Protein AF-A0A0V0R8P5-F1 (afdb_monomer)

Mean predicted aligned error: 17.53 Å

Radius of gyration: 31.5 Å; Cα contacts (8 Å, |Δi|>4): 1181; chains: 1; bounding box: 77×95×77 Å

InterPro domains:
  IPR000286 Histone deacetylase HDAC [PR01270] (175-198)
  IPR000286 Histone deacetylase HDAC [PR01270] (209-224)
  IPR000286 Histone deacetylase HDAC [PR01270] (303-313)
  IPR023696 Ureohydrolase domain superfamily [SSF52768] (20-416)
  IPR023801 Histone deacetylase domain [PF00850] (91-369)
  IPR037138 Histone deacetylase domain superfamily [G3DSA:3.40.800.20] (13-438)

Foldseek 3Di:
DVVVVVVVVVVVVPPDAAEEEEEEEPLLQLWADPDDALPHSLLLVLQVVLCVVVVVPDAPPVVPVVDDDDDDDDDDPVPPDDDLGQDPLFGYGYHHFFDFADPVLLVLQDPPLLLVCLVCVEDPPDPDQWDDDPSAIGGPCRSRLLRRLLRRLLVQLVCCLVVVHLEYEYAGDDFALQPQLDSQDDPNHRGRNQLSSVSCCVPVVVWQAEEEEEEAQAHSLRSCNRPLAPLRYAYHYEHEQLCQPAPPGPSLDQVSQGDDNSRLRYAHQYQNAPVVVPGAAELLLLLLCCLQPVLLVCLVRVGQAYEYADACCLDPPRPRNPHHYYLLSLLLVLLSVCVSNVSRYYYYYHHTRPSVRSSSSSVSNVQSSSPAFPVGPPRPDRDGSVRCLLLRAHDPSSVVSCVSRCVSNCVVRVSSVVVPSSVVSVVSNVVNNVVCVVDPVVVVVVVVVCVVVQFDDKDFAVVVVVVVCVVPVPDPLCVPQVVVQVVQAPDHDPDDDDPNPPPVVLVCCLPPPALWKKKWKKKAFDPPVVVQVPPPDHQPPVVVQQRMDTQWIWTHHRDDDIDTDRVVVVSVVDPPPDDPLVSVQSNQADVVVRAGNLVQLVVVLVVLVVVLVSCVVVPPDVWWGMWMWMWIARVPVRDIGIHTRITTTGDDDPCPPPPPVNIDDSSSNSVSVSVSSVVSSVVRVCVVVD

Structure (mmCIF, N/CA/C/O backbone):
data_AF-A0A0V0R8P5-F1
#
_entry.id   AF-A0A0V0R8P5-F1
#
loop_
_atom_site.group_PDB
_atom_site.id
_atom_site.type_symbol
_atom_site.label_atom_id
_atom_site.label_alt_id
_atom_site.label_comp_id
_atom_site.label_asym_id
_atom_site.label_entity_id
_atom_site.label_seq_id
_atom_site.pdbx_PDB_ins_code
_atom_site.Cartn_x
_atom_site.Cartn_y
_atom_site.Cartn_z
_atom_site.occupancy
_atom_site.B_iso_or_equiv
_atom_site.auth_seq_id
_atom_site.auth_comp_id
_atom_site.auth_asym_id
_atom_site.auth_atom_id
_atom_site.pdbx_PDB_model_num
ATOM 1 N N . MET A 1 1 ? -22.910 12.598 31.379 1.00 37.62 1 MET A N 1
ATOM 2 C CA . MET A 1 1 ? -23.530 11.632 30.445 1.00 37.62 1 MET A CA 1
ATOM 3 C C . MET A 1 1 ? -22.481 11.039 29.513 1.00 37.62 1 MET A C 1
ATOM 5 O O . MET A 1 1 ? -22.377 9.828 29.503 1.00 37.62 1 MET A O 1
ATOM 9 N N . GLU A 1 2 ? -21.617 11.834 28.872 1.00 32.06 2 GLU A N 1
ATOM 10 C CA . GLU A 1 2 ? -20.521 11.327 28.012 1.00 32.06 2 GLU A CA 1
ATOM 11 C C . GLU A 1 2 ? -19.478 10.440 28.724 1.00 32.06 2 GLU A C 1
ATOM 13 O O . GLU A 1 2 ? -19.033 9.450 28.149 1.00 32.06 2 GLU A O 1
ATOM 18 N N . SER A 1 3 ? -19.145 10.695 29.999 1.00 30.66 3 SER A N 1
ATOM 19 C CA . SER A 1 3 ? -18.222 9.814 30.748 1.00 30.66 3 SER A CA 1
ATOM 20 C C . SER A 1 3 ? -18.849 8.482 31.185 1.00 30.66 3 SER A C 1
ATOM 22 O O . SER A 1 3 ? -18.130 7.551 31.533 1.00 30.66 3 SER A O 1
ATOM 24 N N . LEU A 1 4 ? -20.184 8.388 31.181 1.00 29.78 4 LEU A N 1
ATOM 25 C CA . LEU A 1 4 ? -20.910 7.149 31.471 1.00 29.78 4 LEU A CA 1
ATOM 26 C C . LEU A 1 4 ? -21.054 6.304 30.200 1.00 29.78 4 LEU A C 1
ATOM 28 O O . LEU A 1 4 ? -20.969 5.084 30.278 1.00 29.78 4 LEU A O 1
ATOM 32 N N . THR A 1 5 ? -21.169 6.928 29.023 1.00 35.47 5 THR A N 1
ATOM 33 C CA . THR A 1 5 ? -21.199 6.214 27.737 1.00 35.47 5 THR A CA 1
ATOM 34 C C . THR A 1 5 ? -19.855 5.549 27.409 1.00 35.47 5 THR A C 1
ATOM 36 O O . THR A 1 5 ? -19.845 4.426 26.909 1.00 35.47 5 THR A O 1
ATOM 39 N N . SER A 1 6 ? -18.715 6.171 27.749 1.00 32.25 6 SER A N 1
ATOM 40 C CA . SER A 1 6 ? -17.392 5.551 27.534 1.00 32.25 6 SER A CA 1
ATOM 41 C C . SER A 1 6 ? -17.094 4.407 28.512 1.00 32.25 6 SER A C 1
ATOM 43 O O . SER A 1 6 ? -16.504 3.400 28.123 1.00 32.25 6 SER A O 1
ATOM 45 N N . GLN A 1 7 ? -17.562 4.503 29.762 1.00 29.22 7 GLN A N 1
ATOM 46 C CA . GLN A 1 7 ? -17.428 3.419 30.741 1.00 29.22 7 GLN A CA 1
ATOM 47 C C . GLN A 1 7 ? -18.338 2.225 30.422 1.00 29.22 7 GLN A C 1
ATOM 49 O O . GLN A 1 7 ? -17.918 1.086 30.603 1.00 29.22 7 GLN A O 1
ATOM 54 N N . VAL A 1 8 ? -19.541 2.456 29.886 1.00 33.38 8 VAL A N 1
ATOM 55 C CA . VAL A 1 8 ? -20.461 1.375 29.483 1.00 33.38 8 VAL A CA 1
ATOM 56 C C . VAL A 1 8 ? -19.987 0.659 28.208 1.00 33.38 8 VAL A C 1
ATOM 58 O O . VAL A 1 8 ? -20.135 -0.558 28.117 1.00 33.38 8 VAL A O 1
ATOM 61 N N . ASN A 1 9 ? -19.328 1.355 27.273 1.00 34.75 9 ASN A N 1
ATOM 62 C CA . ASN A 1 9 ? -18.715 0.710 26.103 1.00 34.75 9 ASN A CA 1
ATOM 63 C C . ASN A 1 9 ? -17.469 -0.121 26.465 1.00 34.75 9 ASN A C 1
ATOM 65 O O . ASN A 1 9 ? -17.276 -1.198 25.904 1.00 34.75 9 ASN A O 1
ATOM 69 N N . ASN A 1 10 ? -16.677 0.308 27.455 1.00 31.03 10 ASN A N 1
ATOM 70 C CA . ASN A 1 10 ? -15.526 -0.466 27.939 1.00 31.03 10 ASN A CA 1
ATOM 71 C C . ASN A 1 10 ? -15.911 -1.689 28.791 1.00 31.03 10 ASN A C 1
ATOM 73 O O . ASN A 1 10 ? -15.155 -2.657 28.842 1.00 31.03 10 ASN A O 1
ATOM 77 N N . LEU A 1 11 ? -17.084 -1.688 29.433 1.00 31.33 11 LEU A N 1
ATOM 78 C CA . LEU A 1 11 ? -17.549 -2.814 30.254 1.00 31.33 11 LEU A CA 1
ATOM 79 C C . LEU A 1 11 ? -18.148 -3.974 29.433 1.00 31.33 11 LEU A C 1
ATOM 81 O O . LEU A 1 11 ? -18.173 -5.099 29.923 1.00 31.33 11 LEU A O 1
ATOM 85 N N . ASN A 1 12 ? -18.567 -3.746 28.182 1.00 32.69 12 ASN A N 1
ATOM 86 C CA . ASN A 1 12 ? -19.147 -4.794 27.324 1.00 32.69 12 ASN A CA 1
ATOM 87 C C . ASN A 1 12 ? -18.133 -5.535 26.430 1.00 32.69 12 ASN A C 1
ATOM 89 O O . ASN A 1 12 ? -18.480 -6.566 25.854 1.00 32.69 12 ASN A O 1
ATOM 93 N N . LEU A 1 13 ? -16.885 -5.064 26.327 1.00 39.50 13 LEU A N 1
ATOM 94 C CA . LEU A 1 13 ? -15.827 -5.727 25.544 1.00 39.50 13 LEU A CA 1
ATOM 95 C C . LEU A 1 13 ? -14.977 -6.712 26.365 1.00 39.50 13 LEU A C 1
ATOM 97 O O . LEU A 1 13 ? -14.228 -7.497 25.793 1.00 39.50 13 LEU A O 1
ATOM 101 N N . GLN A 1 14 ? -15.135 -6.755 27.691 1.00 35.69 14 GLN A N 1
ATOM 102 C CA . GLN A 1 14 ? -14.354 -7.626 28.585 1.00 35.69 14 GLN A CA 1
ATOM 103 C C . GLN A 1 14 ? -14.744 -9.123 28.552 1.00 35.69 14 GLN A C 1
ATOM 105 O O . GLN A 1 14 ? -14.406 -9.865 29.470 1.00 35.69 14 GLN A O 1
ATOM 110 N N . GLY A 1 15 ? -15.429 -9.600 27.505 1.00 43.19 15 GLY A N 1
ATOM 111 C CA . GLY A 1 15 ? -15.922 -10.985 27.451 1.00 43.19 15 GLY A CA 1
ATOM 112 C C . GLY A 1 15 ? -15.840 -11.713 26.108 1.00 43.19 15 GLY A C 1
ATOM 113 O O . GLY A 1 15 ? -16.116 -12.912 26.084 1.00 43.19 15 GLY A O 1
ATOM 114 N N . LYS A 1 16 ? -15.476 -11.057 24.995 1.00 54.75 16 LYS A N 1
ATOM 115 C CA . LYS A 1 16 ? -15.325 -11.738 23.695 1.00 54.75 16 LYS A CA 1
ATOM 116 C C . LYS A 1 16 ? -13.855 -11.999 23.398 1.00 54.75 16 LYS A C 1
ATOM 118 O O . LYS A 1 16 ? -13.032 -11.091 23.411 1.00 54.75 16 LYS A O 1
ATOM 123 N N . LYS A 1 17 ? -13.538 -13.266 23.145 1.00 67.88 17 LYS A N 1
ATOM 124 C CA . LYS A 1 17 ? -12.194 -13.724 22.800 1.00 67.88 17 LYS A CA 1
ATOM 125 C C . LYS A 1 17 ? -11.816 -13.182 21.416 1.00 67.88 17 LYS A C 1
ATOM 127 O O . LYS A 1 17 ? -12.603 -13.319 20.483 1.00 67.88 17 LYS A O 1
ATOM 132 N N . GLN A 1 18 ? -10.658 -12.532 21.292 1.00 81.12 18 GLN A N 1
ATOM 133 C CA . GLN A 1 18 ? -10.182 -11.965 20.026 1.00 81.12 18 GLN A CA 1
ATOM 134 C C . GLN A 1 18 ? -9.732 -13.095 19.096 1.00 81.12 18 GLN A C 1
ATOM 136 O O . GLN A 1 18 ? -8.691 -13.699 19.350 1.00 81.12 18 GLN A O 1
ATOM 141 N N . ILE A 1 19 ? -10.510 -13.369 18.041 1.00 91.19 19 ILE A N 1
ATOM 142 C CA . ILE A 1 19 ? -10.216 -14.423 17.062 1.00 91.19 19 ILE A CA 1
ATOM 143 C C . ILE A 1 19 ? -9.700 -13.814 15.753 1.00 91.19 19 ILE A C 1
ATOM 145 O O . ILE A 1 19 ? -10.471 -13.204 15.014 1.00 91.19 19 ILE A O 1
ATOM 149 N N . THR A 1 20 ? -8.425 -14.024 15.427 1.00 94.50 20 THR A N 1
ATOM 150 C CA . THR A 1 20 ? -7.823 -13.580 14.158 1.00 94.50 20 THR A CA 1
ATOM 151 C C . THR A 1 20 ? -7.938 -14.678 13.104 1.00 94.50 20 THR A C 1
ATOM 153 O O . THR A 1 20 ? -7.377 -15.764 13.257 1.00 94.50 20 THR A O 1
ATOM 156 N N . GLY A 1 21 ? -8.640 -14.401 12.007 1.00 95.69 21 GLY A N 1
ATOM 157 C CA . GLY A 1 21 ? -8.712 -15.295 10.854 1.00 95.69 21 GLY A CA 1
ATOM 158 C C . GLY A 1 21 ? -7.408 -15.312 10.050 1.00 95.69 21 GLY A C 1
ATOM 159 O O . GLY A 1 21 ? -6.811 -14.269 9.786 1.00 95.69 21 GLY A O 1
ATOM 160 N N . LEU A 1 22 ? -6.985 -16.492 9.610 1.00 96.75 22 LEU A N 1
ATOM 161 C CA . LEU A 1 22 ? -5.951 -16.677 8.595 1.00 96.75 22 LEU A CA 1
ATOM 162 C C . LEU A 1 22 ? -6.518 -17.580 7.501 1.00 96.75 22 LEU A C 1
ATOM 164 O O . LEU A 1 22 ? -6.707 -18.777 7.722 1.00 96.75 22 LEU A O 1
ATOM 168 N N . ILE A 1 23 ? -6.816 -17.015 6.333 1.00 96.75 23 ILE A N 1
ATOM 169 C CA . ILE A 1 23 ? -7.483 -17.732 5.240 1.00 96.75 23 ILE A CA 1
ATOM 170 C C . ILE A 1 23 ? -6.556 -17.864 4.030 1.00 96.75 23 ILE A C 1
ATOM 172 O O . ILE A 1 23 ? -5.991 -16.881 3.555 1.00 96.75 23 ILE A O 1
ATOM 176 N N . PHE A 1 24 ? -6.388 -19.086 3.532 1.00 95.94 24 PHE A N 1
ATOM 177 C CA . PHE A 1 24 ? -5.613 -19.398 2.326 1.00 95.94 24 PHE A CA 1
ATOM 178 C C . PHE A 1 24 ? -6.155 -20.673 1.670 1.00 95.94 24 PHE A C 1
ATOM 180 O O . PHE A 1 24 ? -6.886 -21.424 2.307 1.00 95.94 24 PHE A O 1
ATOM 187 N N . ASP A 1 25 ? -5.811 -20.936 0.410 1.00 95.38 25 ASP A N 1
ATOM 188 C CA . ASP A 1 25 ? -6.137 -22.213 -0.233 1.00 95.38 25 ASP A CA 1
ATOM 189 C C . ASP A 1 25 ? -4.926 -22.739 -1.028 1.00 95.38 25 ASP A C 1
ATOM 191 O O . ASP A 1 25 ? -4.438 -22.048 -1.929 1.00 95.38 25 ASP A O 1
ATOM 195 N N . PRO A 1 26 ? -4.407 -23.949 -0.737 1.00 93.00 26 PRO A N 1
ATOM 196 C CA . PRO A 1 26 ? -3.278 -24.521 -1.472 1.00 93.00 26 PRO A CA 1
ATOM 197 C C . PRO A 1 26 ? -3.505 -24.651 -2.984 1.00 93.00 26 PRO A C 1
ATOM 199 O O . PRO A 1 26 ? -2.532 -24.695 -3.746 1.00 93.00 26 PRO A O 1
ATOM 202 N N . PHE A 1 27 ? -4.759 -24.692 -3.451 1.00 96.25 27 PHE A N 1
ATOM 203 C CA . PHE A 1 27 ? -5.073 -24.727 -4.879 1.00 96.25 27 PHE A CA 1
ATOM 204 C C . PHE A 1 27 ? -4.554 -23.488 -5.623 1.00 96.25 27 PHE A C 1
ATOM 206 O O . PHE A 1 27 ? -4.167 -23.588 -6.790 1.00 96.25 27 PHE A O 1
ATOM 213 N N . MET A 1 28 ? -4.399 -22.354 -4.933 1.00 95.56 28 MET A N 1
ATOM 214 C CA . MET A 1 28 ? -3.823 -21.127 -5.496 1.00 95.56 28 MET A CA 1
ATOM 215 C C . MET A 1 28 ? -2.395 -21.317 -6.023 1.00 95.56 28 MET A C 1
ATOM 217 O O . MET A 1 28 ? -1.968 -20.596 -6.923 1.00 95.56 28 MET A O 1
ATOM 221 N N . LEU A 1 29 ? -1.647 -22.317 -5.539 1.00 95.94 29 LEU A N 1
ATOM 222 C CA . LEU A 1 29 ? -0.295 -22.640 -6.019 1.00 95.94 29 LEU A CA 1
ATOM 223 C C . LEU A 1 29 ? -0.284 -23.233 -7.441 1.00 95.94 29 LEU A C 1
ATOM 225 O O . LEU A 1 29 ? 0.779 -23.359 -8.057 1.00 95.94 29 LEU A O 1
ATOM 229 N N . LYS A 1 30 ? -1.451 -23.607 -7.986 1.00 96.38 30 LYS A N 1
ATOM 230 C CA . LYS A 1 30 ? -1.581 -24.088 -9.370 1.00 96.38 30 LYS A CA 1
ATOM 231 C C . LYS A 1 30 ? -1.515 -22.955 -10.397 1.00 96.38 30 LYS A C 1
ATOM 233 O O . LYS A 1 30 ? -1.166 -23.236 -11.542 1.00 96.38 30 LYS A O 1
ATOM 238 N N . HIS A 1 31 ? -1.752 -21.698 -10.010 1.00 95.69 31 HIS A N 1
ATOM 239 C CA . HIS A 1 31 ? -1.496 -20.530 -10.856 1.00 95.69 31 HIS A CA 1
ATOM 240 C C . HIS A 1 31 ? 0.016 -20.291 -10.946 1.00 95.69 31 HIS A C 1
ATOM 242 O O . HIS A 1 31 ? 0.628 -19.764 -10.022 1.00 95.69 31 HIS A O 1
ATOM 248 N N . LYS A 1 32 ? 0.657 -20.754 -12.016 1.00 94.56 32 LYS A N 1
ATOM 249 C CA . LYS A 1 32 ? 2.115 -20.687 -12.167 1.00 94.56 32 LYS A CA 1
ATOM 250 C C . LYS A 1 32 ? 2.528 -20.538 -13.620 1.00 94.56 32 LYS A C 1
ATOM 252 O O . LYS A 1 32 ? 1.865 -21.069 -14.517 1.00 94.56 32 LYS A O 1
ATOM 257 N N . SER A 1 33 ? 3.655 -19.871 -13.820 1.00 91.81 33 SER A N 1
ATOM 258 C CA . SER A 1 33 ? 4.317 -19.692 -15.109 1.00 91.81 33 SER A CA 1
ATOM 259 C C . SER A 1 33 ? 5.426 -20.734 -15.303 1.00 91.81 33 SER A C 1
ATOM 261 O O . SER A 1 33 ? 6.113 -21.093 -14.346 1.00 91.81 33 SER A O 1
ATOM 263 N N . LYS A 1 34 ? 5.633 -21.222 -16.536 1.00 86.94 34 LYS A N 1
ATOM 264 C CA . LYS A 1 34 ? 6.856 -21.977 -16.888 1.00 86.94 34 LYS A CA 1
ATOM 265 C C . LYS A 1 34 ? 8.087 -21.081 -17.039 1.00 86.94 34 LYS A C 1
ATOM 267 O O . LYS A 1 34 ? 9.201 -21.579 -16.918 1.00 86.94 34 LYS A O 1
ATOM 272 N N . ARG A 1 35 ? 7.904 -19.792 -17.337 1.00 86.94 35 ARG A N 1
ATOM 273 C CA . ARG A 1 35 ? 8.992 -18.803 -17.356 1.00 86.94 35 ARG A CA 1
ATOM 274 C C . ARG A 1 35 ? 9.280 -18.331 -15.937 1.00 86.94 35 ARG A C 1
ATOM 276 O O . ARG A 1 35 ? 8.347 -18.228 -15.139 1.00 86.94 35 ARG A O 1
ATOM 283 N N . GLN A 1 36 ? 10.538 -17.994 -15.665 1.00 85.19 36 GLN A N 1
ATOM 284 C CA . GLN A 1 36 ? 10.901 -17.279 -14.448 1.00 85.19 36 GLN A CA 1
ATOM 285 C C . GLN A 1 36 ? 10.146 -15.947 -14.426 1.00 85.19 36 GLN A C 1
ATOM 287 O O . GLN A 1 36 ? 10.255 -15.152 -15.357 1.00 85.19 36 GLN A O 1
ATOM 292 N N . HIS A 1 37 ? 9.322 -15.763 -13.402 1.00 90.81 37 HIS A N 1
ATOM 293 C CA . HIS A 1 37 ? 8.433 -14.622 -13.250 1.00 90.81 37 HIS A CA 1
ATOM 294 C C . HIS A 1 37 ? 8.415 -14.214 -11.775 1.00 90.81 37 HIS A C 1
ATOM 296 O O . HIS A 1 37 ? 8.456 -15.082 -10.898 1.00 90.81 37 HIS A O 1
ATOM 302 N N . VAL A 1 38 ? 8.396 -12.909 -11.503 1.00 91.69 38 VAL A N 1
ATOM 303 C CA . VAL A 1 38 ? 8.458 -12.371 -10.134 1.00 91.69 38 VAL A CA 1
ATOM 304 C C . VAL A 1 38 ? 7.208 -12.739 -9.334 1.00 91.69 38 VAL A C 1
ATOM 306 O O . VAL A 1 38 ? 7.317 -13.255 -8.224 1.00 91.69 38 VAL A O 1
ATOM 309 N N . GLU A 1 39 ? 6.022 -12.616 -9.934 1.00 95.06 39 GLU A N 1
ATOM 310 C CA . GLU A 1 39 ? 4.804 -13.228 -9.401 1.00 95.06 39 GLU A CA 1
ATOM 311 C C . GLU A 1 39 ? 4.874 -14.742 -9.650 1.00 95.06 39 GLU A C 1
ATOM 313 O O . GLU A 1 39 ? 4.830 -15.199 -10.795 1.00 95.06 39 GLU A O 1
ATOM 318 N N . ASN A 1 40 ? 5.058 -15.523 -8.587 1.00 94.56 40 ASN A N 1
ATOM 319 C CA . ASN A 1 40 ? 5.118 -16.977 -8.661 1.00 94.56 40 ASN A CA 1
ATOM 320 C C . ASN A 1 40 ? 4.680 -17.624 -7.327 1.00 94.56 40 ASN A C 1
ATOM 322 O O . ASN A 1 40 ? 4.666 -16.955 -6.288 1.00 94.56 40 ASN A O 1
ATOM 326 N N . PRO A 1 41 ? 4.361 -18.936 -7.316 1.00 96.69 41 PRO A N 1
ATOM 327 C CA . PRO A 1 41 ? 3.881 -19.626 -6.116 1.00 96.69 41 PRO A CA 1
ATOM 328 C C . PRO A 1 41 ? 4.825 -19.589 -4.908 1.00 96.69 41 PRO A C 1
ATOM 330 O O . PRO A 1 41 ? 4.351 -19.751 -3.785 1.00 96.69 41 PRO A O 1
ATOM 333 N N . ALA A 1 42 ? 6.134 -19.385 -5.106 1.00 95.62 42 ALA A N 1
ATOM 334 C CA . ALA A 1 42 ? 7.093 -19.352 -4.005 1.00 95.62 42 ALA A CA 1
ATOM 335 C C . ALA A 1 42 ? 6.788 -18.220 -3.019 1.00 95.62 42 ALA A C 1
ATOM 337 O O . ALA A 1 42 ? 7.028 -18.399 -1.835 1.00 95.62 42 ALA A O 1
ATOM 338 N N . ARG A 1 43 ? 6.178 -17.113 -3.465 1.00 97.38 43 ARG A N 1
ATOM 339 C CA . ARG A 1 43 ? 5.742 -16.015 -2.586 1.00 97.38 43 ARG A CA 1
ATOM 340 C C . ARG A 1 43 ? 4.854 -16.516 -1.444 1.00 97.38 43 ARG A C 1
ATOM 342 O O . ARG A 1 43 ? 5.155 -16.305 -0.276 1.00 97.38 43 ARG A O 1
ATOM 349 N N . LEU A 1 44 ? 3.790 -17.243 -1.792 1.00 95.62 44 LEU A N 1
ATOM 350 C CA . LEU A 1 44 ? 2.853 -17.802 -0.817 1.00 95.62 44 LEU A CA 1
ATOM 351 C C . LEU A 1 44 ? 3.485 -18.953 -0.020 1.00 95.62 44 LEU A C 1
ATOM 353 O O . LEU A 1 44 ? 3.259 -19.053 1.182 1.00 95.62 44 LEU A O 1
ATOM 357 N N . ILE A 1 45 ? 4.298 -19.796 -0.666 1.00 95.88 45 ILE A N 1
ATOM 358 C CA . ILE A 1 45 ? 4.996 -20.904 0.007 1.00 95.88 45 ILE A CA 1
ATOM 359 C C . ILE A 1 45 ? 5.921 -20.374 1.107 1.00 95.88 45 ILE A C 1
ATOM 361 O O . ILE A 1 45 ? 5.836 -20.856 2.230 1.00 95.88 45 ILE A O 1
ATOM 365 N N . GLN A 1 46 ? 6.737 -19.353 0.824 1.00 95.44 46 GLN A N 1
ATOM 366 C CA . GLN A 1 46 ? 7.662 -18.778 1.804 1.00 95.44 46 GLN A CA 1
ATOM 367 C C . GLN A 1 46 ? 6.922 -18.190 3.009 1.00 95.44 46 GLN A C 1
ATOM 369 O O . GLN A 1 46 ? 7.317 -18.442 4.145 1.00 95.44 46 GLN A O 1
ATOM 374 N N . ILE A 1 47 ? 5.808 -17.477 2.791 1.00 96.56 47 ILE A N 1
ATOM 375 C CA . ILE A 1 47 ? 4.975 -16.968 3.894 1.00 96.56 47 ILE A CA 1
ATOM 376 C C . ILE A 1 47 ? 4.443 -18.127 4.747 1.00 96.56 47 ILE A C 1
ATOM 378 O O . ILE A 1 47 ? 4.583 -18.106 5.969 1.00 96.56 47 ILE A O 1
ATOM 382 N N . LEU A 1 48 ? 3.847 -19.148 4.122 1.00 94.50 48 LEU A N 1
ATOM 383 C CA . LEU A 1 48 ? 3.244 -20.275 4.841 1.00 94.50 48 LEU A CA 1
ATOM 384 C C . LEU A 1 48 ? 4.290 -21.106 5.599 1.00 94.50 48 LEU A C 1
ATOM 386 O O . LEU A 1 48 ? 4.070 -21.450 6.763 1.00 94.50 48 LEU A O 1
ATOM 390 N N . ASP A 1 49 ? 5.435 -21.396 4.982 1.00 90.75 49 ASP A N 1
ATOM 391 C CA . ASP A 1 49 ? 6.538 -22.117 5.622 1.00 90.75 49 ASP A CA 1
ATOM 392 C C . ASP A 1 49 ? 7.109 -21.316 6.798 1.00 90.75 49 ASP A C 1
ATOM 394 O O . ASP A 1 49 ? 7.330 -21.862 7.885 1.00 90.75 49 ASP A O 1
ATOM 398 N N . HIS A 1 50 ? 7.266 -20.002 6.636 1.00 92.19 50 HIS A N 1
ATOM 399 C CA . HIS A 1 50 ? 7.696 -19.122 7.719 1.00 92.19 50 HIS A CA 1
ATOM 400 C C . HIS A 1 50 ? 6.681 -19.074 8.863 1.00 92.19 50 HIS A C 1
ATOM 402 O O . HIS A 1 50 ? 7.047 -19.229 10.028 1.00 92.19 50 HIS A O 1
ATOM 408 N N . PHE A 1 51 ? 5.388 -18.955 8.557 1.00 92.69 51 PHE A N 1
ATOM 409 C CA . PHE A 1 51 ? 4.319 -18.947 9.560 1.00 92.69 51 PHE A CA 1
ATOM 410 C C . PHE A 1 51 ? 4.247 -20.275 10.321 1.00 92.69 51 PHE A C 1
ATOM 412 O O . PHE A 1 51 ? 4.021 -20.293 11.537 1.00 92.69 51 PHE A O 1
ATOM 419 N N . LYS A 1 52 ? 4.503 -21.396 9.639 1.00 87.12 52 LYS A N 1
ATOM 420 C CA . LYS A 1 52 ? 4.658 -22.707 10.275 1.00 87.12 52 LYS A CA 1
ATOM 421 C C . LYS A 1 52 ? 5.834 -22.715 11.252 1.00 87.12 52 LYS A C 1
ATOM 423 O O . LYS A 1 52 ? 5.660 -23.144 12.392 1.00 87.12 52 LYS A O 1
ATOM 428 N N . ASN A 1 53 ? 6.991 -22.188 10.851 1.00 85.94 53 ASN A N 1
ATOM 429 C CA . ASN A 1 53 ? 8.184 -22.103 11.701 1.00 85.94 53 ASN A CA 1
ATOM 430 C C . ASN A 1 53 ? 7.977 -21.187 12.921 1.00 85.94 53 ASN A C 1
ATOM 432 O O . ASN A 1 53 ? 8.456 -21.489 14.014 1.00 85.94 53 ASN A O 1
ATOM 436 N N . GLN A 1 54 ? 7.196 -20.113 12.771 1.00 85.25 54 GLN A N 1
ATOM 437 C CA . GLN A 1 54 ? 6.799 -19.227 13.872 1.00 85.25 54 GLN A CA 1
ATOM 438 C C . GLN A 1 54 ? 5.683 -19.803 14.762 1.00 85.25 54 GLN A C 1
ATOM 440 O O . GLN A 1 54 ? 5.300 -19.172 15.751 1.00 85.25 54 GLN A O 1
ATOM 445 N N . ASN A 1 55 ? 5.202 -21.021 14.479 1.00 84.25 55 ASN A N 1
ATOM 446 C CA . ASN A 1 55 ? 4.098 -21.679 15.183 1.00 84.25 55 ASN A CA 1
ATOM 447 C C . ASN A 1 55 ? 2.770 -20.906 15.110 1.00 84.25 55 ASN A C 1
ATOM 449 O O . ASN A 1 55 ? 1.974 -20.955 16.047 1.00 84.25 55 ASN A O 1
ATOM 453 N N . PHE A 1 56 ? 2.528 -20.182 14.016 1.00 84.81 56 PHE A N 1
ATOM 454 C CA . PHE A 1 56 ? 1.209 -19.616 13.715 1.00 84.81 56 PHE A CA 1
ATOM 455 C C . PHE A 1 56 ? 0.268 -20.654 13.102 1.00 84.81 56 PHE A C 1
ATOM 457 O O . PHE A 1 56 ? -0.944 -20.522 13.221 1.00 84.81 56 PHE A O 1
ATOM 464 N N . LEU A 1 57 ? 0.836 -21.687 12.468 1.00 77.38 57 LEU A N 1
ATOM 465 C CA . LEU A 1 57 ? 0.100 -22.775 11.816 1.00 77.38 57 LEU A CA 1
ATOM 466 C C . LEU A 1 57 ? 0.117 -24.096 12.601 1.00 77.38 57 LEU A C 1
ATOM 468 O O . LEU A 1 57 ? -0.278 -25.116 12.046 1.00 77.38 57 LEU A O 1
ATOM 472 N N . SER A 1 58 ? 0.653 -24.130 13.828 1.00 62.34 58 SER A N 1
ATOM 473 C CA . SER A 1 58 ? 0.781 -25.388 14.569 1.00 62.34 58 SER A CA 1
ATOM 474 C C . SER A 1 58 ? -0.461 -25.731 15.383 1.00 62.34 58 SER A C 1
ATOM 476 O O . SER A 1 58 ? -1.009 -24.916 16.122 1.00 62.34 58 SER A O 1
ATOM 478 N N . ASP A 1 59 ? -0.849 -26.996 15.264 1.00 52.00 59 ASP A N 1
ATOM 479 C CA . ASP A 1 59 ? -1.948 -27.602 15.990 1.00 52.00 59 ASP A CA 1
ATOM 480 C C . ASP A 1 59 ? -1.627 -27.697 17.489 1.00 52.00 59 ASP A C 1
ATOM 482 O O . ASP A 1 59 ? -0.614 -28.273 17.898 1.00 52.00 59 ASP A O 1
ATOM 486 N N . ASN A 1 60 ? -2.521 -27.190 18.338 1.00 46.44 60 ASN A N 1
ATOM 487 C CA . ASN A 1 60 ? -2.473 -27.353 19.797 1.00 46.44 60 ASN A CA 1
ATOM 488 C C . ASN A 1 60 ? -2.728 -28.799 20.285 1.00 46.44 60 ASN A C 1
ATOM 490 O O . ASN A 1 60 ? -3.176 -29.005 21.409 1.00 46.44 60 ASN A O 1
ATOM 494 N N . GLU A 1 61 ? -2.401 -29.829 19.504 1.00 40.84 61 GLU A N 1
ATOM 495 C CA . GLU A 1 61 ? -2.456 -31.219 19.981 1.00 40.84 61 GLU A CA 1
ATOM 496 C C . GLU A 1 61 ? -1.283 -31.582 20.913 1.00 40.84 61 GLU A C 1
ATOM 498 O O . GLU A 1 61 ? -1.363 -32.541 21.679 1.00 40.84 61 GLU A O 1
ATOM 503 N N . LYS A 1 62 ? -0.179 -30.819 20.912 1.00 35.09 62 LYS A N 1
ATOM 504 C CA . LYS A 1 62 ? 1.040 -31.194 21.661 1.00 35.09 62 LYS A CA 1
ATOM 505 C C . LYS A 1 62 ? 1.055 -30.855 23.159 1.00 35.09 62 LYS A C 1
ATOM 507 O O . LYS A 1 62 ? 2.022 -31.210 23.826 1.00 35.09 62 LYS A O 1
ATOM 512 N N . LEU A 1 63 ? 0.009 -30.238 23.716 1.00 34.97 63 LEU A N 1
ATOM 513 C CA . LEU A 1 63 ? -0.109 -29.992 25.168 1.00 34.97 63 LEU A CA 1
ATOM 514 C C . LEU A 1 63 ? -1.055 -30.967 25.892 1.00 34.97 63 LEU A C 1
ATOM 516 O O . LEU A 1 63 ? -1.072 -30.994 27.119 1.00 34.97 63 LEU A O 1
ATOM 520 N N . SER A 1 64 ? -1.772 -31.826 25.163 1.00 33.53 64 SER A N 1
ATOM 521 C CA . SER A 1 64 ? -2.682 -32.838 25.726 1.00 33.53 64 SER A CA 1
ATOM 522 C C . SER A 1 64 ? -2.124 -34.273 25.704 1.00 33.53 64 SER A C 1
ATOM 524 O O . SER A 1 64 ? -2.657 -35.144 26.384 1.00 33.53 64 SER A O 1
ATOM 526 N N . GLN A 1 65 ? -0.993 -34.536 25.034 1.00 34.34 65 GLN A N 1
ATOM 527 C CA . GLN A 1 65 ? -0.390 -35.882 24.929 1.00 34.34 65 GLN A CA 1
ATOM 528 C C . GLN A 1 65 ? 0.421 -36.359 26.158 1.00 34.34 65 GLN A C 1
ATOM 530 O O . GLN A 1 65 ? 1.129 -37.361 26.074 1.00 34.34 65 GLN A O 1
ATOM 535 N N . GLN A 1 66 ? 0.310 -35.704 27.321 1.00 34.12 66 GLN A N 1
ATOM 536 C CA . GLN A 1 66 ? 0.770 -36.281 28.600 1.00 34.12 66 GLN A CA 1
ATOM 537 C C . GLN A 1 66 ? -0.338 -36.968 29.405 1.00 34.12 66 GLN A C 1
ATOM 539 O O . GLN A 1 66 ? -0.070 -37.481 30.491 1.00 34.12 66 GLN A O 1
ATOM 544 N N . GLN A 1 67 ? -1.561 -37.064 28.879 1.00 38.38 67 GLN A N 1
ATOM 545 C CA . GLN A 1 67 ? -2.593 -37.899 29.482 1.00 38.38 67 GLN A CA 1
ATOM 546 C C . GLN A 1 67 ? -3.284 -38.764 28.421 1.00 38.38 67 GLN A C 1
ATOM 548 O O . GLN A 1 67 ? -4.111 -38.295 27.654 1.00 38.38 67 GLN A O 1
ATOM 553 N N . GLN A 1 68 ? -2.955 -40.059 28.499 1.00 32.34 68 GLN A N 1
ATOM 554 C CA . GLN A 1 68 ? -3.698 -41.228 28.012 1.00 32.34 68 GLN A CA 1
ATOM 555 C C . GLN A 1 68 ? -3.390 -41.744 26.591 1.00 32.34 68 GLN A C 1
ATOM 557 O O . GLN A 1 68 ? -3.753 -41.183 25.567 1.00 32.34 68 GLN A O 1
ATOM 562 N N . ASN A 1 69 ? -2.759 -42.918 26.593 1.00 32.09 69 ASN A N 1
ATOM 563 C CA . ASN A 1 69 ? -2.784 -43.970 25.574 1.00 32.09 69 ASN A CA 1
ATOM 564 C C . ASN A 1 69 ? -3.641 -45.123 26.170 1.00 32.09 69 ASN A C 1
ATOM 566 O O . ASN A 1 69 ? -3.777 -45.138 27.401 1.00 32.09 69 ASN A O 1
ATOM 570 N N . PRO A 1 70 ? -4.053 -46.184 25.442 1.00 48.03 70 PRO A N 1
ATOM 571 C CA . PRO A 1 70 ? -4.116 -46.408 23.988 1.00 48.03 70 PRO A CA 1
ATOM 572 C C . PRO A 1 70 ? -5.385 -47.225 23.565 1.00 48.03 70 PRO A C 1
ATOM 574 O O . PRO A 1 70 ? -6.268 -47.482 24.372 1.00 48.03 70 PRO A O 1
ATOM 577 N N . GLU A 1 71 ? -5.416 -47.702 22.311 1.00 35.44 71 GLU A N 1
ATOM 578 C CA . GLU A 1 71 ? -6.203 -48.859 21.807 1.00 35.44 71 GLU A CA 1
ATOM 579 C C . GLU A 1 71 ? -7.633 -48.617 21.287 1.00 35.44 71 GLU A C 1
ATOM 581 O O . GLU A 1 71 ? -8.624 -48.837 21.977 1.00 35.44 71 GLU A O 1
ATOM 586 N N . ASN A 1 72 ? -7.719 -48.256 19.997 1.00 36.56 72 ASN A N 1
ATOM 587 C CA . ASN A 1 72 ? -8.543 -48.897 18.949 1.00 36.56 72 ASN A CA 1
ATOM 588 C C . ASN A 1 72 ? -8.937 -47.873 17.882 1.00 36.56 72 ASN A C 1
ATOM 590 O O . ASN A 1 72 ? -9.938 -47.190 18.044 1.00 36.56 72 ASN A O 1
ATOM 594 N N . ASN A 1 73 ? -8.212 -47.802 16.763 1.00 33.66 73 ASN A N 1
ATOM 595 C CA . ASN A 1 73 ? -8.718 -47.127 15.566 1.00 33.66 73 ASN A CA 1
ATOM 596 C C . ASN A 1 73 ? -8.266 -47.867 14.298 1.00 33.66 73 ASN A C 1
ATOM 598 O O . ASN A 1 73 ? -7.076 -48.034 14.047 1.00 33.66 73 ASN A O 1
ATOM 602 N N . THR A 1 74 ? -9.242 -48.305 13.500 1.00 42.91 74 THR A N 1
ATOM 603 C CA . THR A 1 74 ? -9.105 -48.851 12.137 1.00 42.91 74 THR A CA 1
ATOM 604 C C . THR A 1 74 ? -10.228 -48.253 11.255 1.00 42.91 74 THR A C 1
ATOM 606 O O . THR A 1 74 ? -11.000 -47.411 11.716 1.00 42.91 74 THR A O 1
ATOM 609 N N . PRO A 1 75 ? -10.345 -48.605 9.965 1.00 38.47 75 PRO A N 1
ATOM 610 C CA . PRO A 1 75 ? -9.742 -47.933 8.807 1.00 38.47 75 PRO A CA 1
ATOM 611 C C . PRO A 1 75 ? -10.614 -46.816 8.193 1.00 38.47 75 PRO A C 1
ATOM 613 O O . PRO A 1 75 ? -10.422 -46.434 7.047 1.00 38.47 75 PRO A O 1
ATOM 616 N N . ASN A 1 76 ? -11.576 -46.294 8.947 1.00 35.09 76 ASN A N 1
ATOM 617 C CA . ASN A 1 76 ? -12.492 -45.221 8.557 1.00 35.09 76 ASN A CA 1
ATOM 618 C C . ASN A 1 76 ? -12.648 -44.318 9.796 1.00 35.09 76 ASN A C 1
ATOM 620 O O . ASN A 1 76 ? -13.690 -44.323 10.437 1.00 35.09 76 ASN A O 1
ATOM 624 N N . GLN A 1 77 ? -11.634 -43.609 10.306 1.00 45.28 77 GLN A N 1
ATOM 625 C CA . GLN A 1 77 ? -11.252 -42.239 9.890 1.00 45.28 77 GLN A CA 1
ATOM 626 C C . GLN A 1 77 ? -12.395 -41.342 9.332 1.00 45.28 77 GLN A C 1
ATOM 628 O O . GLN A 1 77 ? -12.150 -40.301 8.734 1.00 45.28 77 GLN A O 1
ATOM 633 N N . GLN A 1 78 ? -13.661 -41.690 9.590 1.00 38.50 78 GLN A N 1
ATOM 634 C CA . GLN A 1 78 ? -14.896 -40.955 9.287 1.00 38.50 78 GLN A CA 1
ATOM 635 C C . GLN A 1 78 ? -15.137 -39.765 10.226 1.00 38.50 78 GLN A C 1
ATOM 637 O O . GLN A 1 78 ? -16.224 -39.199 10.276 1.00 38.50 78 GLN A O 1
ATOM 642 N N . GLN A 1 79 ? -14.110 -39.324 10.937 1.00 35.47 79 GLN A N 1
ATOM 643 C CA . GLN A 1 79 ? -14.111 -38.049 11.629 1.00 35.47 79 GLN A CA 1
ATOM 644 C C . GLN A 1 79 ? -12.882 -37.255 11.199 1.00 35.47 79 GLN A C 1
ATOM 646 O O . GLN A 1 79 ? -12.079 -36.826 12.014 1.00 35.47 79 GLN A O 1
ATOM 651 N N . LEU A 1 80 ? -12.832 -36.923 9.907 1.00 33.03 80 LEU A N 1
ATOM 652 C CA . LEU A 1 80 ? -12.354 -35.619 9.417 1.00 33.03 80 LEU A CA 1
ATOM 653 C C . LEU A 1 80 ? -13.233 -34.470 9.988 1.00 33.03 80 LEU A C 1
ATOM 655 O O . LEU A 1 80 ? -13.640 -33.542 9.291 1.00 33.03 80 LEU A O 1
ATOM 659 N N . GLN A 1 81 ? -13.604 -34.576 11.267 1.00 33.56 81 GLN A N 1
ATOM 660 C CA . GLN A 1 81 ? -14.297 -33.577 12.049 1.00 33.56 81 GLN A CA 1
ATOM 661 C C . GLN A 1 81 ? -13.264 -32.534 12.444 1.00 33.56 81 GLN A C 1
ATOM 663 O O . GLN A 1 81 ? -12.376 -32.801 13.243 1.00 33.56 81 GLN A O 1
ATOM 668 N N . LYS A 1 82 ? -13.457 -31.341 11.879 1.00 41.28 82 LYS A N 1
ATOM 669 C CA . LYS A 1 82 ? -13.286 -30.050 12.550 1.00 41.28 82 LYS A CA 1
ATOM 670 C C . LYS A 1 82 ? -12.072 -29.974 13.473 1.00 41.28 82 LYS A C 1
ATOM 672 O O . LYS A 1 82 ? -12.193 -30.194 14.674 1.00 41.28 82 LYS A O 1
ATOM 677 N N . GLN A 1 83 ? -10.953 -29.520 12.936 1.00 36.84 83 GLN A N 1
ATOM 678 C CA . GLN A 1 83 ? -9.885 -28.999 13.773 1.00 36.84 83 GLN A CA 1
ATOM 679 C C . GLN A 1 83 ? -9.782 -27.491 13.556 1.00 36.84 83 GLN A C 1
ATOM 681 O O . GLN A 1 83 ? -9.094 -26.996 12.673 1.00 36.84 83 GLN A O 1
ATOM 686 N N . TYR A 1 84 ? -10.562 -26.771 14.363 1.00 41.91 84 TYR A N 1
ATOM 687 C CA . TYR A 1 84 ? -10.229 -25.418 14.789 1.00 41.91 84 TYR A CA 1
ATOM 688 C C . TYR A 1 84 ? -9.327 -25.563 16.007 1.00 41.91 84 TYR A C 1
ATOM 690 O O . TYR A 1 84 ? -9.715 -26.220 16.975 1.00 41.91 84 TYR A O 1
ATOM 698 N N . LEU A 1 85 ? -8.134 -24.978 15.962 1.00 39.09 85 LEU A N 1
ATOM 699 C CA . LEU A 1 85 ? -7.176 -25.045 17.058 1.00 39.09 85 LEU A CA 1
ATOM 700 C C . LEU A 1 85 ? -6.847 -23.631 17.502 1.00 39.09 85 LEU A C 1
ATOM 702 O O . LEU A 1 85 ? -6.265 -22.838 16.775 1.00 39.09 85 LEU A O 1
ATOM 706 N N . ILE A 1 86 ? -7.305 -23.333 18.710 1.00 39.47 86 ILE A N 1
ATOM 707 C CA . ILE A 1 86 ? -7.265 -22.020 19.328 1.00 39.47 86 ILE A CA 1
ATOM 708 C C . ILE A 1 86 ? -6.062 -21.959 20.274 1.00 39.47 86 ILE A C 1
ATOM 710 O O . ILE A 1 86 ? -5.929 -22.832 21.133 1.00 39.47 86 ILE A O 1
ATOM 714 N N . ARG A 1 87 ? -5.206 -20.936 20.148 1.00 40.56 87 ARG A N 1
ATOM 715 C CA . ARG A 1 87 ? -4.073 -20.676 21.054 1.00 40.56 87 ARG A CA 1
ATOM 716 C C . ARG A 1 87 ? -4.467 -19.727 22.181 1.00 40.56 87 ARG A C 1
ATOM 718 O O . ARG A 1 87 ? -4.933 -18.630 21.928 1.00 40.56 87 ARG A O 1
ATOM 725 N N . GLU A 1 88 ? -4.168 -20.102 23.424 1.00 39.84 88 GLU A N 1
ATOM 726 C CA . GLU A 1 88 ? -4.513 -19.327 24.630 1.00 39.84 88 GLU A CA 1
ATOM 727 C C . GLU A 1 88 ? -3.760 -18.001 24.826 1.00 39.84 88 GLU A C 1
ATOM 729 O O . GLU A 1 88 ? -3.951 -17.366 25.851 1.00 39.84 88 GLU A O 1
ATOM 734 N N . ASN A 1 89 ? -2.980 -17.522 23.851 1.00 43.66 89 ASN A N 1
ATOM 735 C CA . ASN A 1 89 ? -2.431 -16.159 23.895 1.00 43.66 89 ASN A CA 1
ATOM 736 C C . ASN A 1 89 ? -2.697 -15.316 22.624 1.00 43.66 89 ASN A C 1
ATOM 738 O O . ASN A 1 89 ? -2.223 -14.189 22.561 1.00 43.66 89 ASN A O 1
ATOM 742 N N . ALA A 1 90 ? -3.465 -15.838 21.653 1.00 55.31 90 ALA A N 1
ATOM 743 C CA . ALA A 1 90 ? -4.180 -15.122 20.581 1.00 55.31 90 ALA A CA 1
ATOM 744 C C . ALA A 1 90 ? -4.966 -16.179 19.779 1.00 55.31 90 ALA A C 1
ATOM 746 O O . ALA A 1 90 ? -4.357 -17.109 19.239 1.00 55.31 90 ALA A O 1
ATOM 747 N N . ASP A 1 91 ? -6.296 -16.095 19.712 1.00 77.56 91 ASP A N 1
ATOM 748 C CA . ASP A 1 91 ? -7.109 -17.134 19.072 1.00 77.56 91 ASP A CA 1
ATOM 749 C C . ASP A 1 91 ? -7.009 -17.051 17.543 1.00 77.56 91 ASP A C 1
ATOM 751 O O . ASP A 1 91 ? -7.842 -16.453 16.873 1.00 77.56 91 ASP A O 1
ATOM 755 N N . ILE A 1 92 ? -5.983 -17.655 16.952 1.00 88.12 92 ILE A N 1
ATOM 756 C CA . ILE A 1 92 ? -5.875 -17.754 15.494 1.00 88.12 92 ILE A CA 1
ATOM 757 C C . ILE A 1 92 ? -6.843 -18.831 14.989 1.00 88.12 92 ILE A C 1
ATOM 759 O O . ILE A 1 92 ? -6.857 -19.951 15.495 1.00 88.12 92 ILE A O 1
ATOM 763 N N . HIS A 1 93 ? -7.627 -18.515 13.963 1.00 90.88 93 HIS A N 1
ATOM 764 C CA . HIS A 1 93 ? -8.479 -19.467 13.258 1.00 90.88 93 HIS A CA 1
ATOM 765 C C . HIS A 1 93 ? -7.993 -19.612 11.817 1.00 90.88 93 HIS A C 1
ATOM 767 O O . HIS A 1 93 ? -8.099 -18.684 11.018 1.00 90.88 93 HIS A O 1
ATOM 773 N N . ILE A 1 94 ? -7.515 -20.804 11.460 1.00 91.25 94 ILE A N 1
ATOM 774 C CA . ILE A 1 94 ? -6.989 -21.097 10.123 1.00 91.25 94 ILE A CA 1
ATOM 775 C C . ILE A 1 94 ? -8.094 -21.683 9.235 1.00 91.25 94 ILE A C 1
ATOM 777 O O . ILE A 1 94 ? -8.697 -22.698 9.577 1.00 91.25 94 ILE A O 1
ATOM 781 N N . GLN A 1 95 ? -8.331 -21.076 8.073 1.00 91.38 95 GLN A N 1
ATOM 782 C CA . GLN A 1 95 ? -9.271 -21.550 7.056 1.00 91.38 95 GLN A CA 1
ATOM 783 C C . GLN A 1 95 ? -8.501 -21.891 5.772 1.00 91.38 95 GLN A C 1
ATOM 785 O O . GLN A 1 95 ? -8.132 -21.003 5.013 1.00 91.38 95 GLN A O 1
ATOM 790 N N . GLN A 1 96 ? -8.267 -23.185 5.527 1.00 86.50 96 GLN A N 1
ATOM 791 C CA . GLN A 1 96 ? -7.447 -23.674 4.399 1.00 86.50 96 GLN A CA 1
ATOM 792 C C . GLN A 1 96 ? -8.246 -24.043 3.136 1.00 86.50 96 GLN A C 1
ATOM 794 O O . GLN A 1 96 ? -7.679 -24.514 2.154 1.00 86.50 96 GLN A O 1
ATOM 799 N N . SER A 1 97 ? -9.572 -23.901 3.186 1.00 88.88 97 SER A N 1
ATOM 800 C CA . SER A 1 97 ? -10.468 -24.217 2.074 1.00 88.88 97 SER A CA 1
ATOM 801 C C . SER A 1 97 ? -11.397 -23.042 1.835 1.00 88.88 97 SER A C 1
ATOM 803 O O . SER A 1 97 ? -12.259 -22.737 2.666 1.00 88.88 97 SER A O 1
ATOM 805 N N . MET A 1 98 ? -11.200 -22.357 0.716 1.00 94.44 98 MET A N 1
ATOM 806 C CA . MET A 1 98 ? -12.062 -21.249 0.328 1.00 94.44 98 MET A CA 1
ATOM 807 C C . MET A 1 98 ? -13.261 -21.756 -0.481 1.00 94.44 98 MET A C 1
ATOM 809 O O . MET A 1 98 ? -13.251 -22.835 -1.069 1.00 94.44 98 MET A O 1
ATOM 813 N N . LYS A 1 99 ? -14.329 -20.964 -0.507 1.00 95.50 99 LYS A N 1
ATOM 814 C CA . LYS A 1 99 ? -15.479 -21.169 -1.379 1.00 95.50 99 LYS A CA 1
ATOM 815 C C . LYS A 1 99 ? -15.264 -20.344 -2.634 1.00 95.50 99 LYS A C 1
ATOM 817 O O . LYS A 1 99 ? -14.734 -19.243 -2.555 1.00 95.50 99 LYS A O 1
ATOM 822 N N . TYR A 1 100 ? -15.723 -20.855 -3.767 1.00 97.88 100 TYR A N 1
ATOM 823 C CA . TYR A 1 100 ? -15.799 -20.072 -4.994 1.00 97.88 100 TYR A CA 1
ATOM 824 C C . TYR A 1 100 ? -16.804 -18.931 -4.825 1.00 97.88 100 TYR A C 1
ATOM 826 O O . TYR A 1 100 ? -17.906 -19.146 -4.310 1.00 97.88 100 TYR A O 1
ATOM 834 N N . ALA A 1 101 ? -16.439 -17.732 -5.277 1.00 98.19 101 ALA A N 1
ATOM 835 C CA . ALA A 1 101 ? -17.404 -16.658 -5.459 1.00 98.19 101 ALA A CA 1
ATOM 836 C C . ALA A 1 101 ? -18.427 -17.046 -6.526 1.00 98.19 101 ALA A C 1
ATOM 838 O O . ALA A 1 101 ? -18.133 -17.798 -7.462 1.00 98.19 101 ALA A O 1
ATOM 839 N N . LYS A 1 102 ? -19.638 -16.507 -6.411 1.00 98.31 102 LYS A N 1
ATOM 840 C CA . LYS A 1 102 ? -20.587 -16.598 -7.511 1.00 98.31 102 LYS A CA 1
ATOM 841 C C . LYS A 1 102 ? -20.261 -15.522 -8.539 1.00 98.31 102 LYS A C 1
ATOM 843 O O . LYS A 1 102 ? -19.815 -14.432 -8.191 1.00 98.31 102 LYS A O 1
ATOM 848 N N . ARG A 1 103 ? -20.583 -15.794 -9.805 1.00 98.12 103 ARG A N 1
ATOM 849 C CA . ARG A 1 103 ? -20.446 -14.812 -10.892 1.00 98.12 103 ARG A CA 1
ATOM 850 C C . ARG A 1 103 ? -21.183 -13.500 -10.582 1.00 98.12 103 ARG A C 1
ATOM 852 O O . ARG A 1 103 ? -20.654 -12.431 -10.849 1.00 98.12 103 ARG A O 1
ATOM 859 N N . GLU A 1 104 ? -22.364 -13.583 -9.958 1.00 98.38 104 GLU A N 1
ATOM 860 C CA . GLU A 1 104 ? -23.153 -12.411 -9.539 1.00 98.38 104 GLU A CA 1
ATOM 861 C C . GLU A 1 104 ? -22.423 -11.496 -8.545 1.00 98.38 104 GLU A C 1
ATOM 863 O O . GLU A 1 104 ? -22.655 -10.292 -8.560 1.00 98.38 104 GLU A O 1
ATOM 868 N N . ASP A 1 105 ? -21.527 -12.044 -7.720 1.00 98.50 105 ASP A N 1
ATOM 869 C CA . ASP A 1 105 ? -20.760 -11.262 -6.750 1.00 98.50 105 ASP A CA 1
ATOM 870 C C . ASP A 1 105 ? -19.596 -10.532 -7.436 1.00 98.50 105 ASP A C 1
ATOM 872 O O . ASP A 1 105 ? -19.289 -9.392 -7.105 1.00 98.50 105 ASP A O 1
ATOM 876 N N . ILE A 1 106 ? -18.978 -11.151 -8.447 1.00 98.62 106 ILE A N 1
ATOM 877 C CA . ILE A 1 106 ? -17.889 -10.544 -9.232 1.00 98.62 106 ILE A CA 1
ATOM 878 C C . ILE A 1 106 ? -18.410 -9.359 -10.062 1.00 98.62 106 ILE A C 1
ATOM 880 O O . ILE A 1 106 ? -17.742 -8.325 -10.160 1.00 98.62 106 ILE A O 1
ATOM 884 N N . LEU A 1 107 ? -19.630 -9.483 -10.596 1.00 98.50 107 LEU A N 1
ATOM 885 C CA . LEU A 1 107 ? -20.322 -8.434 -11.356 1.00 98.50 107 LEU A CA 1
ATOM 886 C C . LEU A 1 107 ? -20.679 -7.189 -10.529 1.00 98.50 107 LEU A C 1
ATOM 888 O O . LEU A 1 107 ? -21.084 -6.179 -11.097 1.00 98.50 107 LEU A O 1
ATOM 892 N N . LEU A 1 108 ? -20.533 -7.228 -9.199 1.00 98.31 108 LEU A N 1
ATOM 893 C CA . LEU A 1 108 ? -20.725 -6.040 -8.359 1.00 98.31 108 LEU A CA 1
ATOM 894 C C . LEU A 1 108 ? -19.637 -4.980 -8.591 1.00 98.31 108 LEU A C 1
ATOM 896 O O . LEU A 1 108 ? -19.855 -3.811 -8.267 1.00 98.31 108 LEU A O 1
ATOM 900 N N . ALA A 1 109 ? -18.479 -5.385 -9.122 1.00 97.75 109 ALA A N 1
ATOM 901 C CA . ALA A 1 109 ? -17.384 -4.489 -9.476 1.00 97.75 109 ALA A CA 1
ATOM 902 C C . ALA A 1 109 ? -17.047 -4.565 -10.972 1.00 97.75 109 ALA A C 1
ATOM 904 O O . ALA A 1 109 ? -17.006 -3.537 -11.641 1.00 97.75 109 ALA A O 1
ATOM 905 N N . HIS A 1 110 ? -16.833 -5.766 -11.519 1.00 98.19 110 HIS A N 1
ATOM 906 C CA . HIS A 1 110 ? -16.404 -5.926 -12.912 1.00 98.19 110 HIS A CA 1
ATOM 907 C C . HIS A 1 110 ? -17.570 -5.891 -13.895 1.00 98.19 110 HIS A C 1
ATOM 909 O O . HIS A 1 110 ? -18.672 -6.347 -13.599 1.00 98.19 110 HIS A O 1
ATOM 915 N N . THR A 1 111 ? -17.307 -5.396 -15.104 1.00 97.19 111 THR A N 1
ATOM 916 C CA . THR A 1 111 ? -18.301 -5.405 -16.183 1.00 97.19 111 THR A CA 1
ATOM 917 C C . THR A 1 111 ? -18.561 -6.826 -16.676 1.00 97.19 111 THR A C 1
ATOM 919 O O . THR A 1 111 ? -17.686 -7.690 -16.624 1.00 97.19 111 THR A O 1
ATOM 922 N N . GLU A 1 112 ? -19.750 -7.066 -17.231 1.00 97.12 112 GLU A N 1
ATOM 923 C CA . GLU A 1 112 ? -20.093 -8.365 -17.819 1.00 97.12 112 GLU A CA 1
ATOM 924 C C . GLU A 1 112 ? -19.101 -8.796 -18.906 1.00 97.12 112 GLU A C 1
ATOM 926 O O . GLU A 1 112 ? -18.632 -9.929 -18.890 1.00 97.12 112 GLU A O 1
ATOM 931 N N . LYS A 1 113 ? -18.678 -7.855 -19.761 1.00 96.62 113 LYS A N 1
ATOM 932 C CA . LYS A 1 113 ? -17.657 -8.086 -20.792 1.00 96.62 113 LYS A CA 1
ATOM 933 C C . LYS A 1 113 ? -16.340 -8.605 -20.201 1.00 96.62 113 LYS A C 1
ATOM 935 O O . LYS A 1 113 ? -15.744 -9.522 -20.762 1.00 96.62 113 LYS A O 1
ATOM 940 N N . TYR A 1 114 ? -15.881 -8.027 -19.089 1.00 97.31 114 TYR A N 1
ATOM 941 C CA . TYR A 1 114 ? -14.650 -8.463 -18.431 1.00 97.31 114 TYR A CA 1
ATOM 942 C C . TYR A 1 114 ? -14.809 -9.851 -17.807 1.00 97.31 114 TYR A C 1
ATOM 944 O O . TYR A 1 114 ? -13.956 -10.716 -17.984 1.00 97.31 114 TYR A O 1
ATOM 952 N N . VAL A 1 115 ? -15.923 -10.102 -17.117 1.00 97.75 115 VAL A N 1
ATOM 953 C CA . VAL A 1 115 ? -16.181 -11.412 -16.503 1.00 97.75 115 VAL A CA 1
ATOM 954 C C . VAL A 1 115 ? -16.309 -12.506 -17.566 1.00 97.75 115 VAL A C 1
ATOM 956 O O . VAL A 1 115 ? -15.745 -13.583 -17.390 1.00 97.75 115 VAL A O 1
ATOM 959 N N . ASP A 1 116 ? -16.950 -12.217 -18.699 1.00 96.69 116 ASP A N 1
ATOM 960 C CA . ASP A 1 116 ? -17.005 -13.128 -19.846 1.00 96.69 116 ASP A CA 1
ATOM 961 C C . ASP A 1 116 ? -15.618 -13.413 -20.418 1.00 96.69 116 ASP A C 1
ATOM 963 O O . ASP A 1 116 ? -15.317 -14.559 -20.760 1.00 96.69 116 ASP A O 1
ATOM 967 N N . PHE A 1 117 ? -14.752 -12.399 -20.499 1.00 95.38 117 PHE A N 1
ATOM 968 C CA . PHE A 1 117 ? -13.360 -12.606 -20.881 1.00 95.38 117 PHE A CA 1
ATOM 969 C C . PHE A 1 117 ? -12.668 -13.567 -19.906 1.00 95.38 117 PHE A C 1
ATOM 971 O O . PHE A 1 117 ? -12.065 -14.538 -20.352 1.00 95.38 117 PHE A O 1
ATOM 978 N N . ILE A 1 118 ? -12.795 -13.356 -18.592 1.00 96.44 118 ILE A N 1
ATOM 979 C CA . ILE A 1 118 ? -12.177 -14.216 -17.569 1.00 96.44 118 ILE A CA 1
ATOM 980 C C . ILE A 1 118 ? -12.722 -15.648 -17.620 1.00 96.44 118 ILE A C 1
ATOM 982 O O . ILE A 1 118 ? -11.944 -16.598 -17.528 1.00 96.44 118 ILE A O 1
ATOM 986 N N . ASP A 1 119 ? -14.029 -15.831 -17.804 1.00 96.19 119 ASP A N 1
ATOM 987 C CA . ASP A 1 119 ? -14.644 -17.158 -17.911 1.00 96.19 119 ASP A CA 1
ATOM 988 C C . ASP A 1 119 ? -14.178 -17.923 -19.161 1.00 96.19 119 ASP A C 1
ATOM 990 O O . ASP A 1 119 ? -14.136 -19.154 -19.145 1.00 96.19 119 ASP A O 1
ATOM 994 N N . ASN A 1 120 ? -13.768 -17.212 -20.216 1.00 93.56 120 ASN A N 1
ATOM 995 C CA . ASN A 1 120 ? -13.345 -17.795 -21.491 1.00 93.56 120 ASN A CA 1
ATOM 996 C C . ASN A 1 120 ? -11.845 -17.614 -21.800 1.00 93.56 120 ASN A C 1
ATOM 998 O O . ASN A 1 120 ? -11.408 -17.952 -22.901 1.00 93.56 120 ASN A O 1
ATOM 1002 N N . MET A 1 121 ? -11.035 -17.104 -20.862 1.00 91.50 121 MET A N 1
ATOM 1003 C CA . MET A 1 121 ? -9.636 -16.737 -21.141 1.00 91.50 121 MET A CA 1
ATOM 1004 C C . MET A 1 121 ? -8.731 -17.939 -21.438 1.00 91.50 121 MET A C 1
ATOM 1006 O O . MET A 1 121 ? -7.650 -17.767 -22.001 1.00 91.50 121 MET A O 1
ATOM 1010 N N . TRP A 1 122 ? -9.141 -19.155 -21.057 1.00 93.50 122 TRP A N 1
ATOM 1011 C CA . TRP A 1 122 ? -8.390 -20.374 -21.343 1.00 93.50 122 TRP A CA 1
ATOM 1012 C C . TRP A 1 122 ? -9.026 -21.176 -22.491 1.00 93.50 122 TRP A C 1
ATOM 1014 O O . TRP A 1 122 ? -10.115 -21.730 -22.321 1.00 93.50 122 TRP A O 1
ATOM 1024 N N . PRO A 1 123 ? -8.362 -21.288 -23.657 1.00 89.31 123 PRO A N 1
ATOM 1025 C CA . PRO A 1 123 ? -8.903 -22.018 -24.790 1.00 89.31 123 PRO A CA 1
ATOM 1026 C C . PRO A 1 123 ? -8.857 -23.534 -24.571 1.00 89.31 123 PRO A C 1
ATOM 1028 O O . PRO A 1 123 ? -7.883 -24.088 -24.055 1.00 89.31 123 PRO A O 1
ATOM 1031 N N . GLN A 1 124 ? -9.891 -24.230 -25.051 1.00 83.56 124 GLN A N 1
ATOM 1032 C CA . GLN A 1 124 ? -9.882 -25.692 -25.119 1.00 83.56 124 GLN A CA 1
ATOM 1033 C C . GLN A 1 124 ? -8.746 -26.181 -26.033 1.00 83.56 124 GLN A C 1
ATOM 1035 O O . GLN A 1 124 ? -8.503 -25.608 -27.095 1.00 83.56 124 GLN A O 1
ATOM 1040 N N . ASN A 1 125 ? -8.075 -27.269 -25.643 1.00 80.50 125 ASN A N 1
ATOM 1041 C CA . ASN A 1 125 ? -6.969 -27.890 -26.391 1.00 80.50 125 ASN A CA 1
ATOM 1042 C C . ASN A 1 125 ? -5.756 -26.969 -26.639 1.00 80.50 125 ASN A C 1
ATOM 1044 O O . ASN A 1 125 ? -5.048 -27.112 -27.639 1.00 80.50 125 ASN A O 1
ATOM 1048 N N . TYR A 1 126 ? -5.495 -26.020 -25.738 1.00 86.19 126 TYR A N 1
ATOM 1049 C CA . TYR A 1 126 ? -4.303 -25.181 -25.809 1.00 86.19 126 TYR A CA 1
ATOM 1050 C C . TYR A 1 126 ? -3.060 -25.944 -25.324 1.00 86.19 126 TYR A C 1
ATOM 1052 O O . TYR A 1 126 ? -2.972 -26.357 -24.172 1.00 86.19 126 TYR A O 1
ATOM 1060 N N . ASN A 1 127 ? -2.080 -26.131 -26.213 1.00 84.44 127 ASN A N 1
ATOM 1061 C CA . ASN A 1 127 ? -0.893 -26.957 -25.941 1.00 84.44 127 ASN A CA 1
ATOM 1062 C C . ASN A 1 127 ? 0.214 -26.226 -25.160 1.00 84.44 127 ASN A C 1
ATOM 1064 O O . ASN A 1 127 ? 1.154 -26.856 -24.670 1.00 84.44 127 ASN A O 1
ATOM 1068 N N . ASN A 1 128 ? 0.137 -24.897 -25.059 1.00 86.88 128 ASN A N 1
ATOM 1069 C CA . ASN A 1 128 ? 1.097 -24.109 -24.294 1.00 86.88 128 ASN A CA 1
ATOM 1070 C C . ASN A 1 128 ? 0.661 -24.004 -22.825 1.00 86.88 128 ASN A C 1
ATOM 1072 O O . ASN A 1 128 ? -0.524 -23.918 -22.524 1.00 86.88 128 ASN A O 1
ATOM 1076 N N . PRO A 1 129 ? 1.614 -23.957 -21.883 1.00 84.06 129 PRO A N 1
ATOM 1077 C CA . PRO A 1 129 ? 1.309 -23.987 -20.453 1.00 84.06 129 PRO A CA 1
ATOM 1078 C C . PRO A 1 129 ? 0.786 -22.661 -19.896 1.00 84.06 129 PRO A C 1
ATOM 1080 O O . PRO A 1 129 ? 0.243 -22.642 -18.795 1.00 84.06 129 PRO A O 1
ATOM 1083 N N . ASN A 1 130 ? 1.001 -21.559 -20.618 1.00 93.12 130 ASN A N 1
ATOM 1084 C CA . ASN A 1 130 ? 0.636 -20.215 -20.202 1.00 93.12 130 ASN A CA 1
ATOM 1085 C C . ASN A 1 130 ? 0.217 -19.362 -21.409 1.00 93.12 130 ASN A C 1
ATOM 1087 O O . ASN A 1 130 ? 0.738 -19.550 -22.514 1.00 93.12 130 ASN A O 1
ATOM 1091 N N . ILE A 1 131 ? -0.675 -18.402 -21.170 1.00 89.81 131 ILE A N 1
ATOM 1092 C CA . ILE A 1 131 ? -0.973 -17.256 -22.048 1.00 89.81 131 ILE A CA 1
ATOM 1093 C C . ILE A 1 131 ? -0.517 -15.999 -21.304 1.00 89.81 131 ILE A C 1
ATOM 1095 O O . ILE A 1 131 ? -0.603 -15.970 -20.081 1.00 89.81 131 ILE A O 1
ATOM 1099 N N . TYR A 1 132 ? -0.004 -14.995 -22.014 1.00 88.12 132 TYR A N 1
ATOM 1100 C CA . TYR A 1 132 ? 0.440 -13.734 -21.415 1.00 88.12 132 TYR A CA 1
ATOM 1101 C C . TYR A 1 132 ? -0.382 -12.583 -21.994 1.00 88.12 132 TYR A C 1
ATOM 1103 O O . TYR A 1 132 ? -0.430 -12.418 -23.214 1.00 88.12 132 TYR A O 1
ATOM 1111 N N . TYR A 1 133 ? -1.017 -11.813 -21.118 1.00 84.94 133 TYR A N 1
ATOM 1112 C CA . TYR A 1 133 ? -1.714 -10.568 -21.421 1.00 84.94 133 TYR A CA 1
ATOM 1113 C C . TYR A 1 133 ? -0.900 -9.433 -20.814 1.00 84.94 133 TYR A C 1
ATOM 1115 O O . TYR A 1 133 ? -0.805 -9.338 -19.596 1.00 84.94 133 TYR A O 1
ATOM 1123 N N . LEU A 1 134 ? -0.264 -8.621 -21.664 1.00 84.81 134 LEU A N 1
ATOM 1124 C CA . LEU A 1 134 ? 0.751 -7.654 -21.237 1.00 84.81 134 LEU A CA 1
ATOM 1125 C C . LEU A 1 134 ? 1.839 -8.319 -20.366 1.00 84.81 134 LEU A C 1
ATOM 1127 O O . LEU A 1 134 ? 2.598 -9.162 -20.846 1.00 84.81 134 LEU A O 1
ATOM 1131 N N . ASP A 1 135 ? 1.888 -7.944 -19.095 1.00 87.75 135 ASP A N 1
ATOM 1132 C CA . ASP A 1 135 ? 2.785 -8.406 -18.041 1.00 87.75 135 ASP A CA 1
ATOM 1133 C C . ASP A 1 135 ? 2.211 -9.579 -17.225 1.00 87.75 135 ASP A C 1
ATOM 1135 O O . ASP A 1 135 ? 2.900 -10.156 -16.389 1.00 87.75 135 ASP A O 1
ATOM 1139 N N . THR A 1 136 ? 0.962 -9.974 -17.472 1.00 92.69 136 THR A N 1
ATOM 1140 C CA . THR A 1 136 ? 0.217 -10.930 -16.651 1.00 92.69 136 THR A CA 1
ATOM 1141 C C . THR A 1 136 ? 0.120 -12.284 -17.334 1.00 92.69 136 THR A C 1
ATOM 1143 O O . THR A 1 136 ? -0.418 -12.413 -18.434 1.00 92.69 136 THR A O 1
ATOM 1146 N N . TYR A 1 137 ? 0.611 -13.336 -16.679 1.00 94.62 137 TYR A N 1
ATOM 1147 C CA . TYR A 1 137 ? 0.453 -14.699 -17.178 1.00 94.62 137 TYR A CA 1
ATOM 1148 C C . TYR A 1 137 ? -0.836 -15.335 -16.657 1.00 94.62 137 TYR A C 1
ATOM 1150 O O . TYR A 1 137 ? -1.256 -15.098 -15.531 1.00 94.62 137 TYR A O 1
ATOM 1158 N N . VAL A 1 138 ? -1.433 -16.223 -17.444 1.00 95.06 138 VAL A N 1
ATOM 1159 C CA . VAL A 1 138 ? -2.550 -17.076 -17.029 1.00 95.06 138 VAL A CA 1
ATOM 1160 C C . VAL A 1 138 ? -2.293 -18.527 -17.440 1.00 95.06 138 VAL A C 1
ATOM 1162 O O . VAL A 1 138 ? -1.479 -18.798 -18.325 1.00 95.06 138 VAL A O 1
ATOM 1165 N N . ASN A 1 139 ? -2.943 -19.475 -16.771 1.00 95.25 139 ASN A N 1
ATOM 1166 C CA . ASN A 1 139 ? -2.958 -20.895 -17.108 1.00 95.25 139 ASN A CA 1
ATOM 1167 C C . ASN A 1 139 ? -4.375 -21.473 -16.939 1.00 95.25 139 ASN A C 1
ATOM 1169 O O . ASN A 1 139 ? -5.287 -20.758 -16.524 1.00 95.25 139 ASN A O 1
ATOM 1173 N N . GLU A 1 140 ? -4.542 -22.768 -17.214 1.00 95.69 140 GLU A N 1
ATOM 1174 C CA . GLU A 1 140 ? -5.839 -23.463 -17.144 1.00 95.69 140 GLU A CA 1
ATOM 1175 C C . GLU A 1 140 ? -6.568 -23.334 -15.796 1.00 95.69 140 GLU A C 1
ATOM 1177 O O . GLU A 1 140 ? -7.789 -23.414 -15.755 1.00 95.69 140 GLU A O 1
ATOM 1182 N N . ASN A 1 141 ? -5.838 -23.098 -14.700 1.00 96.62 141 ASN A N 1
ATOM 1183 C CA . ASN A 1 141 ? -6.398 -23.000 -13.352 1.00 96.62 141 ASN A CA 1
ATOM 1184 C C . ASN A 1 141 ? -6.644 -21.547 -12.915 1.00 96.62 141 ASN A C 1
ATOM 1186 O O . ASN A 1 141 ? -7.259 -21.327 -11.873 1.00 96.62 141 ASN A O 1
ATOM 1190 N N . THR A 1 142 ? -6.151 -20.543 -13.655 1.00 97.50 142 THR A N 1
ATOM 1191 C CA . THR A 1 142 ? -6.186 -19.141 -13.204 1.00 97.50 142 THR A CA 1
ATOM 1192 C C . THR A 1 142 ? -7.607 -18.657 -12.941 1.00 97.50 142 THR A C 1
ATOM 1194 O O . THR A 1 142 ? -7.831 -17.971 -11.949 1.00 97.50 142 THR A O 1
ATOM 1197 N N . ARG A 1 143 ? -8.567 -19.025 -13.798 1.00 97.19 143 ARG A N 1
ATOM 1198 C CA . ARG A 1 143 ? -9.969 -18.607 -13.664 1.00 97.19 143 ARG A CA 1
ATOM 1199 C C . ARG A 1 143 ? -10.549 -19.073 -12.334 1.00 97.19 143 ARG A C 1
ATOM 1201 O O . ARG A 1 143 ? -11.066 -18.272 -11.562 1.00 97.19 143 ARG A O 1
ATOM 1208 N N . ASP A 1 144 ? -10.420 -20.364 -12.054 1.00 97.94 144 ASP A N 1
ATOM 1209 C CA . ASP A 1 144 ? -10.965 -20.975 -10.845 1.00 97.94 144 ASP A CA 1
ATOM 1210 C C . ASP A 1 144 ? -10.277 -20.435 -9.591 1.00 97.94 144 ASP A C 1
ATOM 1212 O O . ASP A 1 144 ? -10.940 -20.125 -8.605 1.00 97.94 144 ASP A O 1
ATOM 1216 N N . ILE A 1 145 ? -8.962 -20.226 -9.650 1.00 98.31 145 ILE A N 1
ATOM 1217 C CA . ILE A 1 145 ? -8.192 -19.624 -8.558 1.00 98.31 145 ILE A CA 1
ATOM 1218 C C . ILE A 1 145 ? -8.627 -18.180 -8.285 1.00 98.31 145 ILE A C 1
ATOM 1220 O O . ILE A 1 145 ? -8.768 -17.810 -7.122 1.00 98.31 145 ILE A O 1
ATOM 1224 N N . ALA A 1 146 ? -8.889 -17.378 -9.320 1.00 98.31 146 ALA A N 1
ATOM 1225 C CA . ALA A 1 146 ? -9.381 -16.014 -9.143 1.00 98.31 146 ALA A CA 1
ATOM 1226 C C . ALA A 1 146 ? -10.773 -16.012 -8.480 1.00 98.31 146 ALA A C 1
ATOM 1228 O O . ALA A 1 146 ? -10.988 -15.311 -7.494 1.00 98.31 146 ALA A O 1
ATOM 1229 N N . TYR A 1 147 ? -11.695 -16.869 -8.932 1.00 98.62 147 TYR A N 1
ATOM 1230 C CA . TYR A 1 147 ? -13.007 -17.038 -8.289 1.00 98.62 147 TYR A CA 1
ATOM 1231 C C . TYR A 1 147 ? -12.891 -17.508 -6.829 1.00 98.62 147 TYR A C 1
ATOM 1233 O O . TYR A 1 147 ? -13.671 -17.089 -5.968 1.00 98.62 147 TYR A O 1
ATOM 1241 N N . LEU A 1 148 ? -11.926 -18.382 -6.543 1.00 98.25 148 LEU A N 1
ATOM 1242 C CA . LEU A 1 148 ? -11.636 -18.883 -5.204 1.00 98.25 148 LEU A CA 1
ATOM 1243 C C . LEU A 1 148 ? -11.091 -17.775 -4.289 1.00 98.25 148 LEU A C 1
ATOM 1245 O O . LEU A 1 148 ? -11.558 -17.641 -3.160 1.00 98.25 148 LEU A O 1
ATOM 1249 N N . GLY A 1 149 ? -10.175 -16.939 -4.789 1.00 98.25 149 GLY A N 1
ATOM 1250 C CA . GLY A 1 149 ? -9.654 -15.763 -4.085 1.00 98.25 149 GLY A CA 1
ATOM 1251 C C . GLY A 1 149 ? -10.752 -14.757 -3.739 1.00 98.25 149 GLY A C 1
ATOM 1252 O O . GLY A 1 149 ? -10.879 -14.361 -2.578 1.00 98.25 149 GLY A O 1
ATOM 1253 N N . THR A 1 150 ? -11.626 -14.432 -4.701 1.00 98.75 150 THR A N 1
ATOM 1254 C CA . THR A 1 150 ? -12.796 -13.570 -4.462 1.00 98.75 150 THR A CA 1
ATOM 1255 C C . THR A 1 150 ? -13.694 -14.137 -3.362 1.00 98.75 150 THR A C 1
ATOM 1257 O O . THR A 1 150 ? -14.107 -13.415 -2.453 1.00 98.75 150 THR A O 1
ATOM 1260 N N . GLY A 1 151 ? -13.989 -15.437 -3.401 1.00 98.75 151 GLY A N 1
ATOM 1261 C CA . GLY A 1 151 ? -14.838 -16.057 -2.388 1.00 98.75 151 GLY A CA 1
ATOM 1262 C C . GLY A 1 151 ? -14.147 -16.199 -1.026 1.00 98.75 151 GLY A C 1
ATOM 1263 O O . GLY A 1 151 ? -14.815 -16.166 0.008 1.00 98.75 151 GLY A O 1
ATOM 1264 N N . GLY A 1 152 ? -12.816 -16.282 -0.983 1.00 98.62 152 GLY A N 1
ATOM 1265 C CA . GLY A 1 152 ? -12.014 -16.131 0.234 1.00 98.62 152 GLY A CA 1
ATOM 1266 C C . GLY A 1 152 ? -12.221 -14.777 0.909 1.00 98.62 152 GLY A C 1
ATOM 1267 O O . GLY A 1 152 ? -12.567 -14.729 2.090 1.00 98.62 152 GLY A O 1
ATOM 1268 N N . VAL A 1 153 ? -12.098 -13.688 0.145 1.00 98.81 153 VAL A N 1
ATOM 1269 C CA . VAL A 1 153 ? -12.342 -12.320 0.634 1.00 98.81 153 VAL A CA 1
ATOM 1270 C C . VAL A 1 153 ? -13.778 -12.158 1.134 1.00 98.81 153 VAL A C 1
ATOM 1272 O O . VAL A 1 153 ? -13.982 -11.706 2.259 1.00 98.81 153 VAL A O 1
ATOM 1275 N N . ILE A 1 154 ? -14.779 -12.611 0.372 1.00 98.75 154 ILE A N 1
ATOM 1276 C CA . ILE A 1 154 ? -16.192 -12.553 0.792 1.00 98.75 154 ILE A CA 1
ATOM 1277 C C . ILE A 1 154 ? -16.426 -13.314 2.106 1.00 98.75 154 ILE A C 1
ATOM 1279 O O . ILE A 1 154 ? -17.131 -12.822 2.992 1.00 98.75 154 ILE A O 1
ATOM 1283 N N . GLN A 1 155 ? -15.834 -14.502 2.264 1.00 98.50 155 GLN A N 1
ATOM 1284 C CA . GLN A 1 155 ? -15.937 -15.268 3.508 1.00 98.50 155 GLN A CA 1
ATOM 1285 C C . GLN A 1 155 ? -15.285 -14.543 4.684 1.00 98.50 155 GLN A C 1
ATOM 1287 O O . GLN A 1 155 ? -15.878 -14.500 5.759 1.00 98.50 155 GLN A O 1
ATOM 1292 N N . ALA A 1 156 ? -14.105 -13.950 4.488 1.00 98.62 156 ALA A N 1
ATOM 1293 C CA . ALA A 1 156 ? -13.417 -13.206 5.535 1.00 98.62 156 ALA A CA 1
ATOM 1294 C C . ALA A 1 156 ? -14.228 -11.989 5.998 1.00 98.62 156 ALA A C 1
ATOM 1296 O O . ALA A 1 156 ? -14.456 -11.828 7.195 1.00 98.62 156 ALA A O 1
ATOM 1297 N N . ILE A 1 157 ? -14.750 -11.200 5.055 1.00 98.75 157 ILE A N 1
ATOM 1298 C CA . ILE A 1 157 ? -15.648 -10.070 5.335 1.00 98.75 157 ILE A CA 1
ATOM 1299 C C . ILE A 1 157 ? -16.878 -10.540 6.114 1.00 98.75 157 ILE A C 1
ATOM 1301 O O . ILE A 1 157 ? -17.221 -9.968 7.146 1.00 98.75 157 ILE A O 1
ATOM 1305 N N . THR A 1 158 ? -17.525 -11.610 5.647 1.00 98.25 158 THR A N 1
ATOM 1306 C CA . THR A 1 158 ? -18.715 -12.171 6.299 1.00 98.25 158 THR A CA 1
ATOM 1307 C C . THR A 1 158 ? -18.407 -12.610 7.732 1.00 98.25 158 THR A C 1
ATOM 1309 O O . THR A 1 158 ? -19.194 -12.350 8.638 1.00 98.25 158 THR A O 1
ATOM 1312 N N . ASN A 1 159 ? -17.257 -13.244 7.961 1.00 97.50 159 ASN A N 1
ATOM 1313 C CA . ASN A 1 159 ? -16.852 -13.705 9.285 1.00 97.50 159 ASN A CA 1
ATOM 1314 C C . ASN A 1 159 ? -16.519 -12.551 10.242 1.00 97.50 159 ASN A C 1
ATOM 1316 O O . ASN A 1 159 ? -16.881 -12.642 11.418 1.00 97.50 159 ASN A O 1
ATOM 1320 N N . ILE A 1 160 ? -15.882 -11.483 9.748 1.00 97.81 160 ILE A N 1
ATOM 1321 C CA . ILE A 1 160 ? -15.596 -10.266 10.524 1.00 97.81 160 ILE A CA 1
ATOM 1322 C C . ILE A 1 160 ? -16.899 -9.560 10.912 1.00 97.81 160 ILE A C 1
ATOM 1324 O O . ILE A 1 160 ? -17.128 -9.264 12.082 1.00 97.81 160 ILE A O 1
ATOM 1328 N N . LEU A 1 161 ? -17.794 -9.337 9.947 1.00 96.81 161 LEU A N 1
ATOM 1329 C CA . LEU A 1 161 ? -19.052 -8.621 10.182 1.00 96.81 161 LEU A CA 1
ATOM 1330 C C . LEU A 1 161 ? -20.045 -9.415 11.043 1.00 96.81 161 LEU A C 1
ATOM 1332 O O . LEU A 1 161 ? -20.837 -8.816 11.765 1.00 96.81 161 LEU A O 1
ATOM 1336 N N . ASN A 1 162 ? -19.972 -10.749 11.020 1.00 95.38 162 ASN A N 1
ATOM 1337 C CA . ASN A 1 162 ? -20.718 -11.620 11.934 1.00 95.38 162 ASN A CA 1
ATOM 1338 C C . ASN A 1 162 ? -20.035 -11.795 13.304 1.00 95.38 162 ASN A C 1
ATOM 1340 O O . ASN A 1 162 ? -20.511 -12.590 14.115 1.00 95.38 162 ASN A O 1
ATOM 1344 N N . GLU A 1 163 ? -18.916 -11.108 13.557 1.00 93.50 163 GLU A N 1
ATOM 1345 C CA . GLU A 1 163 ? -18.140 -11.170 14.805 1.00 93.50 163 GLU A CA 1
ATOM 1346 C C . GLU A 1 163 ? -17.636 -12.585 15.158 1.00 93.50 163 GLU A C 1
ATOM 1348 O O . GLU A 1 163 ? -17.369 -12.897 16.319 1.00 93.50 163 GLU A O 1
ATOM 1353 N N . THR A 1 164 ? -17.507 -13.460 14.154 1.00 93.38 164 THR A N 1
ATOM 1354 C CA . THR A 1 164 ? -16.873 -14.783 14.314 1.00 93.38 164 THR A CA 1
ATOM 1355 C C . THR A 1 164 ? -15.352 -14.682 14.298 1.00 93.38 164 THR A C 1
ATOM 1357 O O . THR A 1 164 ? -14.681 -15.454 14.979 1.00 93.38 164 THR A O 1
ATOM 1360 N N . TRP A 1 165 ? -14.829 -13.706 13.554 1.00 94.81 165 TRP A N 1
ATOM 1361 C CA . TRP A 1 165 ? -13.451 -13.232 13.605 1.00 94.81 165 TRP A CA 1
ATOM 1362 C C . TRP A 1 165 ? -13.475 -11.748 13.971 1.00 94.81 165 TRP A C 1
ATOM 1364 O O . TRP A 1 165 ? -14.414 -11.041 13.613 1.00 94.81 165 TRP A O 1
ATOM 1374 N N . THR A 1 166 ? -12.460 -11.263 14.679 1.00 94.69 166 THR A N 1
ATOM 1375 C CA . THR A 1 166 ? -12.291 -9.825 14.931 1.00 94.69 166 THR A CA 1
ATOM 1376 C C . THR A 1 166 ? -11.651 -9.145 13.728 1.00 94.69 166 THR A C 1
ATOM 1378 O O . THR A 1 166 ? -12.108 -8.094 13.300 1.00 94.69 166 THR A O 1
ATOM 1381 N N . ASN A 1 167 ? -10.646 -9.797 13.144 1.00 97.69 167 ASN A N 1
ATOM 1382 C CA . ASN A 1 167 ? -9.910 -9.385 11.953 1.00 97.69 167 ASN A CA 1
ATOM 1383 C C . ASN A 1 167 ? -9.468 -10.614 11.146 1.00 97.69 167 ASN A C 1
ATOM 1385 O O . ASN A 1 167 ? -9.619 -11.751 11.603 1.00 97.69 167 ASN A O 1
ATOM 1389 N N . CYS A 1 168 ? -8.920 -10.409 9.947 1.00 98.31 168 CYS A N 1
ATOM 1390 C CA . CYS A 1 168 ? -8.426 -11.509 9.120 1.00 98.31 168 CYS A CA 1
ATOM 1391 C C . CYS A 1 168 ? -7.228 -11.113 8.246 1.00 98.31 168 CYS A C 1
ATOM 1393 O O . CYS A 1 168 ? -7.169 -9.991 7.746 1.00 98.31 168 CYS A O 1
ATOM 1395 N N . PHE A 1 169 ? -6.329 -12.068 7.990 1.00 98.56 169 PHE A N 1
ATOM 1396 C CA . PHE A 1 169 ? -5.353 -12.017 6.900 1.00 98.56 169 PHE A CA 1
ATOM 1397 C C . PHE A 1 169 ? -5.700 -13.073 5.839 1.00 98.56 169 PHE A C 1
ATOM 1399 O O . PHE A 1 169 ? -5.690 -14.275 6.109 1.00 98.56 169 PHE A O 1
ATOM 1406 N N . ALA A 1 170 ? -6.038 -12.625 4.633 1.00 98.69 170 ALA A N 1
ATOM 1407 C CA . ALA A 1 170 ? -6.247 -13.448 3.454 1.00 98.69 170 ALA A CA 1
ATOM 1408 C C . ALA A 1 170 ? -4.960 -13.536 2.617 1.00 98.69 170 ALA A C 1
ATOM 1410 O O . ALA A 1 170 ? -4.561 -12.580 1.951 1.00 98.69 170 ALA A O 1
ATOM 1411 N N . LEU A 1 171 ? -4.318 -14.706 2.639 1.00 98.38 171 LEU A N 1
ATOM 1412 C CA . LEU A 1 171 ? -3.140 -15.003 1.826 1.00 98.38 171 LEU A CA 1
ATOM 1413 C C . LEU A 1 171 ? -3.598 -15.540 0.465 1.00 98.38 171 LEU A C 1
ATOM 1415 O O . LEU A 1 171 ? -3.747 -16.749 0.271 1.00 98.38 171 LEU A O 1
ATOM 1419 N N . ILE A 1 172 ? -3.874 -14.615 -0.454 1.00 97.69 172 ILE A N 1
ATOM 1420 C CA . ILE A 1 172 ? -4.458 -14.888 -1.771 1.00 97.69 172 ILE A CA 1
ATOM 1421 C C . ILE A 1 172 ? -3.475 -14.598 -2.906 1.00 97.69 172 ILE A C 1
ATOM 1423 O O . ILE A 1 172 ? -2.583 -13.765 -2.773 1.00 97.69 172 ILE A O 1
ATOM 1427 N N . ARG A 1 173 ? -3.616 -15.326 -4.021 1.00 96.31 173 ARG A N 1
ATOM 1428 C CA . ARG A 1 173 ? -2.914 -15.058 -5.287 1.00 96.31 173 ARG A CA 1
ATOM 1429 C C . ARG A 1 173 ? -3.654 -15.677 -6.489 1.00 96.31 173 ARG A C 1
ATOM 1431 O O . ARG A 1 173 ? -4.315 -16.698 -6.278 1.00 96.31 173 ARG A O 1
ATOM 1438 N N . PRO A 1 174 ? -3.501 -15.174 -7.736 1.00 97.56 174 PRO A N 1
ATOM 1439 C CA . PRO A 1 174 ? -2.746 -13.969 -8.146 1.00 97.56 174 PRO A CA 1
ATOM 1440 C C . PRO A 1 174 ? -3.268 -12.699 -7.463 1.00 97.56 174 PRO A C 1
ATOM 1442 O O . PRO A 1 174 ? -4.368 -12.790 -6.928 1.00 97.56 174 PRO A O 1
ATOM 1445 N N . PRO A 1 175 ? -2.527 -11.573 -7.444 1.00 98.31 175 PRO A N 1
ATOM 1446 C CA . PRO A 1 175 ? -3.005 -10.304 -6.877 1.00 98.31 175 PRO A CA 1
ATOM 1447 C C . PRO A 1 175 ? -4.247 -9.762 -7.616 1.00 98.31 175 PRO A C 1
ATOM 1449 O O . PRO A 1 175 ? -4.715 -10.355 -8.598 1.00 98.31 175 PRO A O 1
ATOM 1452 N N . GLY A 1 176 ? -4.828 -8.669 -7.120 1.00 98.38 176 GLY A N 1
ATOM 1453 C CA . GLY A 1 176 ? -6.094 -8.124 -7.605 1.00 98.38 176 GLY A CA 1
ATOM 1454 C C . GLY A 1 176 ? -6.136 -6.620 -7.883 1.00 98.38 176 GLY A C 1
ATOM 1455 O O . GLY A 1 176 ? -6.920 -6.220 -8.746 1.00 98.38 176 GLY A O 1
ATOM 1456 N N . HIS A 1 177 ? -5.344 -5.783 -7.211 1.00 98.62 177 HIS A N 1
ATOM 1457 C CA . HIS A 1 177 ? -5.590 -4.328 -7.187 1.00 98.62 177 HIS A CA 1
ATOM 1458 C C . HIS A 1 177 ? -5.460 -3.582 -8.541 1.00 98.62 177 HIS A C 1
ATOM 1460 O O . HIS A 1 177 ? -6.099 -2.543 -8.712 1.00 98.62 177 HIS A O 1
ATOM 1466 N N . HIS A 1 178 ? -4.753 -4.135 -9.537 1.00 98.31 178 HIS A N 1
ATOM 1467 C CA . HIS A 1 178 ? -4.681 -3.591 -10.909 1.00 98.31 178 HIS A CA 1
ATOM 1468 C C . HIS A 1 178 ? -5.838 -4.037 -11.823 1.00 98.31 178 HIS A C 1
ATOM 1470 O O . HIS A 1 178 ? -6.107 -3.445 -12.873 1.00 98.31 178 HIS A O 1
ATOM 1476 N N . SER A 1 179 ? -6.562 -5.096 -11.448 1.00 97.69 179 SER A N 1
ATOM 1477 C CA . SER A 1 179 ? -7.669 -5.612 -12.258 1.00 97.69 179 SER A CA 1
ATOM 1478 C C . SER A 1 179 ? -8.820 -4.600 -12.280 1.00 97.69 179 SER A C 1
ATOM 1480 O O . SER A 1 179 ? -9.236 -4.090 -11.239 1.00 97.69 179 SER A O 1
ATOM 1482 N N . GLY A 1 180 ? -9.351 -4.324 -13.472 1.00 93.50 180 GLY A N 1
ATOM 1483 C CA . GLY A 1 180 ? -10.433 -3.359 -13.689 1.00 93.50 180 GLY A CA 1
ATOM 1484 C C . GLY A 1 180 ? -9.996 -2.012 -14.266 1.00 93.50 180 GLY A C 1
ATOM 1485 O O . GLY A 1 180 ? -10.865 -1.203 -14.585 1.00 93.50 180 GLY A O 1
ATOM 1486 N N . HIS A 1 181 ? -8.693 -1.762 -14.452 1.00 88.94 181 HIS A N 1
ATOM 1487 C CA . HIS A 1 181 ? -8.220 -0.592 -15.207 1.00 88.94 181 HIS A CA 1
ATOM 1488 C C . HIS A 1 181 ? -8.376 -0.766 -16.732 1.00 88.94 181 HIS A C 1
ATOM 1490 O O . HIS A 1 181 ? -8.563 0.207 -17.460 1.00 88.94 181 HIS A O 1
ATOM 1496 N N . SER A 1 182 ? -8.348 -2.010 -17.222 1.00 88.00 182 SER A N 1
ATOM 1497 C CA . SER A 1 182 ? -8.515 -2.353 -18.639 1.00 88.00 182 SER A CA 1
ATOM 1498 C C . SER A 1 182 ? -9.495 -3.517 -18.837 1.00 88.00 182 SER A C 1
ATOM 1500 O O . SER A 1 182 ? -9.932 -4.148 -17.875 1.00 88.00 182 SER A O 1
ATOM 1502 N N . ASP A 1 183 ? -9.817 -3.826 -20.096 1.00 87.50 183 ASP A N 1
ATOM 1503 C CA . ASP A 1 183 ? -10.703 -4.937 -20.477 1.00 87.50 183 ASP A CA 1
ATOM 1504 C C . ASP A 1 183 ? -10.044 -6.335 -20.365 1.00 87.50 183 ASP A C 1
ATOM 1506 O O . ASP A 1 183 ? -10.673 -7.336 -20.708 1.00 87.50 183 ASP A O 1
ATOM 1510 N N . PHE A 1 184 ? -8.791 -6.432 -19.907 1.00 89.31 184 PHE A N 1
ATOM 1511 C CA . PHE A 1 184 ? -8.053 -7.691 -19.740 1.00 89.31 184 PHE A CA 1
ATOM 1512 C C . PHE A 1 184 ? -7.144 -7.667 -18.485 1.00 89.31 184 PHE A C 1
ATOM 1514 O O . PHE A 1 184 ? -6.955 -6.611 -17.878 1.00 89.31 184 PHE A O 1
ATOM 1521 N N . PRO A 1 185 ? -6.624 -8.824 -18.024 1.00 93.69 185 PRO A N 1
ATOM 1522 C CA . PRO A 1 185 ? -5.662 -8.903 -16.921 1.00 93.69 185 PRO A CA 1
ATOM 1523 C C . PRO A 1 185 ? -4.401 -8.062 -17.170 1.00 93.69 185 PRO A C 1
ATOM 1525 O O . PRO A 1 185 ? -3.865 -8.076 -18.279 1.00 93.69 185 PRO A O 1
ATOM 1528 N N . ALA A 1 186 ? -3.935 -7.362 -16.137 1.00 91.69 186 ALA A N 1
ATOM 1529 C CA . ALA A 1 186 ? -2.751 -6.498 -16.148 1.00 91.69 186 ALA A CA 1
ATOM 1530 C C . ALA A 1 186 ? -2.185 -6.366 -14.721 1.00 91.69 186 ALA A C 1
ATOM 1532 O O . ALA A 1 186 ? -2.918 -6.591 -13.753 1.00 91.69 186 ALA A O 1
ATOM 1533 N N . GLY A 1 187 ? -0.903 -6.019 -14.568 1.00 93.38 187 GLY A N 1
ATOM 1534 C CA . GLY A 1 187 ? -0.267 -5.842 -13.256 1.00 93.38 187 GLY A CA 1
ATOM 1535 C C . GLY A 1 187 ? -0.244 -7.126 -12.428 1.00 93.38 187 GLY A C 1
ATOM 1536 O O . GLY A 1 187 ? -0.464 -7.108 -11.223 1.00 93.38 187 GLY A O 1
ATOM 1537 N N . PHE A 1 188 ? -0.112 -8.272 -13.095 1.00 96.69 188 PHE A N 1
ATOM 1538 C CA . PHE A 1 188 ? -0.264 -9.625 -12.543 1.00 96.69 188 PHE A CA 1
ATOM 1539 C C . PHE A 1 188 ? -1.668 -9.956 -12.006 1.00 96.69 188 PHE A C 1
ATOM 1541 O O . PHE A 1 188 ? -1.887 -11.064 -11.508 1.00 96.69 188 PHE A O 1
ATOM 1548 N N . CYS A 1 189 ? -2.622 -9.032 -12.119 1.00 98.12 189 CYS A N 1
ATOM 1549 C CA . CYS A 1 189 ? -3.933 -9.122 -11.495 1.00 98.12 189 CYS A CA 1
ATOM 1550 C C . CYS A 1 189 ? -4.998 -9.662 -12.449 1.00 98.12 189 CYS A C 1
ATOM 1552 O O . CYS A 1 189 ? -5.035 -9.318 -13.631 1.00 98.12 189 CYS A O 1
ATOM 1554 N N . VAL A 1 190 ? -5.916 -10.475 -11.914 1.00 97.88 190 VAL A N 1
ATOM 1555 C CA . VAL A 1 190 ? -6.968 -11.145 -12.707 1.00 97.88 190 VAL A CA 1
ATOM 1556 C C . VAL A 1 190 ? -8.371 -10.703 -12.305 1.00 97.88 190 VAL A C 1
ATOM 1558 O O . VAL A 1 190 ? -9.155 -10.328 -13.165 1.00 97.88 190 VAL A O 1
ATOM 1561 N N . LEU A 1 191 ? -8.700 -10.724 -11.013 1.00 98.56 191 LEU A N 1
ATOM 1562 C CA . LEU A 1 191 ? -9.937 -10.156 -10.474 1.00 98.56 191 LEU A CA 1
ATOM 1563 C C . LEU A 1 191 ? -9.588 -9.252 -9.298 1.00 98.56 191 LEU A C 1
ATOM 1565 O O . LEU A 1 191 ? -8.757 -9.598 -8.465 1.00 98.56 191 LEU A O 1
ATOM 1569 N N . ASN A 1 192 ? -10.263 -8.113 -9.205 1.00 98.75 192 ASN A N 1
ATOM 1570 C CA . ASN A 1 192 ? -10.064 -7.167 -8.109 1.00 98.75 192 ASN A CA 1
ATOM 1571 C C . ASN A 1 192 ? -10.805 -7.601 -6.835 1.00 98.75 192 ASN A C 1
ATOM 1573 O O . ASN A 1 192 ? -11.968 -7.243 -6.628 1.00 98.75 192 ASN A O 1
ATOM 1577 N N . TYR A 1 193 ? -10.155 -8.408 -5.994 1.00 98.81 193 TYR A N 1
ATOM 1578 C CA . TYR A 1 193 ? -10.807 -9.014 -4.829 1.00 98.81 193 TYR A CA 1
ATOM 1579 C C . TYR A 1 193 ? -11.294 -7.987 -3.811 1.00 98.81 193 TYR A C 1
ATOM 1581 O O . TYR A 1 193 ? -12.408 -8.123 -3.306 1.00 98.81 193 TYR A O 1
ATOM 1589 N N . VAL A 1 194 ? -10.488 -6.961 -3.524 1.00 98.81 194 VAL A N 1
ATOM 1590 C CA . VAL A 1 194 ? -10.815 -5.940 -2.519 1.00 98.81 194 VAL A CA 1
ATOM 1591 C C . VAL A 1 194 ? -11.987 -5.066 -2.963 1.00 98.81 194 VAL A C 1
ATOM 1593 O O . VAL A 1 194 ? -12.881 -4.803 -2.159 1.00 98.81 194 VAL A O 1
ATOM 1596 N N . SER A 1 195 ? -12.064 -4.705 -4.250 1.00 98.81 195 SER A N 1
ATOM 1597 C CA . SER A 1 195 ? -13.177 -3.912 -4.789 1.00 98.81 195 SER A CA 1
ATOM 1598 C C . SER A 1 195 ? -14.470 -4.719 -4.834 1.00 98.81 195 SER A C 1
ATOM 1600 O O . SER A 1 195 ? -15.523 -4.217 -4.438 1.00 98.81 195 SER A O 1
ATOM 1602 N N . ILE A 1 196 ? -14.395 -5.993 -5.245 1.00 98.88 196 ILE A N 1
ATOM 1603 C CA . ILE A 1 196 ? -15.539 -6.912 -5.174 1.00 98.88 196 ILE A CA 1
ATOM 1604 C C . ILE A 1 196 ? -15.999 -7.061 -3.717 1.00 98.88 196 ILE A C 1
ATOM 1606 O O . ILE A 1 196 ? -17.190 -6.945 -3.436 1.00 98.88 196 ILE A O 1
ATOM 1610 N N . GLY A 1 197 ? -15.068 -7.267 -2.782 1.00 98.81 197 GLY A N 1
ATOM 1611 C CA . GLY A 1 197 ? -15.356 -7.394 -1.354 1.00 98.81 197 GLY A CA 1
ATOM 1612 C C . GLY A 1 197 ? -16.035 -6.154 -0.766 1.00 98.81 197 GLY A C 1
ATOM 1613 O O . GLY A 1 197 ? -17.048 -6.282 -0.078 1.00 98.81 197 GLY A O 1
ATOM 1614 N N . ALA A 1 198 ? -15.536 -4.958 -1.086 1.00 98.88 198 ALA A N 1
ATOM 1615 C CA . ALA A 1 198 ? -16.121 -3.694 -0.642 1.00 98.88 198 ALA A CA 1
ATOM 1616 C C . ALA A 1 198 ? -17.550 -3.508 -1.180 1.00 98.88 198 ALA A C 1
ATOM 1618 O O . ALA A 1 198 ? -18.479 -3.244 -0.411 1.00 98.88 198 ALA A O 1
ATOM 1619 N N . LYS A 1 199 ? -17.761 -3.732 -2.485 1.00 98.81 199 LYS A N 1
ATOM 1620 C CA . LYS A 1 199 ? -19.091 -3.665 -3.115 1.00 98.81 199 LYS A CA 1
ATOM 1621 C C . LYS A 1 199 ? -20.046 -4.714 -2.544 1.00 98.81 199 LYS A C 1
ATOM 1623 O O . LYS A 1 199 ? -21.212 -4.406 -2.299 1.00 98.81 199 LYS A O 1
ATOM 1628 N N . TYR A 1 200 ? -19.561 -5.925 -2.275 1.00 98.81 200 TYR A N 1
ATOM 1629 C CA . TYR A 1 200 ? -20.336 -6.984 -1.630 1.00 98.81 200 TYR A CA 1
ATOM 1630 C C . TYR A 1 200 ? -20.762 -6.589 -0.208 1.00 98.81 200 TYR A C 1
ATOM 1632 O O . TYR A 1 200 ? -21.929 -6.758 0.151 1.00 98.81 200 TYR A O 1
ATOM 1640 N N . ALA A 1 201 ? -19.862 -6.009 0.591 1.00 98.75 201 ALA A N 1
ATOM 1641 C CA . ALA A 1 201 ? -20.178 -5.549 1.942 1.00 98.75 201 ALA A CA 1
ATOM 1642 C C . ALA A 1 201 ? -21.297 -4.492 1.943 1.00 98.75 201 ALA A C 1
ATOM 1644 O O . ALA A 1 201 ? -22.258 -4.617 2.706 1.00 98.75 201 ALA A O 1
ATOM 1645 N N . ILE A 1 202 ? -21.219 -3.505 1.044 1.00 98.50 202 ILE A N 1
ATOM 1646 C CA . ILE A 1 202 ? -22.256 -2.475 0.886 1.00 98.50 202 ILE A CA 1
ATOM 1647 C C . ILE A 1 202 ? -23.580 -3.093 0.408 1.00 98.50 202 ILE A C 1
ATOM 1649 O O . ILE A 1 202 ? -24.618 -2.943 1.050 1.00 98.50 202 ILE A O 1
ATOM 1653 N N . GLN A 1 203 ? -23.558 -3.818 -0.714 1.00 98.19 203 GLN A N 1
ATOM 1654 C CA . GLN A 1 203 ? -24.781 -4.182 -1.442 1.00 98.19 203 GLN A CA 1
ATOM 1655 C C . GLN A 1 203 ? -25.460 -5.460 -0.937 1.00 98.19 203 GLN A C 1
ATOM 1657 O O . GLN A 1 203 ? -26.664 -5.630 -1.127 1.00 98.19 203 GLN A O 1
ATOM 1662 N N . LYS A 1 204 ? -24.706 -6.389 -0.338 1.00 98.25 204 LYS A N 1
ATOM 1663 C CA . LYS A 1 204 ? -25.214 -7.702 0.101 1.00 98.25 204 LYS A CA 1
ATOM 1664 C C . LYS A 1 204 ? -25.215 -7.863 1.618 1.00 98.25 204 LYS A C 1
ATOM 1666 O O . LYS A 1 204 ? -26.042 -8.613 2.131 1.00 98.25 204 LYS A O 1
ATOM 1671 N N . LEU A 1 205 ? -24.328 -7.165 2.333 1.00 97.81 205 LEU A N 1
ATOM 1672 C CA . LEU A 1 205 ? -24.234 -7.211 3.800 1.00 97.81 205 LEU A CA 1
ATOM 1673 C C . LEU A 1 205 ? -24.704 -5.918 4.487 1.00 97.81 205 LEU A C 1
ATOM 1675 O O . LEU A 1 205 ? -24.561 -5.792 5.703 1.00 97.81 205 LEU A O 1
ATOM 1679 N N . ASN A 1 206 ? -25.297 -4.987 3.730 1.00 96.00 206 ASN A N 1
ATOM 1680 C CA . ASN A 1 206 ? -25.896 -3.739 4.215 1.00 96.00 206 ASN A CA 1
ATOM 1681 C C . ASN A 1 206 ? -24.949 -2.859 5.050 1.00 96.00 206 ASN A C 1
ATOM 1683 O O . ASN A 1 206 ? -25.406 -2.139 5.943 1.00 96.00 206 ASN A O 1
ATOM 1687 N N . GLN A 1 207 ? -23.642 -2.922 4.788 1.00 98.12 207 GLN A N 1
ATOM 1688 C CA . GLN A 1 207 ? -22.704 -1.951 5.350 1.00 98.12 207 GLN A CA 1
ATOM 1689 C C . GLN A 1 207 ? -22.892 -0.601 4.657 1.00 98.12 207 GLN A C 1
ATOM 1691 O O . GLN A 1 207 ? -23.360 -0.533 3.519 1.00 98.12 207 GLN A O 1
ATOM 1696 N N . LYS A 1 208 ? -22.568 0.485 5.351 1.00 98.06 208 LYS A N 1
ATOM 1697 C CA . LYS A 1 208 ? -22.790 1.849 4.862 1.00 98.06 208 LYS A CA 1
ATOM 1698 C C . LYS A 1 208 ? -21.509 2.521 4.426 1.00 98.06 208 LYS A C 1
ATOM 1700 O O . LYS A 1 208 ? -21.570 3.383 3.562 1.00 98.06 208 LYS A O 1
ATOM 1705 N N . LYS A 1 209 ? -20.387 2.194 5.060 1.00 98.62 209 LYS A N 1
ATOM 1706 C CA . LYS A 1 209 ? -19.120 2.882 4.829 1.00 98.62 209 LYS A CA 1
ATOM 1707 C C . LYS A 1 209 ? -17.966 1.900 4.862 1.00 98.62 209 LYS A C 1
ATOM 1709 O O . LYS A 1 209 ? -17.767 1.223 5.866 1.00 98.62 209 LYS A O 1
ATOM 1714 N N . ILE A 1 210 ? -17.193 1.842 3.786 1.00 98.88 210 ILE A N 1
ATOM 1715 C CA . ILE A 1 210 ? -16.023 0.965 3.671 1.00 98.88 210 ILE A CA 1
ATOM 1716 C C . ILE A 1 210 ? -14.797 1.808 3.335 1.00 98.88 210 ILE A C 1
ATOM 1718 O O . ILE A 1 210 ? -14.878 2.738 2.538 1.00 98.88 210 ILE A O 1
ATOM 1722 N N . VAL A 1 211 ? -13.652 1.477 3.921 1.00 98.94 211 VAL A N 1
ATOM 1723 C CA . VAL A 1 211 ? -12.355 1.983 3.452 1.00 98.94 211 VAL A CA 1
ATOM 1724 C C . VAL A 1 211 ? -11.618 0.844 2.767 1.00 98.94 211 VAL A C 1
ATOM 1726 O O . VAL A 1 211 ? -11.504 -0.244 3.328 1.00 98.94 211 VAL A O 1
ATOM 1729 N N . VAL A 1 212 ? -11.106 1.101 1.569 1.00 98.94 212 VAL A N 1
ATOM 1730 C CA . VAL A 1 212 ? -10.097 0.270 0.915 1.00 98.94 212 VAL A CA 1
ATOM 1731 C C . VAL A 1 212 ? -8.784 1.045 0.963 1.00 98.94 212 VAL A C 1
ATOM 1733 O O . VAL A 1 212 ? -8.681 2.108 0.358 1.00 98.94 212 VAL A O 1
ATOM 1736 N N . LEU A 1 213 ? -7.807 0.548 1.718 1.00 98.94 213 LEU A N 1
ATOM 1737 C CA . LEU A 1 213 ? -6.481 1.151 1.845 1.00 98.94 213 LEU A CA 1
ATOM 1738 C C . LEU A 1 213 ? -5.452 0.285 1.129 1.00 98.94 213 LEU A C 1
ATOM 1740 O O . LEU A 1 213 ? -5.400 -0.919 1.338 1.00 98.94 213 LEU A O 1
ATOM 1744 N N . ASP A 1 214 ? -4.616 0.897 0.314 1.00 98.94 214 ASP A N 1
ATOM 1745 C CA . ASP A 1 214 ? -3.620 0.232 -0.506 1.00 98.94 214 ASP A CA 1
ATOM 1746 C C . ASP A 1 214 ? -2.231 0.750 -0.148 1.00 98.94 214 ASP A C 1
ATOM 1748 O O . ASP A 1 214 ? -1.948 1.942 -0.288 1.00 98.94 214 ASP A O 1
ATOM 1752 N N . TRP A 1 215 ? -1.393 -0.139 0.383 1.00 98.75 215 TRP A N 1
ATOM 1753 C CA . TRP A 1 215 ? 0.012 0.158 0.672 1.00 98.75 215 TRP A CA 1
ATOM 1754 C C . TRP A 1 215 ? 0.971 -0.648 -0.207 1.00 98.75 215 TRP A C 1
ATOM 1756 O O . TRP A 1 215 ? 2.171 -0.674 0.074 1.00 98.75 215 TRP A O 1
ATOM 1766 N N . ASP A 1 216 ? 0.451 -1.369 -1.208 1.00 98.81 216 ASP A N 1
ATOM 1767 C CA . ASP A 1 216 ? 1.296 -1.887 -2.282 1.00 98.81 216 ASP A CA 1
ATOM 1768 C C . ASP A 1 216 ? 2.026 -0.712 -2.939 1.00 98.81 216 ASP A C 1
ATOM 1770 O O . ASP A 1 216 ? 1.478 0.390 -3.053 1.00 98.81 216 ASP A O 1
ATOM 1774 N N . ILE A 1 217 ? 3.290 -0.909 -3.320 1.00 98.19 217 ILE A N 1
ATOM 1775 C CA . ILE A 1 217 ? 4.080 0.214 -3.826 1.00 98.19 217 ILE A CA 1
ATOM 1776 C C . ILE A 1 217 ? 3.604 0.688 -5.198 1.00 98.19 217 ILE A C 1
ATOM 1778 O O . ILE A 1 217 ? 3.932 1.808 -5.597 1.00 98.19 217 ILE A O 1
ATOM 1782 N N . HIS A 1 218 ? 2.839 -0.133 -5.915 1.00 98.62 218 HIS A N 1
ATOM 1783 C CA . HIS A 1 218 ? 2.182 0.250 -7.152 1.00 98.62 218 HIS A CA 1
ATOM 1784 C C . HIS A 1 218 ? 0.789 0.801 -6.856 1.00 98.62 218 HIS A C 1
ATOM 1786 O O . HIS A 1 218 ? 0.039 0.287 -6.030 1.00 98.62 218 HIS A O 1
ATOM 1792 N N . HIS A 1 219 ? 0.408 1.848 -7.582 1.00 98.75 219 HIS A N 1
ATOM 1793 C CA . HIS A 1 219 ? -0.951 2.364 -7.493 1.00 98.75 219 HIS A CA 1
ATOM 1794 C C . HIS A 1 219 ? -1.955 1.310 -7.986 1.00 98.75 219 HIS A C 1
ATOM 1796 O O . HIS A 1 219 ? -1.890 0.905 -9.149 1.00 98.75 219 HIS A O 1
ATOM 1802 N N . GLY A 1 220 ? -2.918 0.926 -7.143 1.00 98.62 220 GLY A N 1
ATOM 1803 C CA . GLY A 1 220 ? -4.043 0.057 -7.505 1.00 98.62 220 GLY A CA 1
ATOM 1804 C C . GLY A 1 220 ? -5.065 0.768 -8.397 1.00 98.62 220 GLY A C 1
ATOM 1805 O O . GLY A 1 220 ? -6.211 1.006 -8.013 1.00 98.62 220 GLY A O 1
ATOM 1806 N N . ASP A 1 221 ? -4.651 1.096 -9.617 1.00 98.44 221 ASP A N 1
ATOM 1807 C CA . ASP A 1 221 ? -5.429 1.782 -10.651 1.00 98.44 221 ASP A CA 1
ATOM 1808 C C . ASP A 1 221 ? -6.748 1.084 -11.007 1.00 98.44 221 ASP A C 1
ATOM 1810 O O . ASP A 1 221 ? -7.745 1.753 -11.300 1.00 98.44 221 ASP A O 1
ATOM 1814 N N . GLY A 1 222 ? -6.785 -0.246 -10.926 1.00 98.50 222 GLY A N 1
ATOM 1815 C CA . GLY A 1 222 ? -8.007 -1.035 -11.023 1.00 98.50 222 GLY A CA 1
ATOM 1816 C C . GLY A 1 222 ? -8.966 -0.756 -9.868 1.00 98.50 222 GLY A C 1
ATOM 1817 O O . GLY A 1 222 ? -10.135 -0.452 -10.102 1.00 98.50 222 GLY A O 1
ATOM 1818 N N . SER A 1 223 ? -8.475 -0.791 -8.628 1.00 98.81 223 SER A N 1
ATOM 1819 C CA . SER A 1 223 ? -9.277 -0.495 -7.433 1.00 98.81 223 SER A CA 1
ATOM 1820 C C . SER A 1 223 ? -9.826 0.929 -7.467 1.00 98.81 223 SER A C 1
ATOM 1822 O O . SER A 1 223 ? -11.032 1.118 -7.301 1.00 98.81 223 SER A O 1
ATOM 1824 N N . GLN A 1 224 ? -8.988 1.917 -7.794 1.00 98.62 224 GLN A N 1
ATOM 1825 C CA . GLN A 1 224 ? -9.432 3.292 -8.030 1.00 98.62 224 GLN A CA 1
ATOM 1826 C C . GLN A 1 224 ? -10.546 3.335 -9.085 1.00 98.62 224 GLN A C 1
ATOM 1828 O O . GLN A 1 224 ? -11.613 3.893 -8.837 1.00 98.62 224 GLN A O 1
ATOM 1833 N N . ASN A 1 225 ? -10.346 2.721 -10.257 1.00 98.31 225 ASN A N 1
ATOM 1834 C CA . ASN A 1 225 ? -11.321 2.795 -11.348 1.00 98.31 225 ASN A CA 1
ATOM 1835 C C . ASN A 1 225 ? -12.677 2.152 -11.006 1.00 98.31 225 ASN A C 1
ATOM 1837 O O . ASN A 1 225 ? -13.720 2.640 -11.441 1.00 98.31 225 ASN A O 1
ATOM 1841 N N . LEU A 1 226 ? -12.675 1.075 -10.222 1.00 98.56 226 LEU A N 1
ATOM 1842 C CA . LEU A 1 226 ? -13.889 0.354 -9.832 1.00 98.56 226 LEU A CA 1
ATOM 1843 C C . LEU A 1 226 ? -14.646 1.029 -8.674 1.00 98.56 226 LEU A C 1
ATOM 1845 O O . LEU A 1 226 ? -15.848 0.796 -8.499 1.00 98.56 226 LEU A O 1
ATOM 1849 N N . LEU A 1 227 ? -13.963 1.860 -7.880 1.00 98.56 227 LEU A N 1
ATOM 1850 C CA . LEU A 1 227 ? -14.510 2.466 -6.661 1.00 98.56 227 LEU A CA 1
ATOM 1851 C C . LEU A 1 227 ? -14.764 3.977 -6.771 1.00 98.56 227 LEU A C 1
ATOM 1853 O O . LEU A 1 227 ? -15.606 4.484 -6.034 1.00 98.56 227 LEU A O 1
ATOM 1857 N N . LYS A 1 228 ? -14.131 4.680 -7.722 1.00 97.38 228 LYS A N 1
ATOM 1858 C CA . LYS A 1 228 ? -14.116 6.156 -7.862 1.00 97.38 228 LYS A CA 1
ATOM 1859 C C . LYS A 1 228 ? -15.468 6.879 -7.881 1.00 97.38 228 LYS A C 1
ATOM 1861 O O . LYS A 1 228 ? -15.484 8.092 -7.699 1.00 97.38 228 LYS A O 1
ATOM 1866 N N . ASN A 1 229 ? -16.573 6.168 -8.109 1.00 97.25 229 ASN A N 1
ATOM 1867 C CA . ASN A 1 229 ? -17.920 6.742 -8.228 1.00 97.25 229 ASN A CA 1
ATOM 1868 C C . ASN A 1 229 ? -18.833 6.391 -7.040 1.00 97.25 229 ASN A C 1
ATOM 1870 O O . ASN A 1 229 ? -20.018 6.718 -7.077 1.00 97.25 229 ASN A O 1
ATOM 1874 N N . ASP A 1 230 ? -18.333 5.691 -6.015 1.00 97.88 230 ASP A N 1
ATOM 1875 C CA . ASP A 1 230 ? -19.134 5.257 -4.865 1.00 97.88 230 ASP A CA 1
ATOM 1876 C C . ASP A 1 230 ? -18.874 6.125 -3.623 1.00 97.88 230 ASP A C 1
ATOM 1878 O O . ASP A 1 230 ? -17.826 5.987 -2.997 1.00 97.88 230 ASP A O 1
ATOM 1882 N N . PRO A 1 231 ? -19.822 6.982 -3.204 1.00 97.38 231 PRO A N 1
ATOM 1883 C CA . PRO A 1 231 ? -19.634 7.859 -2.046 1.00 97.38 231 PRO A CA 1
ATOM 1884 C C . PRO A 1 231 ? -19.679 7.109 -0.704 1.00 97.38 231 PRO A C 1
ATOM 1886 O O . PRO A 1 231 ? -19.531 7.713 0.355 1.00 97.38 231 PRO A O 1
ATOM 1889 N N . ASN A 1 232 ? -19.915 5.795 -0.714 1.00 98.62 232 ASN A N 1
ATOM 1890 C CA . ASN A 1 232 ? -19.881 4.954 0.482 1.00 98.62 232 ASN A CA 1
ATOM 1891 C C . ASN A 1 232 ? -18.524 4.267 0.674 1.00 98.62 232 ASN A C 1
ATOM 1893 O O . ASN A 1 232 ? -18.343 3.528 1.646 1.00 98.62 232 ASN A O 1
ATOM 1897 N N . ILE A 1 233 ? -17.579 4.468 -0.249 1.00 98.81 233 ILE A N 1
ATOM 1898 C CA . ILE A 1 233 ? -16.277 3.808 -0.230 1.00 98.81 233 ILE A CA 1
ATOM 1899 C C . ILE A 1 233 ? -15.181 4.859 -0.377 1.00 98.81 233 ILE A C 1
ATOM 1901 O O . ILE A 1 233 ? -15.165 5.597 -1.354 1.00 98.81 233 ILE A O 1
ATOM 1905 N N . ILE A 1 234 ? -14.244 4.899 0.571 1.00 98.88 234 ILE A N 1
ATOM 1906 C CA . ILE A 1 234 ? -12.989 5.636 0.384 1.00 98.88 234 ILE A CA 1
ATOM 1907 C C . ILE A 1 234 ? -11.939 4.667 -0.155 1.00 98.88 234 ILE A C 1
ATOM 1909 O O . ILE A 1 234 ? -11.709 3.621 0.455 1.00 98.88 234 ILE A O 1
ATOM 1913 N N . TYR A 1 235 ? -11.282 5.031 -1.255 1.00 98.94 235 TYR A N 1
ATOM 1914 C CA . TYR A 1 235 ? -10.049 4.392 -1.709 1.00 98.94 235 TYR A CA 1
ATOM 1915 C C . TYR A 1 235 ? -8.848 5.258 -1.321 1.00 98.94 235 TYR A C 1
ATOM 1917 O O . TYR A 1 235 ? -8.806 6.450 -1.622 1.00 98.94 235 TYR A O 1
ATOM 1925 N N . ILE A 1 236 ? -7.883 4.660 -0.630 1.00 98.94 236 ILE A N 1
ATOM 1926 C CA . ILE A 1 236 ? -6.629 5.285 -0.207 1.00 98.94 236 ILE A CA 1
ATOM 1927 C C . ILE A 1 236 ? -5.492 4.493 -0.832 1.00 98.94 236 ILE A C 1
ATOM 1929 O O . ILE A 1 236 ? -5.478 3.279 -0.680 1.00 98.94 236 ILE A O 1
ATOM 1933 N N . SER A 1 237 ? -4.520 5.149 -1.461 1.00 98.94 237 SER A N 1
ATOM 1934 C CA . SER A 1 237 ? -3.327 4.467 -1.970 1.00 98.94 237 SER A CA 1
ATOM 1935 C C . SER A 1 237 ? -2.057 5.257 -1.677 1.00 98.94 237 SER A C 1
ATOM 1937 O O . SER A 1 237 ? -1.983 6.439 -2.011 1.00 98.94 237 SER A O 1
ATOM 1939 N N . LEU A 1 238 ? -1.061 4.612 -1.063 1.00 98.81 238 LEU A N 1
ATOM 1940 C CA . LEU A 1 238 ? 0.294 5.142 -0.900 1.00 98.81 238 LEU A CA 1
ATOM 1941 C C . LEU A 1 238 ? 1.228 4.351 -1.807 1.00 98.81 238 LEU A C 1
ATOM 1943 O O . LEU A 1 238 ? 1.463 3.176 -1.561 1.00 98.81 238 LEU A O 1
ATOM 1947 N N . HIS A 1 239 ? 1.762 4.992 -2.837 1.00 98.75 239 HIS A N 1
ATOM 1948 C CA . HIS A 1 239 ? 2.454 4.293 -3.917 1.00 98.75 239 HIS A CA 1
ATOM 1949 C C . HIS A 1 239 ? 3.584 5.140 -4.474 1.00 98.75 239 HIS A C 1
ATOM 1951 O O . HIS A 1 239 ? 3.554 6.369 -4.422 1.00 98.75 239 HIS A O 1
ATOM 1957 N N . ARG A 1 240 ? 4.585 4.489 -5.056 1.00 97.94 240 ARG A N 1
ATOM 1958 C CA . ARG A 1 240 ? 5.578 5.178 -5.866 1.00 97.94 240 ARG A CA 1
ATOM 1959 C C . ARG A 1 240 ? 4.929 5.672 -7.153 1.00 97.94 240 ARG A C 1
ATOM 1961 O O . ARG A 1 240 ? 4.156 4.966 -7.790 1.00 97.94 240 ARG A O 1
ATOM 1968 N N . HIS A 1 241 ? 5.250 6.901 -7.526 1.00 96.69 241 HIS A N 1
ATOM 1969 C CA . HIS A 1 241 ? 4.664 7.563 -8.684 1.00 96.69 241 HIS A CA 1
ATOM 1970 C C . HIS A 1 241 ? 5.734 8.166 -9.595 1.00 96.69 241 HIS A C 1
ATOM 1972 O O . HIS A 1 241 ? 5.619 8.058 -10.814 1.00 96.69 241 HIS A O 1
ATOM 1978 N N . ASP A 1 242 ? 6.780 8.775 -9.024 1.00 89.44 242 ASP A N 1
ATOM 1979 C CA . ASP A 1 242 ? 7.864 9.450 -9.755 1.00 89.44 242 ASP A CA 1
ATOM 1980 C C . ASP A 1 242 ? 7.342 10.347 -10.887 1.00 89.44 242 ASP A C 1
ATOM 1982 O O . ASP A 1 242 ? 7.736 10.240 -12.046 1.00 89.44 242 ASP A O 1
ATOM 1986 N N . ASN A 1 243 ? 6.385 11.209 -10.544 1.00 85.06 243 ASN A N 1
ATOM 1987 C CA . ASN A 1 243 ? 5.687 12.108 -11.465 1.00 85.06 243 ASN A CA 1
ATOM 1988 C C . ASN A 1 243 ? 5.035 11.386 -12.662 1.00 85.06 243 ASN A C 1
ATOM 1990 O O . ASN A 1 243 ? 4.950 11.935 -13.758 1.00 85.06 243 ASN A O 1
ATOM 1994 N N . GLY A 1 244 ? 4.558 10.159 -12.446 1.00 85.88 244 GLY A N 1
ATOM 1995 C CA . GLY A 1 244 ? 3.887 9.331 -13.446 1.00 85.88 244 GLY A CA 1
ATOM 1996 C C . GLY A 1 244 ? 4.841 8.490 -14.293 1.00 85.88 244 GLY A C 1
ATOM 1997 O O . GLY A 1 244 ? 4.398 7.885 -15.267 1.00 85.88 244 GLY A O 1
ATOM 1998 N N . MET A 1 245 ? 6.134 8.446 -13.953 1.00 87.75 245 MET A N 1
ATOM 1999 C CA . MET A 1 245 ? 7.116 7.589 -14.626 1.00 87.75 245 MET A CA 1
ATOM 2000 C C . MET A 1 245 ? 7.138 6.158 -14.078 1.00 87.75 24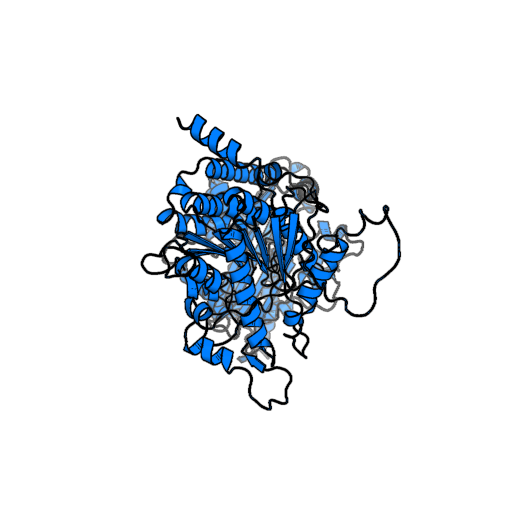5 MET A C 1
ATOM 2002 O O . MET A 1 245 ? 7.576 5.248 -14.782 1.00 87.75 245 MET A O 1
ATOM 2006 N N . PHE A 1 246 ? 6.694 5.946 -12.837 1.00 91.69 246 PHE A N 1
ATOM 2007 C CA . PHE A 1 246 ? 6.614 4.612 -12.246 1.00 91.69 246 PHE A CA 1
ATOM 2008 C C . PHE A 1 246 ? 5.304 3.916 -12.631 1.00 91.69 246 PHE A C 1
ATOM 2010 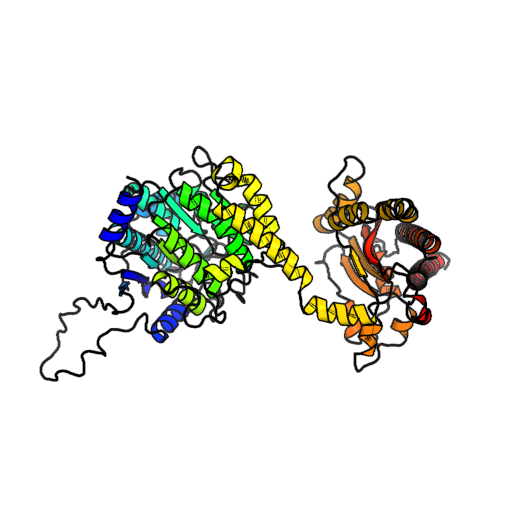O O . PHE A 1 246 ? 4.284 4.575 -12.819 1.00 91.69 246 PHE A O 1
ATOM 2017 N N . TYR A 1 247 ? 5.318 2.587 -12.764 1.00 86.88 247 TYR A N 1
ATOM 2018 C CA . TYR A 1 247 ? 4.124 1.812 -13.117 1.00 86.88 247 TYR A CA 1
ATOM 2019 C C . TYR A 1 247 ? 3.014 1.998 -12.061 1.00 86.88 247 TYR A C 1
ATOM 2021 O O . TYR A 1 247 ? 3.320 1.953 -10.868 1.00 86.88 247 TYR A O 1
ATOM 2029 N N . PRO A 1 248 ? 1.734 2.180 -12.449 1.00 94.38 248 PRO A N 1
ATOM 2030 C CA . PRO A 1 248 ? 1.152 2.115 -13.800 1.00 94.38 248 PRO A CA 1
ATOM 2031 C C . PRO A 1 248 ? 1.067 3.471 -14.534 1.00 94.38 248 PRO A C 1
ATOM 2033 O O . PRO A 1 248 ? 0.303 3.632 -15.485 1.00 94.38 248 PRO A O 1
ATOM 2036 N N . GLY A 1 249 ? 1.845 4.464 -14.113 1.00 91.06 249 GLY A N 1
ATOM 2037 C CA . GLY A 1 249 ? 1.926 5.782 -14.729 1.00 91.06 249 GLY A CA 1
ATOM 2038 C C . GLY A 1 249 ? 1.079 6.831 -14.008 1.00 91.06 249 GLY A C 1
ATOM 2039 O O . GLY A 1 249 ? 0.952 6.831 -12.786 1.00 91.06 249 GLY A O 1
ATOM 2040 N N . ILE A 1 250 ? 0.475 7.744 -14.770 1.00 91.75 250 ILE A N 1
ATOM 2041 C CA . ILE A 1 250 ? -0.185 8.957 -14.245 1.00 91.75 250 ILE A CA 1
ATOM 2042 C C . ILE A 1 250 ? -1.462 8.712 -13.419 1.00 91.75 250 ILE A C 1
ATOM 2044 O O . ILE A 1 250 ? -1.997 9.645 -12.814 1.00 91.75 250 ILE A O 1
ATOM 2048 N N . SER A 1 251 ? -2.003 7.489 -13.412 1.00 94.12 251 SER A N 1
ATOM 2049 C CA . SER A 1 251 ? -3.284 7.184 -12.755 1.00 94.12 251 SER A CA 1
ATOM 2050 C C . SER A 1 251 ? -3.233 7.385 -11.237 1.00 94.12 251 SER A C 1
ATOM 2052 O O . SER A 1 251 ? -4.266 7.686 -10.638 1.00 94.12 251 SER A O 1
ATOM 2054 N N . GLY A 1 252 ? -2.040 7.288 -10.641 1.00 96.50 252 GLY A N 1
ATOM 2055 C CA . GLY A 1 252 ? -1.775 7.533 -9.220 1.00 96.50 252 GLY A CA 1
ATOM 2056 C C . GLY A 1 252 ? -1.631 9.010 -8.843 1.00 96.50 252 GLY A C 1
ATOM 2057 O O . GLY A 1 252 ? -1.321 9.333 -7.702 1.00 96.50 252 GLY A O 1
ATOM 2058 N N . SER A 1 253 ? -1.857 9.951 -9.768 1.00 97.62 253 SER A N 1
ATOM 2059 C CA . SER A 1 253 ? -1.774 11.375 -9.427 1.00 97.62 253 SER A CA 1
ATOM 2060 C C . SER A 1 253 ? -2.749 11.747 -8.301 1.00 97.62 253 SER A C 1
ATOM 2062 O O . SER A 1 253 ? -3.899 11.294 -8.271 1.00 97.62 253 SER A O 1
ATOM 2064 N N . VAL A 1 254 ? -2.299 12.650 -7.425 1.00 97.38 254 VAL A N 1
ATOM 2065 C CA . VAL A 1 254 ? -3.091 13.318 -6.375 1.00 97.38 254 VAL A CA 1
ATOM 2066 C C . VAL A 1 254 ? -4.333 14.034 -6.928 1.00 97.38 254 VAL A C 1
ATOM 2068 O O . VAL A 1 254 ? -5.286 14.305 -6.199 1.00 97.38 254 VAL A O 1
ATOM 2071 N N . ASP A 1 255 ? -4.344 14.352 -8.226 1.00 96.94 255 ASP A N 1
ATOM 2072 C CA . ASP A 1 255 ? -5.471 15.014 -8.881 1.00 96.94 255 ASP A CA 1
ATOM 2073 C C . ASP A 1 255 ? -6.680 14.102 -9.095 1.00 96.94 255 ASP A C 1
ATOM 2075 O O . ASP A 1 255 ? -7.801 14.600 -9.239 1.00 96.94 255 ASP A O 1
ATOM 2079 N N . ASN A 1 256 ? -6.479 12.784 -9.063 1.00 97.56 256 ASN A N 1
ATOM 2080 C CA . ASN A 1 256 ? -7.557 11.809 -9.150 1.00 97.56 256 ASN A CA 1
ATOM 2081 C C . ASN A 1 256 ? -8.266 11.705 -7.794 1.00 97.56 256 ASN A C 1
ATOM 2083 O O . ASN A 1 256 ? -7.876 10.929 -6.927 1.00 97.56 256 ASN A O 1
ATOM 2087 N N . ILE A 1 257 ? -9.319 12.505 -7.616 1.00 97.88 257 ILE A N 1
ATOM 2088 C CA . ILE A 1 257 ? -10.047 12.647 -6.342 1.00 97.88 257 ILE A CA 1
ATOM 2089 C C . ILE A 1 257 ? -11.408 11.936 -6.309 1.00 97.88 257 ILE A C 1
ATOM 2091 O O . ILE A 1 257 ? -12.171 12.125 -5.370 1.00 97.88 257 ILE A O 1
ATOM 2095 N N . GLY A 1 258 ? -11.723 11.107 -7.306 1.00 97.69 258 GLY A N 1
ATOM 2096 C CA . GLY A 1 258 ? -13.040 10.478 -7.476 1.00 97.69 258 GLY A CA 1
ATOM 2097 C C . GLY A 1 258 ? -13.959 11.292 -8.392 1.00 97.69 258 GLY A C 1
ATOM 2098 O O . GLY A 1 258 ? -13.608 12.391 -8.832 1.00 97.69 258 GLY A O 1
ATOM 2099 N N . GLU A 1 259 ? -15.137 10.759 -8.711 1.00 97.69 259 GLU A N 1
ATOM 2100 C CA . GLU A 1 259 ? -16.107 11.404 -9.606 1.00 97.69 259 GLU A CA 1
ATOM 2101 C C . GLU A 1 259 ? -17.495 11.520 -8.962 1.00 97.69 259 GLU A C 1
ATOM 2103 O O . GLU A 1 259 ? -17.833 10.835 -7.998 1.00 97.69 259 GLU A O 1
ATOM 2108 N N . GLY A 1 260 ? -18.322 12.415 -9.512 1.00 96.75 260 GLY A N 1
ATOM 2109 C CA . GLY A 1 260 ? -19.685 12.644 -9.028 1.00 96.75 260 GLY A CA 1
ATOM 2110 C C . GLY A 1 260 ? -19.733 12.995 -7.539 1.00 96.75 260 GLY A C 1
ATOM 2111 O O . GLY A 1 260 ? -18.985 13.857 -7.076 1.00 96.75 260 GLY A O 1
ATOM 2112 N N . ASP A 1 261 ? -20.604 12.305 -6.806 1.00 96.81 261 ASP A N 1
ATOM 2113 C CA . ASP A 1 261 ? -20.793 12.495 -5.363 1.00 96.81 261 ASP A CA 1
ATOM 2114 C C . ASP A 1 261 ? -19.653 11.891 -4.522 1.00 96.81 261 ASP A C 1
ATOM 2116 O O . ASP A 1 261 ? -19.566 12.158 -3.328 1.00 96.81 261 ASP A O 1
ATOM 2120 N N . ALA A 1 262 ? -18.763 11.102 -5.136 1.00 97.81 262 ALA A N 1
ATOM 2121 C CA . ALA A 1 262 ? -17.604 10.491 -4.487 1.00 97.81 262 ALA A CA 1
ATOM 2122 C C . ALA A 1 262 ? -16.323 11.341 -4.618 1.00 97.81 262 ALA A C 1
ATOM 2124 O O . ALA A 1 262 ? -15.227 10.891 -4.280 1.00 97.81 262 ALA A O 1
ATOM 2125 N N . LYS A 1 263 ? -16.418 12.586 -5.105 1.00 98.12 263 LYS A N 1
ATOM 2126 C CA . LYS A 1 263 ? -15.278 13.516 -5.095 1.00 98.12 263 LYS A CA 1
ATOM 2127 C C . LYS A 1 263 ? -14.777 13.748 -3.664 1.00 98.12 263 LYS A C 1
ATOM 2129 O O . LYS A 1 263 ? -15.551 14.093 -2.777 1.00 98.12 263 LYS A O 1
ATOM 2134 N N . GLY A 1 264 ? -13.474 13.584 -3.461 1.00 98.25 264 GLY A N 1
ATOM 2135 C CA . GLY A 1 264 ? -12.807 13.591 -2.159 1.00 98.25 264 GLY A CA 1
ATOM 2136 C C . GLY A 1 264 ? -12.635 12.206 -1.526 1.00 98.25 264 GLY A C 1
ATOM 2137 O O . GLY A 1 264 ? -11.972 12.108 -0.498 1.00 98.25 264 GLY A O 1
ATOM 2138 N N . PHE A 1 265 ? -13.190 11.142 -2.116 1.00 98.69 265 PHE A N 1
ATOM 2139 C CA . PHE A 1 265 ? -13.154 9.781 -1.557 1.00 98.69 265 PHE A CA 1
ATOM 2140 C C . PHE A 1 265 ? -12.094 8.898 -2.224 1.00 98.69 265 PHE A C 1
ATOM 2142 O O . PHE A 1 265 ? -11.873 7.771 -1.794 1.00 98.69 265 PHE A O 1
ATOM 2149 N N . ASN A 1 266 ? -11.400 9.412 -3.239 1.00 98.88 266 ASN A N 1
ATOM 2150 C CA . ASN A 1 266 ? -10.190 8.803 -3.773 1.00 98.88 266 ASN A CA 1
ATOM 2151 C C . ASN A 1 266 ? -8.971 9.617 -3.322 1.00 98.88 266 ASN A C 1
ATOM 2153 O O . ASN A 1 266 ? -8.878 10.807 -3.627 1.00 98.88 266 ASN A O 1
ATOM 2157 N N . LEU A 1 267 ? -8.065 8.995 -2.573 1.00 98.88 267 LEU A N 1
ATOM 2158 C CA . LEU A 1 267 ? -6.964 9.661 -1.882 1.00 98.88 267 LEU A CA 1
ATOM 2159 C C . LEU A 1 267 ? -5.633 9.004 -2.256 1.00 98.88 267 LEU A C 1
ATOM 2161 O O . LEU A 1 267 ? -5.214 8.016 -1.650 1.00 98.88 267 LEU A O 1
ATOM 2165 N N . ASN A 1 268 ? -4.966 9.583 -3.250 1.00 98.88 268 ASN A N 1
ATOM 2166 C CA . ASN A 1 268 ? -3.648 9.146 -3.698 1.00 98.88 268 ASN A CA 1
ATOM 2167 C C . ASN A 1 268 ? -2.529 9.908 -2.983 1.00 98.88 268 ASN A C 1
ATOM 2169 O O . ASN A 1 268 ? -2.516 11.141 -2.975 1.00 98.88 268 ASN A O 1
ATOM 2173 N N . PHE A 1 269 ? -1.564 9.166 -2.445 1.00 98.81 269 PHE A N 1
ATOM 2174 C CA . PHE A 1 269 ? -0.350 9.663 -1.802 1.00 98.81 269 PHE A CA 1
ATOM 2175 C C . PHE A 1 269 ? 0.876 9.242 -2.632 1.00 98.81 269 PHE A C 1
ATOM 2177 O O . PHE A 1 269 ? 1.510 8.230 -2.323 1.00 98.81 269 PHE A O 1
ATOM 2184 N N . PRO A 1 270 ? 1.193 9.986 -3.711 1.00 98.44 270 PRO A N 1
ATOM 2185 C CA . PRO A 1 270 ? 2.256 9.624 -4.641 1.00 98.44 270 PRO A CA 1
ATOM 2186 C C . PRO A 1 270 ? 3.642 9.943 -4.070 1.00 98.44 270 PRO A C 1
ATOM 2188 O O . PRO A 1 270 ? 4.006 11.109 -3.907 1.00 98.44 270 PRO A O 1
ATOM 2191 N N . TRP A 1 271 ? 4.454 8.916 -3.834 1.00 98.00 271 TRP A N 1
ATOM 2192 C CA . TRP A 1 271 ? 5.874 9.067 -3.540 1.00 98.00 271 TRP A CA 1
ATOM 2193 C C . TRP A 1 271 ? 6.638 9.369 -4.829 1.00 98.00 271 TRP A C 1
ATOM 2195 O O . TRP A 1 271 ? 6.753 8.521 -5.717 1.00 98.00 271 TRP A O 1
ATOM 2205 N N . ASN A 1 272 ? 7.182 10.578 -4.920 1.00 91.69 272 ASN A N 1
ATOM 2206 C CA . ASN A 1 272 ? 8.151 10.943 -5.949 1.00 91.69 272 ASN A CA 1
ATOM 2207 C C . ASN A 1 272 ? 9.545 10.828 -5.332 1.00 91.69 272 ASN A C 1
ATOM 2209 O O . ASN A 1 272 ? 9.945 11.692 -4.548 1.00 91.69 272 ASN A O 1
ATOM 2213 N N . LEU A 1 273 ? 10.241 9.727 -5.610 1.00 86.94 273 LEU A N 1
ATOM 2214 C CA . LEU A 1 273 ? 11.521 9.433 -4.971 1.00 86.94 273 LEU A CA 1
ATOM 2215 C C . LEU A 1 273 ? 12.625 10.347 -5.522 1.00 86.94 273 LEU A C 1
ATOM 2217 O O . LEU A 1 273 ? 12.651 10.677 -6.705 1.00 86.94 273 LEU A O 1
ATOM 2221 N N . ASP A 1 274 ? 13.578 10.715 -4.668 1.00 78.31 274 ASP A N 1
ATOM 2222 C CA . ASP A 1 274 ? 14.768 11.491 -5.036 1.00 78.31 274 ASP A CA 1
ATOM 2223 C C . ASP A 1 274 ? 15.999 10.603 -4.817 1.00 78.31 274 ASP A C 1
ATOM 2225 O O . ASP A 1 274 ? 16.792 10.775 -3.886 1.00 78.31 274 ASP A O 1
ATOM 2229 N N . LEU A 1 275 ? 16.094 9.572 -5.666 1.00 72.50 275 LEU A N 1
ATOM 2230 C CA . LEU A 1 275 ? 17.120 8.529 -5.584 1.00 72.50 275 LEU A CA 1
ATOM 2231 C C . LEU A 1 275 ? 18.535 9.095 -5.758 1.00 72.50 275 LEU A C 1
ATOM 2233 O O . LEU A 1 275 ? 19.467 8.603 -5.126 1.00 72.50 275 LEU A O 1
ATOM 2237 N N . ASP A 1 276 ? 18.689 10.162 -6.548 1.00 69.88 276 ASP A N 1
ATOM 2238 C CA . ASP A 1 276 ? 19.972 10.845 -6.754 1.00 69.88 276 ASP A CA 1
ATOM 2239 C C . ASP A 1 276 ? 20.517 11.465 -5.457 1.00 69.88 276 ASP A C 1
ATOM 2241 O O . ASP A 1 276 ? 21.733 11.530 -5.259 1.00 69.88 276 ASP A O 1
ATOM 2245 N N . ASN A 1 277 ? 19.628 11.883 -4.551 1.00 56.00 277 ASN A N 1
ATOM 2246 C CA . ASN A 1 277 ? 19.986 12.408 -3.233 1.00 56.00 277 ASN A CA 1
ATOM 2247 C C . ASN A 1 277 ? 19.768 11.394 -2.096 1.00 56.00 277 ASN A C 1
ATOM 2249 O O . ASN A 1 277 ? 19.930 11.742 -0.925 1.00 56.00 277 ASN A O 1
ATOM 2253 N N . GLY A 1 278 ? 19.432 10.144 -2.429 1.00 68.62 278 GLY A N 1
ATOM 2254 C CA . GLY A 1 278 ? 19.207 9.068 -1.465 1.00 68.62 278 GLY A CA 1
ATOM 2255 C C . GLY A 1 278 ? 17.935 9.224 -0.626 1.00 68.62 278 GLY A C 1
ATOM 2256 O O . GLY A 1 278 ? 17.856 8.637 0.452 1.00 68.62 278 GLY A O 1
ATOM 2257 N N . PHE A 1 279 ? 16.951 10.013 -1.073 1.00 75.94 279 PHE A N 1
ATOM 2258 C CA . PHE A 1 279 ? 15.665 10.113 -0.385 1.00 75.94 279 PHE A CA 1
ATOM 2259 C C . PHE A 1 279 ? 14.641 9.168 -1.009 1.00 75.94 279 PHE A C 1
ATOM 2261 O O . PHE A 1 279 ? 14.231 9.316 -2.160 1.00 75.94 279 PHE A O 1
ATOM 2268 N N . THR A 1 280 ? 14.194 8.216 -0.202 1.00 86.31 280 THR A N 1
ATOM 2269 C CA . THR A 1 280 ? 13.151 7.240 -0.528 1.00 86.31 280 THR A CA 1
ATOM 2270 C C . THR A 1 280 ? 11.975 7.395 0.441 1.00 86.31 280 THR A C 1
ATOM 2272 O O . THR A 1 280 ? 12.067 8.132 1.426 1.00 86.31 280 THR A O 1
ATOM 2275 N N . ALA A 1 281 ? 10.863 6.702 0.190 1.00 92.56 281 ALA A N 1
ATOM 2276 C CA . ALA A 1 281 ? 9.831 6.524 1.210 1.00 92.56 281 ALA A CA 1
ATOM 2277 C C . ALA A 1 281 ? 10.212 5.362 2.146 1.00 92.56 281 ALA A C 1
ATOM 2279 O O . ALA A 1 281 ? 10.487 4.247 1.694 1.00 92.56 281 ALA A O 1
ATOM 2280 N N . ARG A 1 282 ? 10.231 5.632 3.451 1.00 93.50 282 ARG A N 1
ATOM 2281 C CA . ARG A 1 282 ? 10.614 4.720 4.539 1.00 93.50 282 ARG A CA 1
ATOM 2282 C C . ARG A 1 282 ? 9.539 4.774 5.629 1.00 93.50 282 ARG A C 1
ATOM 2284 O O . ARG A 1 282 ? 8.495 5.399 5.450 1.00 93.50 282 ARG A O 1
ATOM 2291 N N . ASN A 1 283 ? 9.792 4.142 6.777 1.00 95.12 283 ASN A N 1
ATOM 2292 C CA . ASN A 1 283 ? 8.842 4.126 7.898 1.00 95.12 283 ASN A CA 1
ATOM 2293 C C . ASN A 1 283 ? 8.294 5.525 8.239 1.00 95.12 283 ASN A C 1
ATOM 2295 O O . ASN A 1 283 ? 7.082 5.698 8.291 1.00 95.12 283 ASN A O 1
ATOM 2299 N N . ASP A 1 284 ? 9.172 6.511 8.453 1.00 94.94 284 ASP A N 1
ATOM 2300 C CA . ASP A 1 284 ? 8.783 7.847 8.924 1.00 94.94 284 ASP A CA 1
ATOM 2301 C C . ASP A 1 284 ? 7.903 8.592 7.915 1.00 94.94 284 ASP A C 1
ATOM 2303 O O . ASP A 1 284 ? 6.988 9.312 8.306 1.00 94.94 284 ASP A O 1
ATOM 2307 N N . GLU A 1 285 ? 8.133 8.403 6.614 1.00 96.94 285 GLU A N 1
ATOM 2308 C CA . GLU A 1 285 ? 7.302 9.013 5.576 1.00 96.94 285 GLU A CA 1
ATOM 2309 C C . GLU A 1 285 ? 5.877 8.430 5.595 1.00 96.94 285 GLU A C 1
ATOM 2311 O O . GLU A 1 285 ? 4.903 9.187 5.563 1.00 96.94 285 GLU A O 1
ATOM 2316 N N . TYR A 1 286 ? 5.743 7.108 5.749 1.00 98.56 286 TYR A N 1
ATOM 2317 C CA . TYR A 1 286 ? 4.442 6.449 5.907 1.00 98.56 286 TYR A CA 1
ATOM 2318 C C . TYR A 1 286 ? 3.755 6.848 7.216 1.00 98.56 286 TYR A C 1
ATOM 2320 O O . TYR A 1 286 ? 2.588 7.230 7.191 1.00 98.56 286 TYR A O 1
ATOM 2328 N N . ILE A 1 287 ? 4.466 6.817 8.349 1.00 98.50 287 ILE A N 1
ATOM 2329 C CA . ILE A 1 287 ? 3.936 7.214 9.666 1.00 98.50 287 ILE A CA 1
ATOM 2330 C C . ILE A 1 287 ? 3.412 8.648 9.620 1.00 98.50 287 ILE A C 1
ATOM 2332 O O . ILE A 1 287 ? 2.312 8.918 10.102 1.00 98.50 287 ILE A O 1
ATOM 2336 N N . PHE A 1 288 ? 4.170 9.558 9.006 1.00 98.19 288 PHE A N 1
ATOM 2337 C CA . PHE A 1 288 ? 3.780 10.955 8.910 1.00 98.19 288 PHE A CA 1
ATOM 2338 C C . PHE A 1 288 ? 2.482 11.139 8.121 1.00 98.19 288 PHE A C 1
ATOM 2340 O O . PHE A 1 288 ? 1.563 11.794 8.612 1.00 98.19 288 PHE A O 1
ATOM 2347 N N . ILE A 1 289 ? 2.360 10.521 6.942 1.00 98.75 289 ILE A N 1
ATOM 2348 C CA . ILE A 1 289 ? 1.118 10.568 6.153 1.00 98.75 289 ILE A CA 1
ATOM 2349 C C . ILE A 1 289 ? -0.041 9.877 6.885 1.00 98.75 289 ILE A C 1
ATOM 2351 O O . ILE A 1 289 ? -1.165 10.389 6.862 1.00 98.75 289 ILE A O 1
ATOM 2355 N N . PHE A 1 290 ? 0.225 8.765 7.576 1.00 98.50 290 PHE A N 1
ATOM 2356 C CA . PHE A 1 290 ? -0.777 8.055 8.367 1.00 98.50 290 PHE A CA 1
ATOM 2357 C C . PHE A 1 290 ? -1.365 8.951 9.452 1.00 98.50 290 PHE A C 1
ATOM 2359 O O . PHE A 1 290 ? -2.553 9.268 9.408 1.00 98.50 290 PHE A O 1
ATOM 2366 N N . GLU A 1 291 ? -0.546 9.400 10.398 1.00 98.56 291 GLU A N 1
ATOM 2367 C CA . GLU A 1 291 ? -1.028 10.174 11.545 1.00 98.56 291 GLU A CA 1
ATOM 2368 C C . GLU A 1 291 ? -1.589 11.532 11.137 1.00 98.56 291 GLU A C 1
ATOM 2370 O O . GLU A 1 291 ? -2.557 12.004 11.735 1.00 98.56 291 GLU A O 1
ATOM 2375 N N . ARG A 1 292 ? -1.008 12.170 10.115 1.00 98.31 292 ARG A N 1
ATOM 2376 C CA . ARG A 1 292 ? -1.374 13.542 9.775 1.00 98.31 292 ARG A CA 1
ATOM 2377 C C . ARG A 1 292 ? -2.576 13.656 8.843 1.00 98.31 292 ARG A C 1
ATOM 2379 O O . ARG A 1 292 ? -3.305 14.649 8.937 1.00 98.31 292 ARG A O 1
ATOM 2386 N N . LEU A 1 293 ? -2.752 12.702 7.928 1.00 98.75 293 LEU A N 1
ATOM 2387 C CA . LEU A 1 293 ? -3.769 12.767 6.876 1.00 98.75 293 LEU A CA 1
ATOM 2388 C C . LEU A 1 293 ? -4.745 11.589 6.939 1.00 98.75 293 LEU A C 1
ATOM 2390 O O . LEU A 1 293 ? -5.945 11.804 7.087 1.00 98.75 293 LEU A O 1
ATOM 2394 N N . ILE A 1 294 ? -4.254 10.352 6.864 1.00 98.81 294 ILE A N 1
ATOM 2395 C CA . ILE A 1 294 ? -5.117 9.167 6.715 1.00 98.81 294 ILE A CA 1
ATOM 2396 C C . ILE A 1 294 ? -5.955 8.907 7.971 1.00 98.81 294 ILE A C 1
ATOM 2398 O O . ILE A 1 294 ? -7.164 8.705 7.873 1.00 98.81 294 ILE A O 1
ATOM 2402 N N . ILE A 1 295 ? -5.343 8.921 9.156 1.00 98.69 295 ILE A N 1
ATOM 2403 C CA . ILE A 1 295 ? -6.024 8.588 10.411 1.00 98.69 295 ILE A CA 1
ATOM 2404 C C . ILE A 1 295 ? -7.140 9.593 10.750 1.00 98.69 295 ILE A C 1
ATOM 2406 O O . ILE A 1 295 ? -8.244 9.134 11.058 1.00 98.69 295 ILE A O 1
ATOM 2410 N N . PRO A 1 296 ? -6.939 10.925 10.650 1.00 98.69 296 PRO A N 1
ATOM 2411 C CA . PRO A 1 296 ? -8.028 11.888 10.816 1.00 98.69 296 PRO A CA 1
ATOM 2412 C C . PRO A 1 296 ? -9.192 11.655 9.845 1.00 98.69 296 PRO A C 1
ATOM 2414 O O . PRO A 1 296 ? -10.348 11.669 10.268 1.00 98.69 296 PRO A O 1
ATOM 2417 N N . ILE A 1 297 ? -8.901 11.365 8.569 1.00 98.81 297 ILE A N 1
ATOM 2418 C CA . ILE A 1 297 ? -9.928 11.087 7.552 1.00 98.81 297 ILE A CA 1
ATOM 2419 C C . ILE A 1 297 ? -10.709 9.815 7.891 1.00 98.81 297 ILE A C 1
ATOM 2421 O O . ILE A 1 297 ? -11.937 9.831 7.874 1.00 98.81 297 ILE A O 1
ATOM 2425 N N . ILE A 1 298 ? -10.032 8.717 8.243 1.00 98.75 298 ILE A N 1
ATOM 2426 C CA . ILE A 1 298 ? -10.700 7.459 8.614 1.00 98.75 298 ILE A CA 1
ATOM 2427 C C . ILE A 1 298 ? -11.587 7.667 9.848 1.00 98.75 298 ILE A C 1
ATOM 2429 O O . ILE A 1 298 ? -12.721 7.185 9.870 1.00 98.75 298 ILE A O 1
ATOM 2433 N N . LYS A 1 299 ? -11.110 8.411 10.856 1.00 98.44 299 LYS A N 1
ATOM 2434 C CA . LYS A 1 299 ? -11.893 8.741 12.057 1.00 98.44 299 LYS A CA 1
ATOM 2435 C C . LYS A 1 299 ? -13.135 9.579 11.726 1.00 98.44 299 LYS A C 1
ATOM 2437 O O . LYS A 1 299 ? -14.205 9.275 12.248 1.00 98.44 299 LYS A O 1
ATOM 2442 N N . GLU A 1 300 ? -13.016 10.600 10.872 1.00 98.38 300 GLU A N 1
ATOM 2443 C CA . GLU A 1 300 ? -14.159 11.423 10.436 1.00 98.38 300 GLU A CA 1
ATOM 2444 C C . GLU A 1 300 ? -15.151 10.607 9.594 1.00 98.38 300 GLU A C 1
ATOM 2446 O O . GLU A 1 300 ? -16.368 10.700 9.782 1.00 98.38 300 GLU A O 1
ATOM 2451 N N . PHE A 1 301 ? -14.645 9.765 8.692 1.00 98.50 301 PHE A N 1
ATOM 2452 C CA . PHE A 1 301 ? -15.483 8.927 7.848 1.00 98.50 301 PHE A CA 1
ATOM 2453 C C . PHE A 1 301 ? -16.231 7.859 8.655 1.00 98.50 301 PHE A C 1
ATOM 2455 O O . PHE A 1 301 ? -17.402 7.603 8.363 1.00 98.50 301 PHE A O 1
ATOM 2462 N N . ALA A 1 302 ? -15.602 7.299 9.692 1.00 98.25 302 ALA A N 1
ATOM 2463 C CA . ALA A 1 302 ? -16.138 6.250 10.561 1.00 98.25 302 ALA A CA 1
ATOM 2464 C C . ALA A 1 302 ? -16.660 5.022 9.777 1.00 98.25 302 ALA A C 1
ATOM 2466 O O . ALA A 1 302 ? -17.867 4.761 9.769 1.00 98.25 302 ALA A O 1
ATOM 2467 N N . PRO A 1 303 ? -15.774 4.289 9.075 1.00 98.50 303 PRO A N 1
ATOM 2468 C CA . PRO A 1 303 ? -16.150 3.103 8.306 1.00 98.50 303 PRO A CA 1
ATOM 2469 C C . PRO A 1 303 ? -16.564 1.913 9.182 1.00 98.50 303 PRO A C 1
ATOM 2471 O O . PRO A 1 303 ? -16.066 1.722 10.291 1.00 98.50 303 PRO A O 1
ATOM 2474 N N . ASP A 1 304 ? -17.433 1.064 8.635 1.00 98.31 304 ASP A N 1
ATOM 2475 C CA . ASP A 1 304 ? -17.890 -0.177 9.264 1.00 98.31 304 ASP A CA 1
ATOM 2476 C C . ASP A 1 304 ? -16.844 -1.305 9.163 1.00 98.31 304 ASP A C 1
ATOM 2478 O O . ASP A 1 304 ? -16.802 -2.209 10.003 1.00 98.31 304 ASP A O 1
ATOM 2482 N N . LEU A 1 305 ? -16.012 -1.256 8.118 1.00 98.75 305 LEU A N 1
ATOM 2483 C CA . LEU A 1 305 ? -14.955 -2.216 7.808 1.00 98.75 305 LEU A CA 1
ATOM 2484 C C . LEU A 1 305 ? -13.857 -1.529 6.987 1.00 98.75 305 LEU A C 1
ATOM 2486 O O . LEU A 1 305 ? -14.146 -0.709 6.109 1.00 98.75 305 LEU A O 1
ATOM 2490 N N . LEU A 1 306 ? -12.607 -1.915 7.236 1.00 98.88 306 LEU A N 1
ATOM 2491 C CA . LEU A 1 306 ? -11.455 -1.503 6.442 1.00 98.88 306 LEU A CA 1
ATOM 2492 C C . LEU A 1 306 ? -10.796 -2.724 5.793 1.00 98.88 306 LEU A C 1
ATOM 2494 O O . LEU A 1 306 ? -10.486 -3.710 6.462 1.00 98.88 306 LEU A O 1
ATOM 2498 N N . ILE A 1 307 ? -10.589 -2.659 4.482 1.00 98.94 307 ILE A N 1
ATOM 2499 C CA . ILE A 1 307 ? -9.934 -3.695 3.682 1.00 98.94 307 ILE A CA 1
ATOM 2500 C C . ILE A 1 307 ? -8.586 -3.138 3.226 1.00 98.94 307 ILE A C 1
ATOM 2502 O O . ILE A 1 307 ? -8.538 -2.051 2.660 1.00 98.94 307 ILE A O 1
ATOM 2506 N N . VAL A 1 308 ? -7.499 -3.862 3.474 1.00 98.94 308 VAL A N 1
ATOM 2507 C CA . VAL A 1 308 ? -6.151 -3.474 3.059 1.00 98.94 308 VAL A CA 1
ATOM 2508 C C . VAL A 1 308 ? -5.703 -4.321 1.875 1.00 98.94 308 VAL A C 1
ATOM 2510 O O . VAL A 1 308 ? -5.586 -5.541 2.010 1.00 98.94 308 VAL A O 1
ATOM 2513 N N . SER A 1 309 ? -5.408 -3.671 0.754 1.00 98.88 309 SER A N 1
ATOM 2514 C CA . SER A 1 309 ? -4.571 -4.211 -0.319 1.00 98.88 309 SER A CA 1
ATOM 2515 C C . SER A 1 309 ? -3.124 -4.204 0.171 1.00 98.88 309 SER A C 1
ATOM 2517 O O . SER A 1 309 ? -2.505 -3.152 0.334 1.00 98.88 309 SER A O 1
ATOM 2519 N N . SER A 1 310 ? -2.621 -5.382 0.529 1.00 98.69 310 SER A N 1
ATOM 2520 C CA . SER A 1 310 ? -1.385 -5.553 1.282 1.00 98.69 310 SER A CA 1
ATOM 2521 C C . SER A 1 310 ? -0.271 -6.102 0.401 1.00 98.69 310 SER A C 1
ATOM 2523 O O . SER A 1 310 ? 0.014 -7.304 0.395 1.00 98.69 310 SER A O 1
ATOM 2525 N N . GLY A 1 311 ? 0.346 -5.203 -0.361 1.00 98.50 311 GLY A N 1
ATOM 2526 C CA . GLY A 1 311 ? 1.606 -5.464 -1.046 1.00 98.50 311 GLY A CA 1
ATOM 2527 C C . GLY A 1 311 ? 2.797 -5.333 -0.106 1.00 98.50 311 GLY A C 1
ATOM 2528 O O . GLY A 1 311 ? 2.772 -4.550 0.844 1.00 98.50 311 GLY A O 1
ATOM 2529 N N . PHE A 1 312 ? 3.846 -6.113 -0.361 1.00 98.56 312 PHE A N 1
ATOM 2530 C CA . PHE A 1 312 ? 5.110 -6.034 0.382 1.00 98.56 312 PHE A CA 1
ATOM 2531 C C . PHE A 1 312 ? 6.289 -5.586 -0.487 1.00 98.56 312 PHE A C 1
ATOM 2533 O O . PHE A 1 312 ? 7.442 -5.711 -0.081 1.00 98.56 312 PHE A O 1
ATOM 2540 N N . ASP A 1 313 ? 6.020 -5.066 -1.678 1.00 97.38 313 ASP A N 1
ATOM 2541 C CA . ASP A 1 313 ? 7.021 -4.582 -2.630 1.00 97.38 313 ASP A CA 1
ATOM 2542 C C . ASP A 1 313 ? 7.547 -3.176 -2.323 1.00 97.38 313 ASP A C 1
ATOM 2544 O O . ASP A 1 313 ? 8.567 -2.771 -2.869 1.00 97.38 313 ASP A O 1
ATOM 2548 N N . GLY A 1 314 ? 6.949 -2.464 -1.366 1.00 96.19 314 GLY A N 1
ATOM 2549 C CA . GLY A 1 314 ? 7.567 -1.292 -0.735 1.00 96.19 314 GLY A CA 1
ATOM 2550 C C . GLY A 1 314 ? 8.610 -1.649 0.336 1.00 96.19 314 GLY A C 1
ATOM 2551 O O . GLY A 1 314 ? 9.232 -0.756 0.917 1.00 96.19 314 GLY A O 1
ATOM 2552 N N . CYS A 1 315 ? 8.775 -2.941 0.656 1.00 93.56 315 CYS A N 1
ATOM 2553 C CA . CYS A 1 315 ? 9.710 -3.388 1.685 1.00 93.56 315 CYS A CA 1
ATOM 2554 C C . CYS A 1 315 ? 11.168 -3.198 1.245 1.00 93.56 315 CYS A C 1
ATOM 2556 O O . CYS A 1 315 ? 11.494 -3.304 0.062 1.00 93.56 315 CYS A O 1
ATOM 2558 N N . ILE A 1 316 ? 12.058 -2.966 2.213 1.00 86.06 316 ILE A N 1
ATOM 2559 C CA . ILE A 1 316 ? 13.497 -2.874 1.955 1.00 86.06 316 ILE A CA 1
ATOM 2560 C C . ILE A 1 316 ? 13.994 -4.088 1.153 1.00 86.06 316 ILE A C 1
ATOM 2562 O O . ILE A 1 316 ? 13.630 -5.231 1.434 1.00 86.06 316 ILE A O 1
ATOM 2566 N N . ASN A 1 317 ? 14.856 -3.834 0.167 1.00 83.94 317 ASN A N 1
ATOM 2567 C CA . ASN A 1 317 ? 15.408 -4.829 -0.759 1.00 83.94 317 ASN A CA 1
ATOM 2568 C C . ASN A 1 317 ? 14.390 -5.512 -1.688 1.00 83.94 317 ASN A C 1
ATOM 2570 O O . ASN A 1 317 ? 14.759 -6.489 -2.349 1.00 83.94 317 ASN A O 1
ATOM 2574 N N . ASP A 1 318 ? 13.139 -5.054 -1.775 1.00 91.31 318 ASP A N 1
ATOM 2575 C CA . ASP A 1 318 ? 12.273 -5.501 -2.864 1.00 91.31 318 ASP A CA 1
ATOM 2576 C C . ASP A 1 318 ? 12.858 -5.075 -4.226 1.00 91.31 318 ASP A C 1
ATOM 2578 O O . ASP A 1 318 ? 13.319 -3.937 -4.367 1.00 91.31 318 ASP A O 1
ATOM 2582 N N . PRO A 1 319 ? 12.886 -5.966 -5.236 1.00 84.06 319 PRO A N 1
ATOM 2583 C CA . PRO A 1 319 ? 13.501 -5.655 -6.522 1.00 84.06 319 PRO A CA 1
ATOM 2584 C C . PRO A 1 319 ? 12.746 -4.606 -7.352 1.00 84.06 319 PRO A C 1
ATOM 2586 O O . PRO A 1 319 ? 13.328 -4.116 -8.321 1.00 84.06 319 PRO A O 1
ATOM 2589 N N . LEU A 1 320 ? 11.485 -4.282 -7.033 1.00 86.19 320 LEU A N 1
ATOM 2590 C CA . LEU A 1 320 ? 10.652 -3.390 -7.848 1.00 86.19 320 LEU A CA 1
ATOM 2591 C C . LEU A 1 320 ? 10.380 -2.031 -7.185 1.00 86.19 320 LEU A C 1
ATOM 2593 O O . LEU A 1 320 ? 10.448 -1.007 -7.866 1.00 86.19 320 LEU A O 1
ATOM 2597 N N . GLY A 1 321 ? 10.105 -1.987 -5.877 1.00 85.69 321 GLY A N 1
ATOM 2598 C CA . GLY A 1 321 ? 9.592 -0.765 -5.241 1.00 85.69 321 GLY A CA 1
ATOM 2599 C C . GLY A 1 321 ? 10.608 0.356 -5.010 1.00 85.69 321 GLY A C 1
ATOM 2600 O O . GLY A 1 321 ? 10.257 1.525 -5.146 1.00 85.69 321 GLY A O 1
ATOM 2601 N N . GLN A 1 322 ? 11.869 0.031 -4.695 1.00 88.19 322 GLN A N 1
ATOM 2602 C CA . GLN A 1 322 ? 12.922 1.004 -4.318 1.00 88.19 322 GLN A CA 1
ATOM 2603 C C . GLN A 1 322 ? 12.565 1.903 -3.110 1.00 88.19 322 GLN A C 1
ATOM 2605 O O . GLN A 1 322 ? 13.121 2.989 -2.938 1.00 88.19 322 GLN A O 1
ATOM 2610 N N . CYS A 1 323 ? 11.660 1.428 -2.255 1.00 91.88 323 CYS A N 1
ATOM 2611 C CA . CYS A 1 323 ? 11.355 2.002 -0.947 1.00 91.88 323 CYS A CA 1
ATOM 2612 C C . CYS A 1 323 ? 12.022 1.195 0.172 1.00 91.88 323 CYS A C 1
ATOM 2614 O O . CYS A 1 323 ? 12.569 0.114 -0.052 1.00 91.88 323 CYS A O 1
ATOM 2616 N N . GLU A 1 324 ? 11.998 1.731 1.391 1.00 91.56 324 GLU A N 1
ATOM 2617 C CA . GLU A 1 324 ? 12.692 1.135 2.539 1.00 91.56 324 GLU A CA 1
ATOM 2618 C C . GLU A 1 324 ? 11.745 0.958 3.730 1.00 91.56 324 GLU A C 1
ATOM 2620 O O . GLU A 1 324 ? 12.080 1.264 4.878 1.00 91.56 324 GLU A O 1
ATOM 2625 N N . ILE A 1 325 ? 10.528 0.470 3.469 1.00 96.06 325 ILE A N 1
ATOM 2626 C CA . ILE A 1 325 ? 9.603 0.114 4.546 1.00 96.06 325 ILE A CA 1
ATOM 2627 C C . ILE A 1 325 ? 10.153 -1.128 5.246 1.00 96.06 325 ILE A C 1
ATOM 2629 O O . ILE A 1 325 ? 10.453 -2.155 4.631 1.00 96.06 325 ILE A O 1
ATOM 2633 N N . THR A 1 326 ? 10.295 -1.042 6.560 1.00 93.81 326 THR A N 1
ATOM 2634 C CA . THR A 1 326 ? 10.750 -2.171 7.377 1.00 93.81 326 THR A CA 1
ATOM 2635 C C . THR A 1 326 ? 9.569 -3.022 7.842 1.00 93.81 326 THR A C 1
ATOM 2637 O O . THR A 1 326 ? 8.411 -2.612 7.761 1.00 93.81 326 THR A O 1
ATOM 2640 N N . ILE A 1 327 ? 9.861 -4.191 8.413 1.00 92.44 327 ILE A N 1
ATOM 2641 C CA . ILE A 1 327 ? 8.857 -5.051 9.058 1.00 92.44 327 ILE A CA 1
ATOM 2642 C C . ILE A 1 327 ? 8.084 -4.273 10.139 1.00 92.44 327 ILE A C 1
ATOM 2644 O O . ILE A 1 327 ? 6.859 -4.360 10.207 1.00 92.44 327 ILE A O 1
ATOM 2648 N N . ASP A 1 328 ? 8.786 -3.454 10.930 1.00 92.50 328 ASP A N 1
ATOM 2649 C CA . ASP A 1 328 ? 8.174 -2.606 11.958 1.00 92.50 328 ASP A CA 1
ATOM 2650 C C . ASP A 1 328 ? 7.271 -1.522 11.359 1.00 92.50 328 ASP A C 1
ATOM 2652 O O . ASP A 1 328 ? 6.280 -1.149 11.980 1.00 92.50 328 ASP A O 1
ATOM 2656 N N . GLY A 1 329 ? 7.566 -1.050 10.145 1.00 96.19 329 GLY A N 1
ATOM 2657 C CA . GLY A 1 329 ? 6.714 -0.114 9.409 1.00 96.19 329 GLY A CA 1
ATOM 2658 C C . GLY A 1 329 ? 5.365 -0.737 9.041 1.00 96.19 329 GLY A C 1
ATOM 2659 O O . GLY A 1 329 ? 4.316 -0.165 9.333 1.00 96.19 329 GLY A O 1
ATOM 2660 N N . TYR A 1 330 ? 5.363 -1.951 8.485 1.00 98.00 330 TYR A N 1
ATOM 2661 C CA . TYR A 1 330 ? 4.115 -2.677 8.209 1.00 98.00 330 TYR A CA 1
ATOM 2662 C C . TYR A 1 330 ? 3.352 -3.047 9.490 1.00 98.00 330 TYR A C 1
ATOM 2664 O O . TYR A 1 330 ? 2.122 -2.937 9.541 1.00 98.00 330 TYR A O 1
ATOM 2672 N N . ALA A 1 331 ? 4.068 -3.439 10.547 1.00 96.88 331 ALA A N 1
ATOM 2673 C CA . ALA A 1 331 ? 3.473 -3.713 11.851 1.00 96.88 331 ALA A CA 1
ATOM 2674 C C . ALA A 1 331 ? 2.844 -2.451 12.468 1.00 96.88 331 ALA A C 1
ATOM 2676 O O . ALA A 1 331 ? 1.729 -2.521 12.984 1.00 96.88 331 ALA A O 1
ATOM 2677 N N . TYR A 1 332 ? 3.514 -1.296 12.355 1.00 97.62 332 TYR A N 1
ATOM 2678 C CA . TYR A 1 332 ? 2.989 0.011 12.749 1.00 97.62 332 TYR A CA 1
ATOM 2679 C C . TYR A 1 332 ? 1.670 0.309 12.039 1.00 97.62 332 TYR A C 1
ATOM 2681 O O . TYR A 1 332 ? 0.657 0.516 12.706 1.00 97.62 332 TYR A O 1
ATOM 2689 N N . MET A 1 333 ? 1.673 0.293 10.698 1.00 98.38 333 MET A N 1
ATOM 2690 C CA . MET A 1 333 ? 0.491 0.617 9.893 1.00 98.38 333 MET A CA 1
ATOM 2691 C C . MET A 1 333 ? -0.682 -0.292 10.263 1.00 98.38 333 MET A C 1
ATOM 2693 O O . MET A 1 333 ? -1.788 0.184 10.507 1.00 98.38 333 MET A O 1
ATOM 2697 N N . THR A 1 334 ? -0.428 -1.596 10.397 1.00 98.44 334 THR A N 1
ATOM 2698 C CA . THR A 1 334 ? -1.448 -2.578 10.785 1.00 98.44 334 THR A CA 1
ATOM 2699 C C . THR A 1 334 ? -2.007 -2.303 12.179 1.00 98.44 334 THR A C 1
ATOM 2701 O O . THR A 1 334 ? -3.223 -2.219 12.349 1.00 98.44 334 THR A O 1
ATOM 2704 N N . ALA A 1 335 ? -1.140 -2.153 13.184 1.00 96.31 335 ALA A N 1
ATOM 2705 C CA . ALA A 1 335 ? -1.557 -1.935 14.566 1.00 96.31 335 ALA A CA 1
ATOM 2706 C C . ALA A 1 335 ? -2.312 -0.608 14.724 1.00 96.31 335 ALA A C 1
ATOM 2708 O O . ALA A 1 335 ? -3.295 -0.540 15.462 1.00 96.31 335 ALA A O 1
ATOM 2709 N N . ARG A 1 336 ? -1.902 0.424 13.982 1.00 97.06 336 ARG A N 1
ATOM 2710 C CA . ARG A 1 336 ? -2.550 1.731 14.009 1.00 97.06 336 ARG A CA 1
ATOM 2711 C C . ARG A 1 336 ? -3.936 1.710 13.367 1.00 97.06 336 ARG A C 1
ATOM 2713 O O . ARG A 1 336 ? -4.884 2.232 13.949 1.00 97.06 336 ARG A O 1
ATOM 2720 N N . LEU A 1 337 ? -4.087 1.062 12.210 1.00 98.12 337 LEU A N 1
ATOM 2721 C CA . LEU A 1 337 ? -5.400 0.878 11.579 1.00 98.12 337 LEU A CA 1
ATOM 2722 C C . LEU A 1 337 ? -6.320 0.028 12.457 1.00 98.12 337 LEU A C 1
ATOM 2724 O O . LEU A 1 337 ? -7.490 0.359 12.618 1.00 98.12 337 LEU A O 1
ATOM 2728 N N . LYS A 1 338 ? -5.788 -1.030 13.074 1.00 94.81 338 LYS A N 1
ATOM 2729 C CA . LYS A 1 338 ? -6.523 -1.889 14.008 1.00 94.81 338 LYS A CA 1
ATOM 2730 C C . LYS A 1 338 ? -7.093 -1.103 15.193 1.00 94.81 338 LYS A C 1
ATOM 2732 O O . LYS A 1 338 ? -8.253 -1.313 15.543 1.00 94.81 338 LYS A O 1
ATOM 2737 N N . GLU A 1 339 ? -6.301 -0.200 15.778 1.00 94.12 339 GLU A N 1
ATOM 2738 C CA . GLU A 1 339 ? -6.730 0.682 16.872 1.00 94.12 339 GLU A CA 1
ATOM 2739 C C . GLU A 1 339 ? -7.907 1.569 16.444 1.00 94.12 339 GLU A C 1
ATOM 2741 O O . GLU A 1 339 ? -8.923 1.626 17.132 1.00 94.12 339 GLU A O 1
ATOM 2746 N N . VAL A 1 340 ? -7.808 2.218 15.281 1.00 96.12 340 VAL A N 1
ATOM 2747 C CA . VAL A 1 340 ? -8.849 3.139 14.790 1.00 96.12 340 VAL A CA 1
ATOM 2748 C C . VAL A 1 340 ? -10.118 2.407 14.353 1.00 96.12 340 VAL A C 1
ATOM 2750 O O . VAL A 1 340 ? -11.222 2.920 14.524 1.00 96.12 340 VAL A O 1
ATOM 2753 N N . MET A 1 341 ? -9.973 1.195 13.824 1.00 96.62 341 MET A N 1
ATOM 2754 C CA . MET A 1 341 ? -11.076 0.381 13.313 1.00 96.62 341 MET A CA 1
ATOM 2755 C C . MET A 1 341 ? -11.745 -0.499 14.372 1.00 96.62 341 MET A C 1
ATOM 2757 O O . MET A 1 341 ? -12.685 -1.223 14.039 1.00 96.62 341 MET A O 1
ATOM 2761 N N . ASN A 1 342 ? -11.276 -0.468 15.626 1.00 93.56 342 ASN A N 1
ATOM 2762 C CA . ASN A 1 342 ? -11.688 -1.402 16.678 1.00 93.56 342 ASN A CA 1
ATOM 2763 C C . ASN A 1 342 ? -11.669 -2.850 16.168 1.00 93.56 342 ASN A C 1
ATOM 2765 O O . ASN A 1 342 ? -12.698 -3.527 16.132 1.00 93.56 342 ASN A O 1
ATOM 2769 N N . ASP A 1 343 ? -10.500 -3.277 15.691 1.00 93.12 343 ASP A N 1
ATOM 2770 C CA . ASP A 1 343 ? -10.236 -4.592 15.110 1.00 93.12 343 ASP A CA 1
ATOM 2771 C C . ASP A 1 343 ? -10.886 -4.909 13.758 1.00 93.12 343 ASP A C 1
ATOM 2773 O O . ASP A 1 343 ? -10.417 -5.845 13.130 1.00 93.12 343 ASP A O 1
ATOM 2777 N N . LYS A 1 344 ? -11.886 -4.179 13.247 1.00 96.81 344 LYS A N 1
ATOM 2778 C CA . LYS A 1 344 ? -12.611 -4.562 12.013 1.00 96.81 344 LYS A CA 1
ATOM 2779 C C . LYS A 1 344 ? -11.807 -4.315 10.730 1.00 96.81 344 LYS A C 1
ATOM 2781 O O . LYS A 1 344 ? -12.130 -3.432 9.931 1.00 96.81 344 LYS A O 1
ATOM 2786 N N . ILE A 1 345 ? -10.758 -5.111 10.538 1.00 98.19 345 ILE A N 1
ATOM 2787 C CA . ILE A 1 345 ? -9.819 -5.025 9.421 1.00 98.19 345 ILE A CA 1
ATOM 2788 C C . ILE A 1 345 ? -9.657 -6.370 8.703 1.00 98.19 345 ILE A C 1
ATOM 2790 O O . ILE A 1 345 ? -9.561 -7.432 9.327 1.00 98.19 345 ILE A O 1
ATOM 2794 N N . LEU A 1 346 ? -9.589 -6.314 7.376 1.00 98.88 346 LEU A N 1
ATOM 2795 C CA . LEU A 1 346 ? -9.223 -7.430 6.509 1.00 98.88 346 LEU A CA 1
ATOM 2796 C C . LEU A 1 346 ? -7.958 -7.066 5.733 1.00 98.88 346 LEU A C 1
ATOM 2798 O O . LEU A 1 346 ? -7.987 -6.142 4.933 1.00 98.88 346 LEU A O 1
ATOM 2802 N N . ILE A 1 347 ? -6.879 -7.818 5.914 1.00 98.88 347 ILE A N 1
ATOM 2803 C CA . ILE A 1 347 ? -5.658 -7.697 5.112 1.00 98.88 347 ILE A CA 1
ATOM 2804 C C . ILE A 1 347 ? -5.722 -8.709 3.962 1.00 98.88 347 ILE A C 1
ATOM 2806 O O . ILE A 1 347 ? -5.953 -9.891 4.213 1.00 98.88 347 ILE A O 1
ATOM 2810 N N . CYS A 1 348 ? -5.509 -8.279 2.720 1.00 98.88 348 CYS A N 1
ATOM 2811 C CA . CYS A 1 348 ? -5.461 -9.137 1.531 1.00 98.88 348 CYS A CA 1
ATOM 2812 C C . CYS A 1 348 ? -4.084 -9.035 0.873 1.00 98.88 348 CYS A C 1
ATOM 2814 O O . CYS A 1 348 ? -3.644 -7.935 0.572 1.00 98.88 348 CYS A O 1
ATOM 2816 N N . LEU A 1 349 ? -3.400 -10.159 0.658 1.00 98.81 349 LEU A N 1
ATOM 2817 C CA . LEU A 1 349 ? -2.082 -10.166 0.012 1.00 98.81 349 LEU A CA 1
ATOM 2818 C C . LEU A 1 349 ? -2.154 -9.673 -1.450 1.00 98.81 349 LEU A C 1
ATOM 2820 O O . LEU A 1 349 ? -2.954 -10.199 -2.221 1.00 98.81 349 LEU A O 1
ATOM 2824 N N . GLU A 1 350 ? -1.273 -8.739 -1.825 1.00 98.75 350 GLU A N 1
ATOM 2825 C CA . GLU A 1 350 ? -1.094 -8.226 -3.200 1.00 98.75 350 GLU A CA 1
ATOM 2826 C C . GLU A 1 350 ? 0.323 -8.543 -3.729 1.00 98.75 350 GLU A C 1
ATOM 2828 O O . GLU A 1 350 ? 0.632 -9.727 -3.927 1.00 98.75 350 GLU A O 1
ATOM 2833 N N . GLY A 1 351 ? 1.181 -7.537 -3.961 1.00 97.62 351 GLY A N 1
ATOM 2834 C CA . GLY A 1 351 ? 2.564 -7.636 -4.437 1.00 97.62 351 GLY A CA 1
ATOM 2835 C C . GLY A 1 351 ? 3.609 -8.001 -3.372 1.00 97.62 351 GLY A C 1
ATOM 2836 O O . GLY A 1 351 ? 3.304 -8.533 -2.300 1.00 97.62 351 GLY A O 1
ATOM 2837 N N . GLY A 1 352 ? 4.887 -7.793 -3.690 1.00 97.38 352 GLY A N 1
ATOM 2838 C CA . GLY A 1 352 ? 6.050 -8.210 -2.888 1.00 97.38 352 GLY A CA 1
ATOM 2839 C C . GLY A 1 352 ? 6.790 -9.390 -3.508 1.00 97.38 352 GLY A C 1
ATOM 2840 O O . GLY A 1 352 ? 6.244 -10.489 -3.632 1.00 97.38 352 GLY A O 1
ATOM 2841 N N . TYR A 1 353 ? 8.037 -9.175 -3.912 1.00 94.38 353 TYR A N 1
ATOM 2842 C CA . TYR A 1 353 ? 8.751 -10.068 -4.829 1.00 94.38 353 TYR A CA 1
ATOM 2843 C C . TYR A 1 353 ? 10.140 -10.467 -4.334 1.00 94.38 353 TYR A C 1
ATOM 2845 O O . TYR A 1 353 ? 10.741 -11.394 -4.882 1.00 94.38 353 TYR A O 1
ATOM 2853 N N . ASN A 1 354 ? 10.629 -9.846 -3.261 1.00 91.62 354 ASN A N 1
ATOM 2854 C CA . ASN A 1 354 ? 11.749 -10.388 -2.503 1.00 91.62 354 ASN A CA 1
ATOM 2855 C C . ASN A 1 354 ? 11.280 -11.566 -1.628 1.00 91.62 354 ASN A C 1
ATOM 2857 O O . ASN A 1 354 ? 10.592 -11.383 -0.623 1.00 91.62 354 ASN A O 1
ATOM 2861 N N . LEU A 1 355 ? 11.672 -12.784 -2.019 1.00 91.38 355 LEU A N 1
ATOM 2862 C CA . LEU A 1 355 ? 11.289 -14.027 -1.340 1.00 91.38 355 LEU A CA 1
ATOM 2863 C C . LEU A 1 355 ? 11.874 -14.173 0.072 1.00 91.38 355 LEU A C 1
ATOM 2865 O O . LEU A 1 355 ? 11.312 -14.931 0.860 1.00 91.38 355 LEU A O 1
ATOM 2869 N N . ASP A 1 356 ? 12.942 -13.443 0.395 1.00 88.19 356 ASP A N 1
ATOM 2870 C CA . ASP A 1 356 ? 13.524 -13.424 1.737 1.00 88.19 356 ASP A CA 1
ATOM 2871 C C . ASP A 1 356 ? 12.743 -12.468 2.648 1.00 88.19 356 ASP A C 1
ATOM 2873 O O . ASP A 1 356 ? 12.504 -12.773 3.812 1.00 88.19 356 ASP A O 1
ATOM 2877 N N . MET A 1 357 ? 12.286 -11.328 2.118 1.00 89.88 357 MET A N 1
ATOM 2878 C CA . MET A 1 357 ? 11.643 -10.277 2.916 1.00 89.88 357 MET A CA 1
ATOM 2879 C C . MET A 1 357 ? 10.128 -10.435 3.058 1.00 89.88 357 MET A C 1
ATOM 2881 O O . MET A 1 357 ? 9.587 -10.134 4.126 1.00 89.88 357 MET A O 1
ATOM 2885 N N . ILE A 1 358 ? 9.432 -10.942 2.034 1.00 95.31 358 ILE A N 1
ATOM 2886 C CA . ILE A 1 358 ? 7.974 -11.121 2.070 1.00 95.31 358 ILE A CA 1
ATOM 2887 C C . ILE A 1 358 ? 7.462 -11.952 3.268 1.00 95.31 358 ILE A C 1
ATOM 2889 O O . ILE A 1 358 ? 6.492 -11.508 3.890 1.00 95.31 358 ILE A O 1
ATOM 2893 N N . PRO A 1 359 ? 8.071 -13.092 3.681 1.00 94.38 359 PRO A N 1
ATOM 2894 C CA . PRO A 1 359 ? 7.599 -13.815 4.864 1.00 94.38 359 PRO A CA 1
ATOM 2895 C C . PRO A 1 359 ? 7.721 -13.000 6.157 1.00 94.38 359 PRO A C 1
ATOM 2897 O O . PRO A 1 359 ? 6.855 -13.100 7.027 1.00 94.38 359 PRO A O 1
ATOM 2900 N N . HIS A 1 360 ? 8.764 -12.177 6.282 1.00 94.12 360 HIS A N 1
ATOM 2901 C CA . HIS A 1 360 ? 8.989 -11.347 7.463 1.00 94.12 360 HIS A CA 1
ATOM 2902 C C . HIS A 1 360 ? 8.040 -10.150 7.521 1.00 94.12 360 HIS A C 1
ATOM 2904 O O . HIS A 1 360 ? 7.487 -9.862 8.581 1.00 94.12 360 HIS A O 1
ATOM 2910 N N . ALA A 1 361 ? 7.800 -9.479 6.392 1.00 96.25 361 ALA A N 1
ATOM 2911 C CA . ALA A 1 361 ? 6.820 -8.399 6.320 1.00 96.25 361 ALA A CA 1
ATOM 2912 C C . ALA A 1 361 ? 5.402 -8.915 6.636 1.00 96.25 361 ALA A C 1
ATOM 2914 O O . ALA A 1 361 ? 4.704 -8.333 7.471 1.00 96.25 361 ALA A O 1
ATOM 2915 N N . ALA A 1 362 ? 5.024 -10.072 6.076 1.00 98.12 362 ALA A N 1
ATOM 2916 C CA . ALA A 1 362 ? 3.767 -10.746 6.396 1.00 98.12 362 ALA A CA 1
ATOM 2917 C C . ALA A 1 362 ? 3.674 -11.150 7.880 1.00 98.12 362 ALA A C 1
ATOM 2919 O O . ALA A 1 362 ? 2.610 -11.009 8.483 1.00 98.12 362 ALA A O 1
ATOM 2920 N N . GLU A 1 363 ? 4.770 -11.616 8.493 1.00 95.62 363 GLU A N 1
ATOM 2921 C CA . GLU A 1 363 ? 4.823 -11.895 9.935 1.00 95.62 363 GLU A CA 1
ATOM 2922 C C . GLU A 1 363 ? 4.562 -10.627 10.753 1.00 95.62 363 GLU A C 1
ATOM 2924 O O . GLU A 1 363 ? 3.759 -10.679 11.681 1.00 95.62 363 GLU A O 1
ATOM 2929 N N . GLY A 1 364 ? 5.192 -9.498 10.416 1.00 95.38 364 GLY A N 1
ATOM 2930 C CA . GLY A 1 364 ? 4.999 -8.238 11.140 1.00 95.38 364 GLY A CA 1
ATOM 2931 C C . GLY A 1 364 ? 3.543 -7.770 11.133 1.00 95.38 364 GLY A C 1
ATOM 2932 O O . GLY A 1 364 ? 2.987 -7.449 12.187 1.00 95.38 364 GLY A O 1
ATOM 2933 N N . VAL A 1 365 ? 2.896 -7.831 9.965 1.00 98.00 365 VAL A N 1
ATOM 2934 C CA . VAL A 1 365 ? 1.454 -7.568 9.813 1.00 98.00 365 VAL A CA 1
ATOM 2935 C C . VAL A 1 365 ? 0.624 -8.545 10.644 1.00 98.00 365 VAL A C 1
ATOM 2937 O O . VAL A 1 365 ? -0.261 -8.136 11.397 1.00 98.00 365 VAL A O 1
ATOM 2940 N N . PHE A 1 366 ? 0.912 -9.843 10.554 1.00 96.31 366 PHE A N 1
ATOM 2941 C CA . PHE A 1 366 ? 0.129 -10.860 11.251 1.00 96.31 366 PHE A CA 1
ATOM 2942 C C . PHE A 1 366 ? 0.264 -10.770 12.778 1.00 96.31 366 PHE A C 1
ATOM 2944 O O . PHE A 1 366 ? -0.733 -10.877 13.491 1.00 96.31 366 PHE A O 1
ATOM 2951 N N . ARG A 1 367 ? 1.462 -10.481 13.298 1.00 93.31 367 ARG A N 1
ATOM 2952 C CA . ARG A 1 367 ? 1.690 -10.223 14.729 1.00 93.31 367 ARG A CA 1
ATOM 2953 C C . ARG A 1 367 ? 0.854 -9.040 15.217 1.00 93.31 367 ARG A C 1
ATOM 2955 O O . ARG A 1 367 ? 0.115 -9.185 16.194 1.00 93.31 367 ARG A O 1
ATOM 2962 N N . ALA A 1 368 ? 0.877 -7.922 14.490 1.00 94.19 368 ALA A N 1
ATOM 2963 C CA . ALA A 1 368 ? 0.059 -6.750 14.802 1.00 94.19 368 ALA A CA 1
ATOM 2964 C C . ALA A 1 368 ? -1.453 -7.062 14.793 1.00 94.19 368 ALA A C 1
ATOM 2966 O O . ALA A 1 368 ? -2.173 -6.718 15.737 1.00 94.19 368 ALA A O 1
ATOM 2967 N N . LEU A 1 369 ? -1.934 -7.799 13.784 1.00 93.75 369 LEU A N 1
ATOM 2968 C CA . LEU A 1 369 ? -3.314 -8.303 13.713 1.00 93.75 369 LEU A CA 1
ATOM 2969 C C . LEU A 1 369 ? -3.695 -9.126 14.950 1.00 93.75 369 LEU A 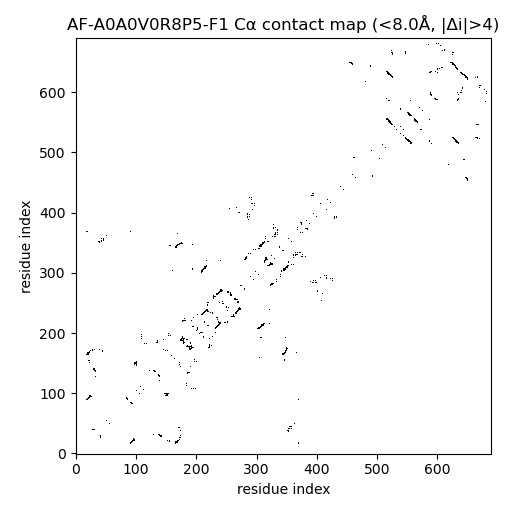C 1
ATOM 2971 O O . LEU A 1 369 ? -4.737 -8.875 15.562 1.00 93.75 369 LEU A O 1
ATOM 2975 N N . THR A 1 370 ? -2.828 -10.053 15.369 1.00 91.75 370 THR A N 1
ATOM 2976 C CA . THR A 1 370 ? -3.068 -10.906 16.546 1.00 91.75 370 THR A CA 1
ATOM 2977 C C . THR A 1 370 ? -2.991 -10.159 17.880 1.00 91.75 370 THR A C 1
ATOM 2979 O O . THR A 1 370 ? -3.466 -10.678 18.883 1.00 91.75 370 THR A O 1
ATOM 2982 N N . GLY A 1 371 ? -2.523 -8.905 17.897 1.00 88.19 371 GLY A N 1
ATOM 2983 C CA . GLY A 1 371 ? -2.522 -8.042 19.087 1.00 88.19 371 GLY A CA 1
ATOM 2984 C C . GLY A 1 371 ? -1.147 -7.707 19.646 1.00 88.19 371 GLY A C 1
ATOM 2985 O O . GLY A 1 371 ? -1.075 -7.004 20.651 1.00 88.19 371 GLY A O 1
ATOM 2986 N N . GLU A 1 372 ? -0.063 -8.149 19.007 1.00 88.38 372 GLU A N 1
ATOM 2987 C CA . GLU A 1 372 ? 1.274 -7.695 19.384 1.00 88.38 372 GLU A CA 1
ATOM 2988 C C . GLU A 1 372 ? 1.450 -6.214 19.024 1.00 88.38 372 GLU A C 1
ATOM 2990 O O . GLU A 1 372 ? 1.229 -5.797 17.889 1.00 88.38 372 GLU A O 1
ATOM 2995 N N . THR A 1 373 ? 1.863 -5.407 19.997 1.00 81.25 373 THR A N 1
ATOM 2996 C CA . THR A 1 373 ? 2.210 -3.997 19.785 1.00 81.25 373 THR A CA 1
ATOM 2997 C C . THR A 1 373 ? 3.706 -3.843 19.548 1.00 81.25 373 THR A C 1
ATOM 2999 O O . THR A 1 373 ? 4.490 -4.670 20.005 1.00 81.25 373 THR A O 1
ATOM 3002 N N . LEU A 1 374 ? 4.119 -2.743 18.915 1.00 83.06 374 LEU A N 1
ATOM 3003 C CA . LEU A 1 374 ? 5.538 -2.404 18.804 1.00 83.06 374 LEU A CA 1
ATOM 3004 C C . LEU A 1 374 ? 6.209 -2.252 20.189 1.00 83.06 374 LEU A C 1
ATOM 3006 O O . LEU A 1 374 ? 5.605 -1.638 21.078 1.00 83.06 374 LEU A O 1
ATOM 3010 N N . PRO A 1 375 ? 7.453 -2.734 20.363 1.00 87.00 375 PRO A N 1
ATOM 3011 C CA . PRO A 1 375 ? 8.209 -3.535 19.399 1.00 87.00 375 PRO A CA 1
ATOM 3012 C C . PRO A 1 375 ? 7.626 -4.950 19.281 1.00 87.00 375 PRO A C 1
ATOM 3014 O O . PRO A 1 375 ? 7.431 -5.639 20.283 1.00 87.00 375 PRO A O 1
ATOM 3017 N N . ILE A 1 376 ? 7.346 -5.387 18.053 1.00 81.62 376 ILE A N 1
ATOM 3018 C CA . ILE A 1 376 ? 6.867 -6.751 17.810 1.00 81.62 376 ILE A CA 1
ATOM 3019 C C . ILE A 1 376 ? 8.010 -7.749 17.999 1.00 81.62 376 ILE A C 1
ATOM 3021 O O . ILE A 1 376 ? 9.193 -7.394 17.945 1.00 81.62 376 ILE A O 1
ATOM 3025 N N . LYS A 1 377 ? 7.685 -9.030 18.193 1.00 75.12 377 LYS A N 1
ATOM 3026 C CA . LYS A 1 377 ? 8.720 -10.065 18.261 1.00 75.12 377 LYS A CA 1
ATOM 3027 C C . LYS A 1 377 ? 9.583 -10.052 16.988 1.00 75.12 377 LYS A C 1
ATOM 3029 O O . LYS A 1 377 ? 9.056 -10.032 15.882 1.00 75.12 377 LYS A O 1
ATOM 3034 N N . ASN A 1 378 ? 10.905 -10.124 17.174 1.00 72.69 378 ASN A N 1
ATOM 3035 C CA . ASN A 1 378 ? 11.942 -10.017 16.133 1.00 72.69 378 ASN A CA 1
ATOM 3036 C C . ASN A 1 378 ? 12.140 -8.608 15.542 1.00 72.69 378 ASN A C 1
ATOM 3038 O O . ASN A 1 378 ? 12.912 -8.463 14.595 1.00 72.69 378 ASN A O 1
ATOM 3042 N N . SER A 1 379 ? 11.505 -7.578 16.109 1.00 77.75 379 SER A N 1
ATOM 3043 C CA . SER A 1 379 ? 11.843 -6.191 15.797 1.00 77.75 379 SER A CA 1
ATOM 3044 C C . SER A 1 379 ? 13.314 -5.909 16.124 1.00 77.75 379 SER A C 1
ATOM 3046 O O . SER A 1 379 ? 13.834 -6.329 17.162 1.00 77.75 379 SER A O 1
ATOM 3048 N N . LEU A 1 380 ? 13.987 -5.190 15.225 1.00 73.19 380 LEU A N 1
ATOM 3049 C CA . LEU A 1 380 ? 15.346 -4.687 15.443 1.00 73.19 380 LEU A CA 1
ATOM 3050 C C . LEU A 1 380 ? 15.342 -3.353 16.210 1.00 73.19 380 LEU A C 1
ATOM 3052 O O . LEU A 1 380 ? 16.395 -2.903 16.663 1.00 73.19 380 LEU A O 1
ATOM 3056 N N . ASN A 1 381 ? 14.174 -2.722 16.364 1.00 76.38 381 ASN A N 1
ATOM 3057 C CA . ASN A 1 381 ? 13.992 -1.436 17.020 1.00 76.38 381 ASN A CA 1
ATOM 3058 C C . ASN A 1 381 ? 13.142 -1.594 18.290 1.00 76.38 381 ASN A C 1
ATOM 3060 O O . ASN A 1 381 ? 11.970 -1.927 18.232 1.00 76.38 381 ASN A O 1
ATOM 3064 N N . ASN A 1 382 ? 13.690 -1.265 19.459 1.00 83.50 382 ASN A N 1
ATOM 3065 C CA . ASN A 1 382 ? 12.981 -1.407 20.740 1.00 83.50 382 ASN A CA 1
ATOM 3066 C C . ASN A 1 382 ? 12.005 -0.256 21.063 1.00 83.50 382 ASN A C 1
ATOM 3068 O O . ASN A 1 382 ? 11.701 -0.009 22.232 1.00 83.50 382 ASN A O 1
ATOM 3072 N N . GLN A 1 383 ? 11.537 0.483 20.058 1.00 87.56 383 GLN A N 1
ATOM 3073 C CA . GLN A 1 383 ? 10.612 1.596 20.249 1.00 87.56 383 GLN A CA 1
ATOM 3074 C C . GLN A 1 383 ? 9.159 1.124 20.321 1.00 87.56 383 GLN A C 1
ATOM 3076 O O . GLN A 1 383 ? 8.677 0.345 19.503 1.00 87.56 383 GLN A O 1
ATOM 3081 N N . THR A 1 384 ? 8.431 1.667 21.292 1.00 91.69 384 THR A N 1
ATOM 3082 C CA . THR A 1 384 ? 6.968 1.569 21.353 1.00 91.69 384 THR A CA 1
ATOM 3083 C C . THR A 1 384 ? 6.320 2.396 20.245 1.00 91.69 384 THR A C 1
ATOM 3085 O O . THR A 1 384 ? 6.903 3.373 19.778 1.00 91.69 384 THR A O 1
ATOM 3088 N N . MET A 1 385 ? 5.069 2.091 19.884 1.00 90.19 385 MET A N 1
ATOM 3089 C CA . MET A 1 385 ? 4.310 2.884 18.900 1.00 90.19 385 MET A CA 1
ATOM 3090 C C . MET A 1 385 ? 4.295 4.384 19.240 1.00 90.19 385 MET A C 1
ATOM 3092 O O . MET A 1 385 ? 4.528 5.221 18.374 1.00 90.19 385 MET A O 1
ATOM 3096 N N . LYS A 1 386 ? 4.110 4.731 20.521 1.00 92.31 386 LYS A N 1
ATOM 3097 C CA . LYS A 1 386 ? 4.159 6.124 20.984 1.00 92.31 386 LYS A CA 1
ATOM 3098 C C . LYS A 1 386 ? 5.520 6.770 20.721 1.00 92.31 386 LYS A C 1
ATOM 3100 O O . LYS A 1 386 ? 5.566 7.918 20.301 1.00 92.31 386 LYS A O 1
ATOM 3105 N N . GLN A 1 387 ? 6.617 6.053 20.965 1.00 92.19 387 GLN A N 1
ATOM 3106 C CA . GLN A 1 387 ? 7.966 6.561 20.701 1.00 92.19 387 GLN A CA 1
ATOM 3107 C C . GLN A 1 387 ? 8.237 6.702 19.204 1.00 92.19 387 GLN A C 1
ATOM 3109 O O . GLN A 1 387 ? 8.855 7.682 18.809 1.00 92.19 387 GLN A O 1
ATOM 3114 N N . VAL A 1 388 ? 7.756 5.767 18.381 1.00 92.12 388 VAL A N 1
ATOM 3115 C CA . VAL A 1 388 ? 7.847 5.854 16.916 1.00 92.12 388 VAL A CA 1
ATOM 3116 C C . VAL A 1 388 ? 7.148 7.121 16.409 1.00 92.12 388 VAL A C 1
ATOM 3118 O O . VAL A 1 388 ? 7.764 7.909 15.700 1.00 92.12 388 VAL A O 1
ATOM 3121 N N . ILE A 1 389 ? 5.918 7.388 16.861 1.00 92.88 389 ILE A N 1
ATOM 3122 C CA . ILE A 1 389 ? 5.186 8.629 16.545 1.00 92.88 389 ILE A CA 1
ATOM 3123 C C . ILE A 1 389 ? 5.960 9.857 17.043 1.00 92.88 389 ILE A C 1
ATOM 3125 O O . ILE A 1 389 ? 6.180 10.809 16.301 1.00 92.88 389 ILE A O 1
ATOM 3129 N N . GLN A 1 390 ? 6.416 9.844 18.297 1.00 91.06 390 GLN A N 1
ATOM 3130 C CA . GLN A 1 390 ? 7.115 10.984 18.896 1.00 91.06 390 GLN A CA 1
ATOM 3131 C C . GLN A 1 390 ? 8.455 11.307 18.233 1.00 91.06 390 GLN A C 1
ATOM 3133 O O . GLN A 1 390 ? 8.845 12.471 18.237 1.00 91.06 390 GLN A O 1
ATOM 3138 N N . ASN A 1 391 ? 9.150 10.308 17.690 1.00 88.88 391 ASN A N 1
ATOM 3139 C CA . ASN A 1 391 ? 10.473 10.448 17.082 1.00 88.88 391 ASN A CA 1
ATOM 3140 C C . ASN A 1 391 ? 10.424 10.528 15.551 1.00 88.88 391 ASN A C 1
ATOM 3142 O O . ASN A 1 391 ? 11.480 10.573 14.928 1.00 88.88 391 ASN A O 1
ATOM 3146 N N . CYS A 1 392 ? 9.231 10.540 14.954 1.00 91.25 392 CYS A N 1
ATOM 3147 C CA . CYS A 1 392 ? 9.052 10.553 13.509 1.00 91.25 392 CYS A CA 1
ATOM 3148 C C . CYS A 1 392 ? 9.777 11.755 12.871 1.00 91.25 392 CYS A C 1
ATOM 3150 O O . CYS A 1 392 ? 9.624 12.905 13.302 1.00 91.25 392 CYS A O 1
ATOM 3152 N N . THR A 1 393 ? 10.579 11.473 11.843 1.00 88.06 393 THR A N 1
ATOM 3153 C CA . THR A 1 393 ? 11.405 12.433 11.097 1.00 88.06 393 THR A CA 1
ATOM 3154 C C . THR A 1 393 ? 11.271 12.213 9.585 1.00 88.06 393 THR A C 1
ATOM 3156 O O . THR A 1 393 ? 12.202 11.712 8.946 1.00 88.06 393 THR A O 1
ATOM 3159 N N . PRO A 1 394 ? 10.126 12.582 8.976 1.00 86.38 394 PRO A N 1
ATOM 3160 C CA . PRO A 1 394 ? 9.942 12.409 7.541 1.00 86.38 394 PRO A CA 1
ATOM 3161 C C . PRO A 1 394 ? 10.966 13.246 6.766 1.00 86.38 394 PRO A C 1
ATOM 3163 O O . PRO A 1 394 ? 11.258 14.398 7.104 1.00 86.38 394 PRO A O 1
ATOM 3166 N N . ASN A 1 395 ? 11.519 12.661 5.712 1.00 82.56 395 ASN A N 1
ATOM 3167 C CA . ASN A 1 395 ? 12.457 13.313 4.814 1.00 82.56 395 ASN A CA 1
ATOM 3168 C C . ASN A 1 395 ? 11.733 14.208 3.785 1.00 82.56 395 ASN A C 1
ATOM 3170 O O . ASN A 1 395 ? 10.522 14.441 3.849 1.00 82.56 395 ASN A O 1
ATOM 3174 N N . LYS A 1 396 ? 12.493 14.715 2.807 1.00 82.88 396 LYS A N 1
ATOM 3175 C CA . LYS A 1 396 ? 11.983 15.564 1.724 1.00 82.88 396 LYS A CA 1
ATOM 3176 C C . LYS A 1 396 ? 10.796 14.933 0.977 1.00 82.88 396 LYS A C 1
ATOM 3178 O O . LYS A 1 396 ? 9.791 15.617 0.808 1.00 82.88 396 LYS A O 1
ATOM 3183 N N . VAL A 1 397 ? 10.875 13.648 0.614 1.00 85.00 397 VAL A N 1
ATOM 3184 C CA . VAL A 1 397 ? 9.814 12.917 -0.109 1.00 85.00 397 VAL A CA 1
ATOM 3185 C C . VAL A 1 397 ? 8.517 12.916 0.700 1.00 85.00 397 VAL A C 1
ATOM 3187 O O . VAL A 1 397 ? 7.457 13.265 0.175 1.00 85.00 397 VAL A O 1
ATOM 3190 N N . GLY A 1 398 ? 8.596 12.606 1.999 1.00 85.12 398 GLY A N 1
ATOM 3191 C CA . GLY A 1 398 ? 7.436 12.642 2.895 1.00 85.12 398 GLY A CA 1
ATOM 3192 C C . GLY A 1 398 ? 6.824 14.037 3.016 1.00 85.12 398 GLY A C 1
ATOM 3193 O O . GLY A 1 398 ? 5.609 14.202 2.904 1.00 85.12 398 GLY A O 1
ATOM 3194 N N . MET A 1 399 ? 7.664 15.060 3.188 1.00 89.69 399 MET A N 1
ATOM 3195 C CA . MET A 1 399 ? 7.211 16.443 3.361 1.00 89.69 399 MET A CA 1
ATOM 3196 C C . MET A 1 399 ? 6.603 17.050 2.090 1.00 89.69 399 MET A C 1
ATOM 3198 O O . MET A 1 399 ? 5.645 17.820 2.179 1.00 89.69 399 MET A O 1
ATOM 3202 N N . GLU A 1 400 ? 7.144 16.742 0.913 1.00 85.19 400 GLU A N 1
ATOM 3203 C CA . GLU A 1 400 ? 6.604 17.201 -0.373 1.00 85.19 400 GLU A CA 1
ATOM 3204 C C . GLU A 1 400 ? 5.274 16.517 -0.690 1.00 85.19 400 GLU A C 1
ATOM 3206 O O . GLU A 1 400 ? 4.297 17.200 -1.012 1.00 85.19 400 GLU A O 1
ATOM 3211 N N . THR A 1 401 ? 5.202 15.198 -0.494 1.00 94.25 401 THR A N 1
ATOM 3212 C CA . THR A 1 401 ? 3.959 14.427 -0.648 1.00 94.25 401 THR A CA 1
ATOM 3213 C C . THR A 1 401 ? 2.878 14.961 0.286 1.00 94.25 401 THR A C 1
ATOM 3215 O O . THR A 1 401 ? 1.766 15.245 -0.160 1.00 94.25 401 THR A O 1
ATOM 3218 N N . PHE A 1 402 ? 3.212 15.199 1.561 1.00 96.12 402 PHE A N 1
ATOM 3219 C CA . PHE A 1 402 ? 2.293 15.786 2.535 1.00 96.12 402 PHE A CA 1
ATOM 3220 C C . PHE A 1 402 ? 1.746 17.137 2.075 1.00 96.12 402 PHE A C 1
ATOM 3222 O O . PHE A 1 402 ? 0.532 17.318 2.065 1.00 96.12 402 PHE A O 1
ATOM 3229 N N . LYS A 1 403 ? 2.606 18.081 1.672 1.00 90.94 403 LYS A N 1
ATOM 3230 C CA . LYS A 1 403 ? 2.166 19.420 1.241 1.00 90.94 403 LYS A CA 1
ATOM 3231 C C . LYS A 1 403 ? 1.197 19.343 0.068 1.00 90.94 403 LYS A C 1
ATOM 3233 O O . LYS A 1 403 ? 0.166 20.018 0.079 1.00 90.94 403 LYS A O 1
ATOM 3238 N N . THR A 1 404 ? 1.525 18.528 -0.928 1.00 93.69 404 THR A N 1
ATOM 3239 C CA . THR A 1 404 ? 0.705 18.345 -2.126 1.00 93.69 404 THR A CA 1
ATOM 3240 C C . THR A 1 404 ? -0.650 17.731 -1.770 1.00 93.69 404 THR A C 1
ATOM 3242 O O . THR A 1 404 ? -1.691 18.302 -2.097 1.00 93.69 404 THR A O 1
ATOM 3245 N N . CYS A 1 405 ? -0.649 16.631 -1.014 1.00 97.69 405 CYS A N 1
ATOM 3246 C CA . CYS A 1 405 ? -1.866 15.928 -0.608 1.00 97.69 405 CYS A CA 1
ATOM 3247 C C . CYS A 1 405 ? -2.734 16.769 0.333 1.00 97.69 405 CYS A C 1
ATOM 3249 O O . CYS A 1 405 ? -3.933 16.896 0.115 1.00 97.69 405 CYS A O 1
ATOM 3251 N N . TYR A 1 406 ? -2.144 17.411 1.344 1.00 97.06 406 TYR A N 1
ATOM 3252 C CA . TYR A 1 406 ? -2.862 18.287 2.271 1.00 97.06 406 TYR A CA 1
ATOM 3253 C C . TYR A 1 406 ? -3.577 19.417 1.531 1.00 97.06 406 TYR A C 1
ATOM 3255 O O . TYR A 1 406 ? -4.758 19.666 1.773 1.00 97.06 406 TYR A O 1
ATOM 3263 N N . ASN A 1 407 ? -2.886 20.085 0.602 1.00 95.50 407 ASN A N 1
ATOM 3264 C CA . ASN A 1 407 ? -3.484 21.173 -0.164 1.00 95.50 407 ASN A CA 1
ATOM 3265 C C . ASN A 1 407 ? -4.673 20.715 -1.004 1.00 95.50 407 ASN A C 1
ATOM 3267 O O . ASN A 1 407 ? -5.633 21.473 -1.109 1.00 95.50 407 ASN A O 1
ATOM 3271 N N . LYS A 1 408 ? -4.626 19.492 -1.539 1.00 96.56 408 LYS A N 1
ATOM 3272 C CA . LYS A 1 408 ? -5.724 18.908 -2.307 1.00 96.56 408 LYS A CA 1
ATOM 3273 C C . LYS A 1 408 ? -6.881 18.447 -1.417 1.00 96.56 408 LYS A C 1
ATOM 3275 O O . LYS A 1 408 ? -8.038 18.742 -1.697 1.00 96.56 408 LYS A O 1
ATOM 3280 N N . PHE A 1 409 ? -6.586 17.718 -0.345 1.00 98.25 409 PHE A N 1
ATOM 3281 C CA . PHE A 1 409 ? -7.595 16.991 0.427 1.00 98.25 409 PHE A CA 1
ATOM 3282 C C . PHE A 1 409 ? -8.292 17.845 1.486 1.00 98.25 409 PHE A C 1
ATOM 3284 O O . PHE A 1 409 ? -9.435 17.553 1.829 1.00 98.25 409 PHE A O 1
ATOM 3291 N N . LYS A 1 410 ? -7.675 18.939 1.957 1.00 96.88 410 LYS A N 1
ATOM 3292 C CA . LYS A 1 410 ? -8.279 19.844 2.958 1.00 96.88 410 LYS A CA 1
ATOM 3293 C C . LYS A 1 410 ? -9.586 20.506 2.504 1.00 96.88 410 LYS A C 1
ATOM 3295 O O . LYS A 1 410 ? -10.301 21.038 3.348 1.00 96.88 410 LYS A O 1
ATOM 3300 N N . GLU A 1 411 ? -9.859 20.525 1.199 1.00 96.19 411 GLU A N 1
ATOM 3301 C CA . GLU A 1 411 ? -11.109 21.036 0.620 1.00 96.19 411 GLU A CA 1
ATOM 3302 C C . GLU A 1 411 ? -12.287 20.082 0.858 1.00 96.19 411 GLU A C 1
ATOM 3304 O O . GLU A 1 411 ? -13.418 20.532 1.024 1.00 96.19 411 GLU A O 1
ATOM 3309 N N . TYR A 1 412 ? -12.011 18.777 0.906 1.00 97.88 412 TYR A N 1
ATOM 3310 C CA . TYR A 1 412 ? -13.009 17.715 1.066 1.00 97.88 412 TYR A CA 1
ATOM 3311 C C . TYR A 1 412 ? -13.082 17.202 2.506 1.00 97.88 412 TYR A C 1
ATOM 3313 O O . TYR A 1 412 ? -14.139 16.756 2.943 1.00 97.88 412 TYR A O 1
ATOM 3321 N N . TRP A 1 413 ? -11.976 17.313 3.247 1.00 98.19 413 TRP A N 1
ATOM 3322 C CA . TRP A 1 413 ? -11.829 16.832 4.619 1.00 98.19 413 TRP A CA 1
ATOM 3323 C C . TRP A 1 413 ? -11.400 17.976 5.549 1.00 98.19 413 TRP A C 1
ATOM 3325 O O . TRP A 1 413 ? -10.205 18.138 5.832 1.00 98.19 413 TRP A O 1
ATOM 3335 N N . PRO A 1 414 ? -12.350 18.800 6.036 1.00 97.50 414 PRO A N 1
ATOM 3336 C CA . PRO A 1 414 ? -12.053 19.914 6.933 1.00 97.50 414 PRO A CA 1
ATOM 3337 C C . PRO A 1 414 ? -11.352 19.491 8.229 1.00 97.50 414 PRO A C 1
ATOM 3339 O O . PRO A 1 414 ? -10.598 20.296 8.784 1.00 97.50 414 PRO A O 1
ATOM 3342 N N . ILE A 1 415 ? -11.522 18.236 8.682 1.00 98.12 415 ILE A N 1
ATOM 3343 C CA . ILE A 1 415 ? -10.834 17.700 9.869 1.00 98.12 415 ILE A CA 1
ATOM 3344 C C . ILE A 1 415 ? -9.318 17.879 9.797 1.00 98.12 415 ILE A C 1
ATOM 3346 O O . ILE A 1 415 ? -8.686 18.144 10.817 1.00 98.12 415 ILE A O 1
ATOM 3350 N N . LEU A 1 416 ? -8.732 17.843 8.594 1.00 97.81 416 LEU A N 1
ATOM 3351 C CA . LEU A 1 416 ? -7.294 18.012 8.382 1.00 97.81 416 LEU A CA 1
ATOM 3352 C C . LEU A 1 416 ? -6.767 19.374 8.855 1.00 97.81 416 LEU A C 1
ATOM 3354 O O . LEU A 1 416 ? -5.563 19.511 9.088 1.00 97.81 416 LEU A O 1
ATOM 3358 N N . GLN A 1 417 ? -7.648 20.369 8.972 1.00 97.12 417 GLN A N 1
ATOM 3359 C CA . GLN A 1 417 ? -7.326 21.722 9.422 1.00 97.12 417 GLN A CA 1
ATOM 3360 C C . GLN A 1 417 ? -7.560 21.914 10.927 1.00 97.12 417 GLN A C 1
ATOM 3362 O O . GLN A 1 417 ? -7.047 22.870 11.504 1.00 97.12 417 GLN A O 1
ATOM 3367 N N . THR A 1 418 ? -8.354 21.045 11.562 1.00 97.12 418 THR A N 1
ATOM 3368 C CA . THR A 1 418 ? -8.854 21.250 12.932 1.00 97.12 418 THR A CA 1
ATOM 3369 C C . THR A 1 418 ? -8.470 20.152 13.920 1.00 97.12 418 THR A C 1
ATOM 3371 O O . THR A 1 418 ? -8.629 20.356 15.125 1.00 97.12 418 THR A O 1
ATOM 3374 N N . ASP A 1 419 ? -7.988 18.999 13.451 1.00 97.44 419 ASP A N 1
ATOM 3375 C CA . ASP A 1 419 ? -7.547 17.901 14.311 1.00 97.44 419 ASP A CA 1
ATOM 3376 C C . ASP A 1 419 ? -6.311 18.312 15.125 1.00 97.44 419 ASP A C 1
ATOM 3378 O O . ASP A 1 419 ? -5.208 18.474 14.602 1.00 97.44 419 ASP A O 1
ATOM 3382 N N . LYS A 1 420 ? -6.511 18.519 16.430 1.00 96.81 420 LYS A N 1
ATOM 3383 C CA . LYS A 1 420 ? -5.466 19.017 17.332 1.00 96.81 420 LYS A CA 1
ATOM 3384 C C . LYS A 1 420 ? -4.332 18.016 17.524 1.00 96.81 420 LYS A C 1
ATOM 3386 O O . LYS A 1 420 ? -3.188 18.445 17.616 1.00 96.81 420 LYS A O 1
ATOM 3391 N N . GLU A 1 421 ? -4.644 16.720 17.589 1.00 95.81 421 GLU A N 1
ATOM 3392 C CA . GLU A 1 421 ? -3.638 15.671 17.791 1.00 95.81 421 GLU A CA 1
ATOM 3393 C C . GLU A 1 421 ? -2.723 15.588 16.566 1.00 95.81 421 GLU A C 1
ATOM 3395 O O . GLU A 1 421 ? -1.499 15.577 16.701 1.00 95.81 421 GLU A O 1
ATOM 3400 N N . ALA A 1 422 ? -3.310 15.620 15.369 1.00 96.12 422 ALA A N 1
ATOM 3401 C CA . ALA A 1 422 ? -2.576 15.591 14.111 1.00 96.12 422 ALA A CA 1
ATOM 3402 C C . ALA A 1 422 ? -1.710 16.851 13.913 1.00 96.12 422 ALA A C 1
ATOM 3404 O O . ALA A 1 422 ? -0.571 16.753 13.454 1.00 96.12 422 ALA A O 1
ATOM 3405 N N . LEU A 1 423 ? -2.215 18.033 14.288 1.00 95.50 423 LEU A N 1
ATOM 3406 C CA . LEU A 1 423 ? -1.459 19.291 14.224 1.00 95.50 423 LEU A CA 1
ATOM 3407 C C . LEU A 1 423 ? -0.295 19.332 15.228 1.00 95.50 423 LEU A C 1
ATOM 3409 O O . LEU A 1 423 ? 0.801 19.767 14.876 1.00 95.50 423 LEU A O 1
ATOM 3413 N N . GLU A 1 424 ? -0.499 18.856 16.460 1.00 96.38 424 GLU A N 1
ATOM 3414 C CA . GLU A 1 424 ? 0.572 18.750 17.461 1.00 96.38 424 GLU A CA 1
ATOM 3415 C C . GLU A 1 424 ? 1.648 17.746 17.020 1.00 96.38 424 GLU A C 1
ATOM 3417 O O . GLU A 1 424 ? 2.848 17.997 17.163 1.00 96.38 424 GLU A O 1
ATOM 3422 N N . PHE A 1 425 ? 1.232 16.623 16.430 1.00 96.25 425 PHE A N 1
ATOM 3423 C CA . PHE A 1 425 ? 2.137 15.650 15.827 1.00 96.25 425 PHE A CA 1
ATOM 3424 C C . PHE A 1 425 ? 2.984 16.262 14.699 1.00 96.25 425 PHE A C 1
ATOM 3426 O O . PHE A 1 425 ? 4.204 16.076 14.692 1.00 96.25 425 PHE A O 1
ATOM 3433 N N . GLU A 1 426 ? 2.378 17.035 13.790 1.00 92.19 426 GLU A N 1
ATOM 3434 C CA . GLU A 1 426 ? 3.102 17.751 12.729 1.00 92.19 426 GLU A CA 1
ATOM 3435 C C . GLU A 1 426 ? 4.156 18.700 13.312 1.00 92.19 426 GLU A C 1
ATOM 3437 O O . GLU A 1 426 ? 5.320 18.664 12.902 1.00 92.19 426 GLU A O 1
ATOM 3442 N N . GLU A 1 427 ? 3.784 19.511 14.306 1.00 89.50 427 GLU A N 1
ATOM 3443 C CA . GLU A 1 427 ? 4.704 20.450 14.951 1.00 89.50 427 GLU A CA 1
ATOM 3444 C C . GLU A 1 427 ? 5.894 19.724 15.601 1.00 89.50 427 GLU A C 1
ATOM 3446 O O . GLU A 1 427 ? 7.043 20.168 15.489 1.00 89.50 427 GLU A O 1
ATOM 3451 N N . ASN A 1 428 ? 5.643 18.582 16.245 1.00 91.38 428 ASN A N 1
ATOM 3452 C CA . ASN A 1 428 ? 6.688 17.755 16.843 1.00 91.38 428 ASN A CA 1
ATOM 3453 C C . ASN A 1 428 ? 7.625 17.155 15.786 1.00 91.38 428 ASN A C 1
ATOM 3455 O O . ASN A 1 428 ? 8.843 17.242 15.949 1.00 91.38 428 ASN A O 1
ATOM 3459 N N . CYS A 1 429 ? 7.098 16.640 14.672 1.00 84.75 429 CYS A N 1
ATOM 3460 C CA . CYS A 1 429 ? 7.921 16.152 13.561 1.00 84.75 429 CYS A CA 1
ATOM 3461 C C . CYS A 1 429 ? 8.817 17.264 12.998 1.00 84.75 429 CYS A C 1
ATOM 3463 O O . CYS A 1 429 ? 10.017 17.065 12.812 1.00 84.75 429 CYS A O 1
ATOM 3465 N N . LEU A 1 430 ? 8.273 18.468 12.794 1.00 80.44 430 LEU A N 1
ATOM 3466 C CA . LEU A 1 430 ? 9.044 19.619 12.315 1.00 80.44 430 LEU A CA 1
ATOM 3467 C C . LEU A 1 430 ? 10.167 20.010 13.289 1.00 80.44 430 LEU A C 1
ATOM 3469 O O . LEU A 1 430 ? 11.276 20.326 12.849 1.00 80.44 430 LEU A O 1
ATOM 3473 N N . LYS A 1 431 ? 9.923 19.948 14.604 1.00 79.31 431 LYS A N 1
ATOM 3474 C CA . LYS A 1 431 ? 10.964 20.144 15.629 1.00 79.31 431 LYS A CA 1
ATOM 3475 C C . LYS A 1 431 ? 12.023 19.042 15.578 1.00 79.31 431 LYS A C 1
ATOM 3477 O O . LYS A 1 431 ? 13.213 19.351 15.644 1.00 79.31 431 LYS A O 1
ATOM 3482 N N . ASN A 1 432 ? 11.621 17.780 15.428 1.00 79.50 432 ASN A N 1
ATOM 3483 C CA . ASN A 1 432 ? 12.548 16.652 15.327 1.00 79.50 432 ASN A CA 1
ATOM 3484 C C . ASN A 1 432 ? 13.462 16.784 14.113 1.00 79.50 432 ASN A C 1
ATOM 3486 O O . ASN A 1 432 ? 14.672 16.647 14.260 1.00 79.50 432 ASN A O 1
ATOM 3490 N N . ILE A 1 433 ? 12.906 17.137 12.952 1.00 73.38 433 ILE A N 1
ATOM 3491 C CA . ILE A 1 433 ? 13.663 17.397 11.722 1.00 73.38 433 ILE A CA 1
ATOM 3492 C C . ILE A 1 433 ? 14.683 18.522 11.953 1.00 73.38 433 ILE A C 1
ATOM 3494 O O . ILE A 1 433 ? 15.864 18.386 11.638 1.00 73.38 433 ILE A O 1
ATOM 3498 N N . GLN A 1 434 ? 14.269 19.641 12.557 1.00 64.69 434 GLN A N 1
ATOM 3499 C CA . GLN A 1 434 ? 15.192 20.738 12.878 1.00 64.69 434 GLN A CA 1
ATOM 3500 C C . GLN A 1 434 ? 16.317 20.301 13.828 1.00 64.69 434 GLN A C 1
ATOM 3502 O O . GLN A 1 434 ? 17.456 20.750 13.684 1.00 64.69 434 GLN A O 1
ATOM 3507 N N . ASN A 1 435 ? 16.016 19.420 14.783 1.00 61.94 435 ASN A N 1
ATOM 3508 C CA . ASN A 1 435 ? 16.991 18.886 15.727 1.00 61.94 435 ASN A CA 1
ATOM 3509 C C . ASN A 1 435 ? 17.916 17.840 15.087 1.00 61.94 435 ASN A C 1
ATOM 3511 O O . ASN A 1 435 ? 19.114 17.864 15.355 1.00 61.94 435 ASN A O 1
ATOM 3515 N N . SER A 1 436 ? 17.426 16.969 14.203 1.00 57.94 436 SER A N 1
ATOM 3516 C CA . SER A 1 436 ? 18.251 15.962 13.525 1.00 57.94 436 SER A CA 1
ATOM 3517 C C . SER A 1 436 ? 19.309 16.609 12.632 1.00 57.94 436 SER A C 1
ATOM 3519 O O . SER A 1 436 ? 20.448 16.148 12.606 1.00 57.94 436 SER A O 1
ATOM 3521 N N . TYR A 1 437 ? 18.997 17.739 11.988 1.00 44.59 437 TYR A N 1
ATOM 3522 C CA . TYR A 1 437 ? 19.996 18.540 11.266 1.00 44.59 437 TYR A CA 1
ATOM 3523 C C . TYR A 1 437 ? 21.040 19.198 12.183 1.00 44.59 437 TYR A C 1
ATOM 3525 O O . TYR A 1 437 ? 22.147 19.477 11.732 1.00 44.59 437 TYR A O 1
ATOM 3533 N N . ARG A 1 438 ? 20.731 19.421 13.469 1.00 34.75 438 ARG A N 1
ATOM 3534 C CA . ARG A 1 438 ? 21.694 19.930 14.464 1.00 34.75 438 ARG A CA 1
ATOM 3535 C C . ARG A 1 438 ? 22.587 18.837 15.073 1.00 34.75 438 ARG A C 1
ATOM 3537 O O . ARG A 1 438 ? 23.623 19.182 15.630 1.00 34.75 438 ARG A O 1
ATOM 3544 N N . TYR A 1 439 ? 22.208 17.557 14.974 1.00 32.97 439 TYR A N 1
ATOM 3545 C CA . TYR A 1 439 ? 22.840 16.438 15.700 1.00 32.97 439 TYR A CA 1
ATOM 3546 C C . TYR A 1 439 ? 23.317 15.263 14.822 1.00 32.97 439 TYR A C 1
ATOM 3548 O O . TYR A 1 439 ? 23.721 14.231 15.353 1.00 32.97 439 TYR A O 1
ATOM 3556 N N . ASN A 1 440 ? 23.286 15.378 13.493 1.00 34.47 440 ASN A N 1
ATOM 3557 C CA . ASN A 1 440 ? 23.656 14.276 12.602 1.00 34.47 440 ASN A CA 1
ATOM 3558 C C . ASN A 1 440 ? 25.167 13.915 12.728 1.00 34.47 440 ASN A C 1
ATOM 3560 O O . ASN A 1 440 ? 26.011 14.772 12.482 1.00 34.47 440 ASN A O 1
ATOM 3564 N N . PRO A 1 441 ? 25.549 12.664 13.062 1.00 31.12 441 PRO A N 1
ATOM 3565 C CA . PRO A 1 441 ? 26.952 12.245 13.191 1.00 31.12 441 PRO A CA 1
ATOM 3566 C C . PRO A 1 441 ? 27.740 12.246 11.874 1.00 31.12 441 PRO A C 1
ATOM 3568 O O . PRO A 1 441 ? 28.947 12.460 11.889 1.00 31.12 441 PRO A O 1
ATOM 3571 N N . LEU A 1 442 ? 27.077 12.065 10.723 1.00 30.70 442 LEU A N 1
ATOM 3572 C CA . LEU A 1 442 ? 27.694 12.288 9.407 1.00 30.70 442 LEU A CA 1
ATOM 3573 C C . LEU A 1 442 ? 27.978 13.772 9.190 1.00 30.70 442 LEU A C 1
ATOM 3575 O O . LEU A 1 442 ? 29.003 14.099 8.607 1.00 30.70 442 LEU A O 1
ATOM 3579 N N . TYR A 1 443 ? 27.129 14.652 9.732 1.00 30.36 443 TYR A N 1
ATOM 3580 C CA . TYR A 1 443 ? 27.456 16.067 9.840 1.00 30.36 443 TYR A CA 1
ATOM 3581 C C . TYR A 1 443 ? 28.525 16.320 10.890 1.00 30.36 443 TYR A C 1
ATOM 3583 O O . TYR A 1 443 ? 29.258 17.247 10.656 1.00 30.36 443 TYR A O 1
ATOM 3591 N N . GLN A 1 444 ? 28.684 15.561 11.984 1.00 31.52 444 GLN A N 1
ATOM 3592 C CA . GLN A 1 444 ? 29.826 15.745 12.896 1.00 31.52 444 GLN A CA 1
ATOM 3593 C C . GLN A 1 444 ? 31.147 15.269 12.300 1.00 31.52 444 GLN A C 1
ATOM 3595 O O . GLN A 1 444 ? 32.123 15.973 12.471 1.00 31.52 444 GLN A O 1
ATOM 3600 N N . ASN A 1 445 ? 31.190 14.156 11.568 1.00 31.20 445 ASN A N 1
ATOM 3601 C CA . ASN A 1 445 ? 32.415 13.709 10.898 1.00 31.20 445 ASN A CA 1
ATOM 3602 C C . ASN A 1 445 ? 32.737 14.594 9.689 1.00 31.20 445 ASN A C 1
ATOM 3604 O O . ASN A 1 445 ? 33.877 15.007 9.536 1.00 31.20 445 ASN A O 1
ATOM 3608 N N . GLN A 1 446 ? 31.726 15.004 8.909 1.00 32.06 446 GLN A N 1
ATOM 3609 C CA . GLN A 1 446 ? 31.912 16.057 7.911 1.00 32.06 446 GLN A CA 1
ATOM 3610 C C . GLN A 1 446 ? 32.241 17.394 8.574 1.00 32.06 446 GLN A C 1
ATOM 3612 O O . GLN A 1 446 ? 33.078 18.096 8.054 1.00 32.06 446 GLN A O 1
ATOM 3617 N N . LEU A 1 447 ? 31.664 17.761 9.722 1.00 29.11 447 LEU A N 1
ATOM 3618 C CA . LEU A 1 447 ? 32.013 18.974 10.476 1.00 29.11 447 LEU A CA 1
ATOM 3619 C C . LEU A 1 447 ? 33.383 18.857 11.120 1.00 29.11 447 LEU A C 1
ATOM 3621 O O . LEU A 1 447 ? 33.957 19.893 11.366 1.00 29.11 447 LEU A O 1
ATOM 3625 N N . GLN A 1 448 ? 33.913 17.671 11.392 1.00 30.36 448 GLN A N 1
ATOM 3626 C CA . GLN A 1 448 ? 35.258 17.483 11.923 1.00 30.36 448 GLN A CA 1
ATOM 3627 C C . GLN A 1 448 ? 36.269 17.617 10.777 1.00 30.36 448 GLN A C 1
ATOM 3629 O O . GLN A 1 448 ? 37.199 18.408 10.888 1.00 30.36 448 GLN A O 1
ATOM 3634 N N . ASP A 1 449 ? 35.972 17.020 9.618 1.00 31.55 449 ASP A N 1
ATOM 3635 C CA . ASP A 1 449 ? 36.698 17.237 8.359 1.00 31.55 449 ASP A CA 1
ATOM 3636 C C . ASP A 1 449 ? 36.582 18.700 7.853 1.00 31.55 449 ASP A C 1
ATOM 3638 O O . ASP A 1 449 ? 37.506 19.235 7.243 1.00 31.55 449 ASP A O 1
ATOM 3642 N N . LEU A 1 450 ? 35.458 19.383 8.118 1.00 29.88 450 LEU A N 1
ATOM 3643 C CA . LEU A 1 450 ? 35.183 20.787 7.757 1.00 29.88 450 LEU A CA 1
ATOM 3644 C C . LEU A 1 450 ? 35.605 21.782 8.854 1.00 29.88 450 LEU A C 1
ATOM 3646 O O . LEU A 1 450 ? 35.771 22.956 8.543 1.00 29.88 450 LEU A O 1
ATOM 3650 N N . GLN A 1 451 ? 35.799 21.353 10.105 1.00 32.03 451 GLN A N 1
ATOM 3651 C CA . GLN A 1 451 ? 36.434 22.123 11.189 1.00 32.03 451 GLN A CA 1
ATOM 3652 C C . GLN A 1 451 ? 37.951 22.102 11.022 1.00 32.03 451 GLN A C 1
ATOM 3654 O O . GLN A 1 451 ? 38.604 23.093 11.330 1.00 32.03 451 GLN A O 1
ATOM 3659 N N . GLU A 1 452 ? 38.506 21.025 10.464 1.00 35.25 452 GLU A N 1
ATOM 3660 C CA . GLU A 1 452 ? 39.893 20.991 9.996 1.00 35.25 452 GLU A CA 1
ATOM 3661 C C . GLU A 1 452 ? 40.098 21.818 8.704 1.00 35.25 452 GLU A C 1
ATOM 3663 O O . GLU A 1 452 ? 41.218 22.246 8.433 1.00 35.25 452 GLU A O 1
ATOM 3668 N N . ALA A 1 453 ? 39.028 22.117 7.945 1.00 34.56 453 ALA A N 1
ATOM 3669 C CA . ALA A 1 453 ? 39.070 22.875 6.682 1.00 34.56 453 ALA A CA 1
ATOM 3670 C C . ALA A 1 453 ? 38.345 24.248 6.678 1.00 34.56 453 ALA A C 1
ATOM 3672 O O . ALA A 1 453 ? 38.297 24.903 5.638 1.00 34.56 453 ALA A O 1
ATOM 3673 N N . ASN A 1 454 ? 37.783 24.705 7.804 1.00 39.03 454 ASN A N 1
ATOM 3674 C CA . ASN A 1 454 ? 37.051 25.976 7.976 1.00 39.03 454 ASN A CA 1
ATOM 3675 C C . ASN A 1 454 ? 35.999 26.330 6.888 1.00 39.03 454 ASN A C 1
ATOM 3677 O O . ASN A 1 454 ? 35.900 27.481 6.463 1.00 39.03 454 ASN A O 1
ATOM 3681 N N . VAL A 1 455 ? 35.152 25.388 6.454 1.00 35.28 455 VAL A N 1
ATOM 3682 C CA . VAL A 1 455 ? 34.054 25.658 5.490 1.00 35.28 455 VAL A CA 1
ATOM 3683 C C . VAL A 1 455 ? 32.700 25.700 6.210 1.00 35.28 455 VAL A C 1
ATOM 3685 O O . VAL A 1 455 ? 32.350 24.761 6.921 1.00 35.28 455 VAL A O 1
ATOM 3688 N N . ILE A 1 456 ? 31.919 26.779 6.032 1.00 40.88 456 ILE A N 1
ATOM 3689 C CA . ILE A 1 456 ? 30.786 27.102 6.929 1.00 40.88 456 ILE A CA 1
ATOM 3690 C C . ILE A 1 456 ? 29.398 26.862 6.305 1.00 40.88 456 ILE A C 1
ATOM 3692 O O . ILE A 1 456 ? 28.461 26.573 7.055 1.00 40.88 456 ILE A O 1
ATOM 3696 N N . LYS A 1 457 ? 29.195 26.936 4.976 1.00 41.84 457 LYS A N 1
ATOM 3697 C CA . LYS A 1 457 ? 27.874 26.602 4.393 1.00 41.84 457 LYS A CA 1
ATOM 3698 C C . LYS A 1 457 ? 27.877 26.310 2.888 1.00 41.84 457 LYS A C 1
ATOM 3700 O O . LYS A 1 457 ? 28.713 26.803 2.139 1.00 41.84 457 LYS A O 1
ATOM 3705 N N . GLN A 1 458 ? 26.876 25.537 2.465 1.00 39.38 458 GLN A N 1
ATOM 3706 C CA . GLN A 1 458 ? 26.645 25.059 1.102 1.00 39.38 458 GLN A CA 1
ATOM 3707 C C . GLN A 1 458 ? 25.281 25.548 0.594 1.00 39.38 458 GLN A C 1
ATOM 3709 O O . GLN A 1 458 ? 24.293 25.412 1.315 1.00 39.38 458 GLN A O 1
ATOM 3714 N N . ILE A 1 459 ? 25.215 26.102 -0.622 1.00 43.53 459 ILE A N 1
ATOM 3715 C CA . ILE A 1 459 ? 23.962 26.550 -1.260 1.00 43.53 459 ILE A CA 1
ATOM 3716 C C . ILE A 1 459 ? 23.656 25.630 -2.445 1.00 43.53 459 ILE A C 1
ATOM 3718 O O . ILE A 1 459 ? 24.490 25.498 -3.343 1.00 43.53 459 ILE A O 1
ATOM 3722 N N . ARG A 1 460 ? 22.475 24.993 -2.451 1.00 39.34 460 ARG A N 1
ATOM 3723 C CA . ARG A 1 460 ? 22.033 24.100 -3.543 1.00 39.34 460 ARG A CA 1
ATOM 3724 C C . ARG A 1 460 ? 20.674 24.467 -4.175 1.00 39.34 460 ARG A C 1
ATOM 3726 O O . ARG A 1 460 ? 20.354 23.883 -5.200 1.00 39.34 460 ARG A O 1
ATOM 3733 N N . ASP A 1 461 ? 19.899 25.411 -3.616 1.00 39.09 461 ASP A N 1
ATOM 3734 C CA . ASP A 1 461 ? 18.538 25.761 -4.090 1.00 39.09 461 ASP A CA 1
ATOM 3735 C C . ASP A 1 461 ? 18.154 27.246 -3.801 1.00 39.09 461 ASP A C 1
ATOM 3737 O O . ASP A 1 461 ? 18.600 27.802 -2.787 1.00 39.09 461 ASP A O 1
ATOM 3741 N N . PRO A 1 462 ? 17.320 27.913 -4.634 1.00 36.00 462 PRO A N 1
ATOM 3742 C CA . PRO A 1 462 ? 16.709 29.230 -4.368 1.00 36.00 462 PRO A CA 1
ATOM 3743 C C . PRO A 1 462 ? 16.087 29.454 -2.970 1.00 36.00 462 PRO A C 1
ATOM 3745 O O . PRO A 1 462 ? 16.097 30.588 -2.475 1.00 36.00 462 PRO A O 1
ATOM 3748 N N . ILE A 1 463 ? 15.578 28.422 -2.289 1.00 37.00 463 ILE A N 1
ATOM 3749 C CA . ILE A 1 463 ? 15.022 28.537 -0.922 1.00 37.00 463 ILE A CA 1
ATOM 3750 C C . ILE A 1 463 ? 16.121 28.817 0.122 1.00 37.00 463 ILE A C 1
ATOM 3752 O O . ILE A 1 463 ? 15.905 29.579 1.074 1.00 37.00 463 ILE A O 1
ATOM 3756 N N . ASP A 1 464 ? 17.326 28.273 -0.067 1.00 41.19 464 ASP A N 1
ATOM 3757 C CA . ASP A 1 464 ? 18.486 28.584 0.781 1.00 41.19 464 ASP A CA 1
ATOM 3758 C C . ASP A 1 464 ? 18.960 30.036 0.581 1.00 41.19 464 ASP A C 1
ATOM 3760 O O . ASP A 1 464 ? 19.488 30.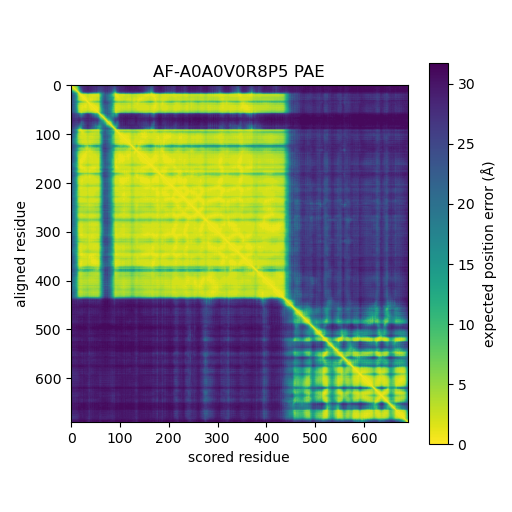665 1.504 1.00 41.19 464 ASP A O 1
ATOM 3764 N N . LEU A 1 465 ? 18.683 30.601 -0.597 1.00 44.28 465 LEU A N 1
ATOM 3765 C CA . LEU A 1 465 ? 19.032 31.958 -1.026 1.00 44.28 465 LEU A CA 1
ATOM 3766 C C . LEU A 1 465 ? 18.172 33.036 -0.347 1.00 44.28 465 LEU A C 1
ATOM 3768 O O . LEU A 1 465 ? 18.703 34.037 0.142 1.00 44.28 465 LEU A O 1
ATOM 3772 N N . GLN A 1 466 ? 16.855 32.825 -0.239 1.00 39.44 466 GLN A N 1
ATOM 3773 C CA . GLN A 1 466 ? 15.976 33.737 0.513 1.00 39.44 466 GLN A CA 1
ATOM 3774 C C . GLN A 1 466 ? 16.331 33.767 2.005 1.00 39.44 466 GLN A C 1
ATOM 3776 O O . GLN A 1 466 ? 16.311 34.831 2.629 1.00 39.44 466 GLN A O 1
ATOM 3781 N N . ARG A 1 467 ? 16.727 32.619 2.567 1.00 41.56 467 ARG A N 1
ATOM 3782 C CA . ARG A 1 467 ? 17.203 32.523 3.954 1.00 41.56 467 ARG A CA 1
ATOM 3783 C C . ARG A 1 467 ? 18.536 33.248 4.152 1.00 41.56 467 ARG A C 1
ATOM 3785 O O . ARG A 1 467 ? 18.682 33.956 5.144 1.00 41.56 467 ARG A O 1
ATOM 3792 N N . ALA A 1 468 ? 19.473 33.143 3.207 1.00 41.44 468 ALA A N 1
ATOM 3793 C CA . ALA A 1 468 ? 20.746 33.868 3.258 1.00 41.44 468 ALA A CA 1
ATOM 3794 C C . ALA A 1 468 ? 20.561 35.395 3.136 1.00 41.44 468 ALA A C 1
ATOM 3796 O O . ALA A 1 468 ? 21.155 36.149 3.907 1.00 41.44 468 ALA A O 1
ATOM 3797 N N . LYS A 1 469 ? 19.675 35.863 2.246 1.00 39.62 469 LYS A N 1
ATOM 3798 C CA . LYS A 1 469 ? 19.369 37.295 2.056 1.00 39.62 469 LYS A CA 1
ATOM 3799 C C . LYS A 1 469 ? 18.797 37.958 3.317 1.00 39.62 469 LYS A C 1
ATOM 3801 O O . LYS A 1 469 ? 19.148 39.092 3.629 1.00 39.62 469 LYS A O 1
ATOM 3806 N N . TYR A 1 470 ? 17.961 37.238 4.066 1.00 38.38 470 TYR A N 1
ATOM 3807 C CA . TYR A 1 470 ? 17.426 37.698 5.354 1.00 38.38 470 TYR A CA 1
ATOM 3808 C C . TYR A 1 470 ? 18.461 37.690 6.487 1.00 38.38 470 TYR A C 1
ATOM 3810 O O . TYR A 1 470 ? 18.354 38.478 7.422 1.00 38.38 470 TYR A O 1
ATOM 3818 N N . GLN A 1 471 ? 19.452 36.800 6.422 1.00 36.72 471 GLN A N 1
ATOM 3819 C CA . GLN A 1 471 ? 20.423 36.588 7.495 1.00 36.72 471 GLN A CA 1
ATOM 3820 C C . GLN A 1 471 ? 21.651 37.517 7.393 1.00 36.72 471 GLN A C 1
ATOM 3822 O O . GLN A 1 471 ? 22.294 37.783 8.407 1.00 36.72 471 GLN A O 1
ATOM 3827 N N . TYR A 1 472 ? 21.948 38.050 6.200 1.00 42.22 472 TYR A N 1
ATOM 3828 C CA . TYR A 1 472 ? 23.143 38.864 5.917 1.00 42.22 472 TYR A CA 1
ATOM 3829 C C . TYR A 1 472 ? 22.839 40.234 5.285 1.00 42.22 472 TYR A C 1
ATOM 3831 O O . TYR A 1 472 ? 23.717 40.846 4.680 1.00 42.22 472 TYR A O 1
ATOM 3839 N N . SER A 1 473 ? 21.628 40.769 5.480 1.00 42.31 473 SER A N 1
ATOM 3840 C CA . SER A 1 473 ? 21.165 42.066 4.945 1.00 42.31 473 SER A CA 1
ATOM 3841 C C . SER A 1 473 ? 22.052 43.281 5.277 1.00 42.31 473 SER A C 1
ATOM 3843 O O . SER A 1 473 ? 21.869 44.348 4.698 1.00 42.31 473 SER A O 1
ATOM 3845 N N . ASN A 1 474 ? 23.002 43.128 6.204 1.00 38.53 474 ASN A N 1
ATOM 3846 C CA . ASN A 1 474 ? 23.896 44.181 6.685 1.00 38.53 474 ASN A CA 1
ATOM 3847 C C . ASN A 1 474 ? 25.247 44.243 5.940 1.00 38.53 474 ASN A C 1
ATOM 3849 O O . ASN A 1 474 ? 26.040 45.138 6.225 1.00 38.53 474 ASN A O 1
ATOM 3853 N N . PHE A 1 475 ? 25.528 43.327 5.005 1.00 47.44 475 PHE A N 1
ATOM 3854 C CA . PHE A 1 475 ? 26.741 43.355 4.179 1.00 47.44 475 PHE A CA 1
ATOM 3855 C C . PHE A 1 475 ? 26.445 44.016 2.826 1.00 47.44 475 PHE A C 1
ATOM 3857 O O . PHE A 1 475 ? 25.823 43.419 1.950 1.00 47.44 475 PHE A O 1
ATOM 3864 N N . THR A 1 476 ? 26.898 45.256 2.638 1.00 45.91 476 THR A N 1
ATOM 3865 C CA . THR A 1 476 ? 26.683 46.046 1.409 1.00 45.91 476 THR A CA 1
ATOM 3866 C C . THR A 1 476 ? 27.241 45.360 0.159 1.00 45.91 476 THR A C 1
ATOM 3868 O O . THR A 1 476 ? 26.602 45.377 -0.886 1.00 45.91 476 THR A O 1
ATOM 3871 N N . GLU A 1 477 ? 28.378 44.676 0.288 1.00 50.28 477 GLU A N 1
ATOM 3872 C CA . GLU A 1 477 ? 29.063 43.947 -0.793 1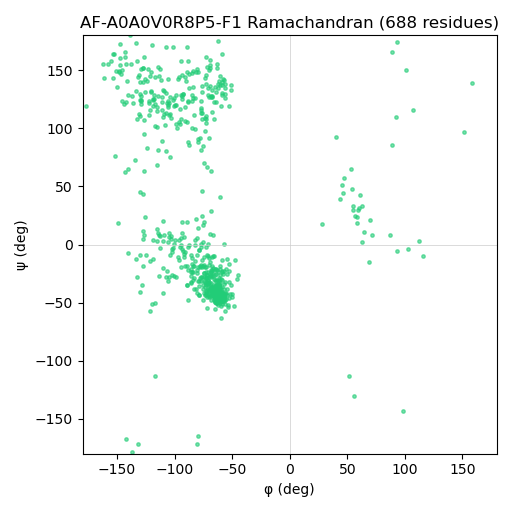.00 50.28 477 GLU A CA 1
ATOM 3873 C C . GLU A 1 477 ? 28.261 42.709 -1.270 1.00 50.28 477 GLU A C 1
ATOM 3875 O O . GLU A 1 477 ? 28.308 42.341 -2.444 1.00 50.28 477 GLU A O 1
ATOM 3880 N N . PHE A 1 478 ? 27.452 42.108 -0.384 1.00 48.25 478 PHE A N 1
ATOM 3881 C CA . PHE A 1 478 ? 26.603 40.942 -0.672 1.00 48.25 478 PHE A CA 1
ATOM 3882 C C . PHE A 1 478 ? 25.413 41.299 -1.579 1.00 48.25 478 PHE A C 1
ATOM 3884 O O . PHE A 1 478 ? 24.978 40.483 -2.391 1.00 48.25 478 PHE A O 1
ATOM 3891 N N . ASN A 1 479 ? 24.919 42.538 -1.492 1.00 49.34 479 ASN A N 1
ATOM 3892 C CA . ASN A 1 479 ? 23.802 43.024 -2.303 1.00 49.34 479 ASN A CA 1
ATOM 3893 C C . ASN A 1 479 ? 24.199 43.384 -3.748 1.00 49.34 479 ASN A C 1
ATOM 3895 O O . ASN A 1 479 ? 23.319 43.408 -4.603 1.00 49.34 479 ASN A O 1
ATOM 3899 N N . ASP A 1 480 ? 25.487 43.600 -4.043 1.00 54.00 480 ASP A N 1
ATOM 3900 C CA . ASP A 1 480 ? 25.966 43.998 -5.381 1.00 54.00 480 ASP A CA 1
ATOM 3901 C C . ASP A 1 480 ? 26.509 42.829 -6.223 1.00 54.00 480 ASP A C 1
ATOM 3903 O O . ASP A 1 480 ? 26.486 42.880 -7.456 1.00 54.00 480 ASP A O 1
ATOM 3907 N N . PHE A 1 481 ? 27.021 41.780 -5.572 1.00 54.81 481 PHE A N 1
ATOM 3908 C CA . PHE A 1 481 ? 27.665 40.631 -6.219 1.00 54.81 481 PHE A CA 1
ATOM 3909 C C . PHE A 1 481 ? 26.675 39.524 -6.598 1.00 54.81 481 PHE A C 1
ATOM 3911 O O . PHE A 1 481 ? 26.659 39.053 -7.736 1.00 54.81 481 PHE A O 1
ATOM 3918 N N . PHE A 1 482 ? 25.803 39.139 -5.664 1.00 54.44 482 PHE A N 1
ATOM 3919 C CA . PHE A 1 482 ? 24.875 38.022 -5.850 1.00 54.44 482 PHE A CA 1
ATOM 3920 C C . PHE A 1 482 ? 23.864 38.237 -6.991 1.00 54.44 482 PHE A C 1
ATOM 3922 O O . PHE A 1 482 ? 23.654 37.300 -7.759 1.00 54.44 482 PHE A O 1
ATOM 3929 N N . PRO A 1 483 ? 23.286 39.441 -7.196 1.00 55.19 483 PRO A N 1
ATOM 3930 C CA . PRO A 1 483 ? 22.420 39.705 -8.349 1.00 55.19 483 PRO A CA 1
ATOM 3931 C C . PRO A 1 483 ? 23.126 39.556 -9.702 1.00 55.19 483 PRO A C 1
ATOM 3933 O O . PRO A 1 483 ? 22.501 39.156 -10.676 1.00 55.19 483 PRO A O 1
ATOM 3936 N N . LYS A 1 484 ? 24.437 39.828 -9.770 1.00 59.56 484 LYS A N 1
ATOM 3937 C CA . LYS A 1 484 ? 25.227 39.663 -11.002 1.00 59.56 484 LYS A CA 1
ATOM 3938 C C . LYS A 1 484 ? 25.511 3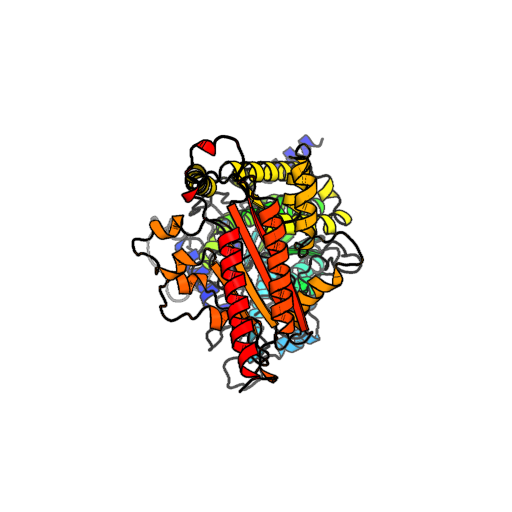8.190 -11.310 1.00 59.56 484 LYS A C 1
ATOM 3940 O O . LYS A 1 484 ? 25.587 37.829 -12.478 1.00 59.56 484 LYS A O 1
ATOM 3945 N N . LEU A 1 485 ? 25.635 37.350 -10.277 1.00 54.75 485 LEU A N 1
ATOM 3946 C CA . LEU A 1 485 ? 25.733 35.887 -10.393 1.00 54.75 485 LEU A CA 1
ATOM 3947 C C . LEU A 1 485 ? 24.380 35.216 -10.677 1.00 54.75 485 LEU A C 1
ATOM 3949 O O . LEU A 1 485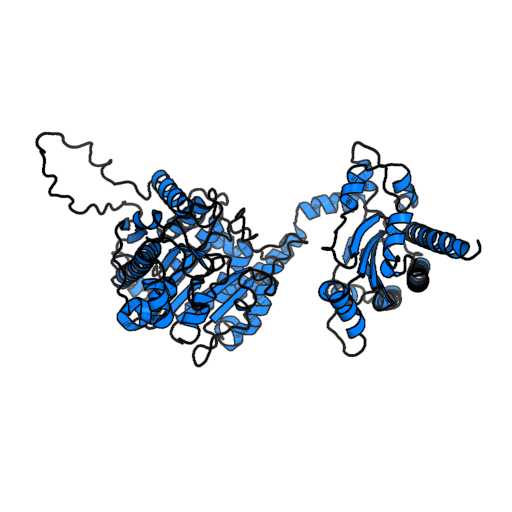 ? 24.346 34.202 -11.367 1.00 54.75 485 LEU A O 1
ATOM 3953 N N . LEU A 1 486 ? 23.276 35.788 -10.184 1.00 50.72 486 LEU A N 1
ATOM 3954 C CA . LEU A 1 486 ? 21.905 35.317 -10.429 1.00 50.72 486 LEU A CA 1
ATOM 3955 C C . LEU A 1 486 ? 21.547 35.289 -11.922 1.00 50.72 486 LEU A C 1
ATOM 3957 O O . LEU A 1 486 ? 20.853 34.371 -12.351 1.00 50.72 486 LEU A O 1
ATOM 3961 N N . ASN A 1 487 ? 22.122 36.192 -12.726 1.00 55.09 487 ASN A N 1
ATOM 3962 C CA . ASN A 1 487 ? 22.020 36.163 -14.193 1.00 55.09 487 ASN A CA 1
ATOM 3963 C C . ASN A 1 487 ? 22.558 34.859 -14.826 1.00 55.09 487 ASN A C 1
ATOM 3965 O O . ASN A 1 487 ? 22.309 34.602 -15.999 1.00 55.09 487 ASN A O 1
ATOM 3969 N N . PHE A 1 488 ? 23.289 34.035 -14.065 1.00 53.00 488 PHE A N 1
ATOM 3970 C CA . PHE A 1 488 ? 23.841 32.743 -14.481 1.00 53.00 488 PHE A CA 1
ATOM 3971 C C . PHE A 1 488 ? 23.224 31.543 -13.714 1.00 53.00 488 PHE A C 1
ATOM 3973 O O . PHE A 1 488 ? 23.741 30.426 -13.818 1.00 53.00 488 PHE A O 1
ATOM 3980 N N . GLN A 1 489 ? 22.148 31.739 -12.925 1.00 48.91 489 GLN A N 1
ATOM 3981 C CA . GLN A 1 489 ? 21.554 30.725 -12.021 1.00 48.91 489 GLN A CA 1
ATOM 3982 C C . GLN A 1 489 ? 20.146 30.208 -12.388 1.00 48.91 489 GLN A C 1
ATOM 3984 O O . GLN A 1 489 ? 19.650 29.314 -11.699 1.00 48.91 489 GLN A O 1
ATOM 3989 N N . GLU A 1 490 ? 19.474 30.690 -13.437 1.00 45.34 490 GLU A N 1
ATOM 3990 C CA . GLU A 1 490 ? 18.093 30.254 -13.723 1.00 45.34 490 GLU A CA 1
ATOM 3991 C C . GLU A 1 490 ? 18.001 28.794 -14.217 1.00 45.34 490 GLU A C 1
ATOM 3993 O O . GLU A 1 490 ? 18.092 28.486 -15.412 1.00 45.34 490 GLU A O 1
ATOM 3998 N N . ILE A 1 491 ? 17.809 27.870 -13.267 1.00 37.19 491 ILE A N 1
ATOM 3999 C CA . ILE A 1 491 ? 17.061 26.611 -13.461 1.00 37.19 491 ILE A CA 1
ATOM 4000 C C . ILE A 1 491 ? 15.956 26.412 -12.408 1.00 37.19 491 ILE A C 1
ATOM 4002 O O . ILE A 1 491 ? 15.029 25.662 -12.675 1.00 37.19 491 ILE A O 1
ATOM 4006 N N . PHE A 1 492 ? 15.960 27.085 -11.248 1.00 35.88 492 PHE A N 1
ATOM 4007 C CA . PHE A 1 492 ? 15.108 26.619 -10.135 1.00 35.88 492 PHE A CA 1
ATOM 4008 C C . PHE A 1 492 ? 14.157 27.633 -9.482 1.00 35.88 492 PHE A C 1
ATOM 4010 O O . PHE A 1 492 ? 13.555 27.310 -8.462 1.00 35.88 492 PHE A O 1
ATOM 4017 N N . SER A 1 493 ? 13.931 28.823 -10.045 1.00 33.12 493 SER A N 1
ATOM 4018 C CA . SER A 1 493 ? 12.930 29.757 -9.503 1.00 33.12 493 SER A CA 1
ATOM 4019 C C . SER A 1 493 ? 11.768 29.997 -10.463 1.00 33.12 493 SER A C 1
ATOM 4021 O O . SER A 1 493 ? 11.845 30.836 -11.352 1.00 33.12 493 SER A O 1
ATOM 4023 N N . ASN A 1 494 ? 10.647 29.328 -10.198 1.00 32.69 494 ASN A N 1
ATOM 4024 C CA . ASN A 1 494 ? 9.325 29.657 -10.736 1.00 32.69 494 ASN A CA 1
ATOM 4025 C C . ASN A 1 494 ? 8.814 30.991 -10.151 1.00 32.69 494 ASN A C 1
ATOM 4027 O O . ASN A 1 494 ? 7.829 30.982 -9.423 1.00 32.69 494 ASN A O 1
ATOM 4031 N N . GLN A 1 495 ? 9.482 32.127 -10.394 1.00 40.00 495 GLN A N 1
ATOM 4032 C CA . GLN A 1 495 ? 8.957 33.463 -10.060 1.00 40.00 495 GLN A CA 1
ATOM 4033 C C . GLN A 1 495 ? 9.500 34.550 -11.003 1.00 40.00 495 GLN A C 1
ATOM 4035 O O . GLN A 1 495 ? 10.375 35.321 -10.621 1.00 40.00 495 GLN A O 1
ATOM 4040 N N . ASN A 1 496 ? 8.973 34.599 -12.231 1.00 30.41 496 ASN A N 1
ATOM 4041 C CA . ASN A 1 496 ? 8.431 35.790 -12.914 1.00 30.41 496 ASN A CA 1
ATOM 4042 C C . ASN A 1 496 ? 8.419 35.603 -14.440 1.00 30.41 496 ASN A C 1
ATOM 4044 O O . ASN A 1 496 ? 9.334 35.042 -15.041 1.00 30.41 496 ASN A O 1
ATOM 4048 N N . GLU A 1 497 ? 7.330 36.066 -15.043 1.00 40.56 497 GLU A N 1
ATOM 4049 C CA . GLU A 1 497 ? 6.984 35.923 -16.454 1.00 40.56 497 GLU A CA 1
ATOM 4050 C C . GLU A 1 497 ? 7.884 36.796 -17.350 1.00 40.56 497 GLU A C 1
ATOM 4052 O O . GLU A 1 497 ? 8.074 37.982 -17.074 1.00 40.56 497 GLU A O 1
ATOM 4057 N N . ASN A 1 498 ? 8.361 36.193 -18.448 1.00 35.12 498 ASN A N 1
ATOM 4058 C CA . ASN A 1 498 ? 8.859 36.790 -19.705 1.00 35.12 498 ASN A CA 1
ATOM 4059 C C . ASN A 1 498 ? 10.343 36.612 -20.101 1.00 35.12 498 ASN A C 1
ATOM 4061 O O . ASN A 1 498 ? 10.641 36.851 -21.267 1.00 35.12 498 ASN A O 1
ATOM 4065 N N . GLU A 1 499 ? 11.246 36.095 -19.257 1.00 37.88 499 GLU A N 1
ATOM 4066 C CA . GLU A 1 499 ? 12.599 35.654 -19.707 1.00 37.88 499 GLU A CA 1
ATOM 4067 C C . GLU A 1 499 ? 12.873 34.142 -19.485 1.00 37.88 499 GLU A C 1
ATOM 4069 O O . GLU A 1 499 ? 13.774 33.562 -20.098 1.00 37.88 499 GLU A O 1
ATOM 4074 N N . ASN A 1 500 ? 12.010 33.470 -18.710 1.00 44.47 500 ASN A N 1
ATOM 4075 C CA . ASN A 1 500 ? 12.178 32.098 -18.207 1.00 44.47 500 ASN A CA 1
ATOM 4076 C C . ASN A 1 500 ? 11.932 30.951 -19.213 1.00 44.47 500 ASN A C 1
ATOM 4078 O O . ASN A 1 500 ? 12.317 29.813 -18.946 1.00 44.47 500 ASN A O 1
ATOM 4082 N N . GLU A 1 501 ? 11.327 31.198 -20.379 1.00 40.38 501 GLU A N 1
ATOM 4083 C CA . GLU A 1 501 ? 11.006 30.109 -21.318 1.00 40.38 501 GLU A CA 1
ATOM 4084 C C . GLU A 1 501 ? 12.259 29.505 -21.967 1.00 40.38 501 GLU A C 1
ATOM 4086 O O . GLU A 1 501 ? 12.318 28.307 -22.200 1.00 40.38 501 GLU A O 1
ATOM 4091 N N . SER A 1 502 ? 13.315 30.283 -22.208 1.00 41.50 502 SER A N 1
ATOM 4092 C CA . SER A 1 502 ? 14.458 29.820 -23.011 1.00 41.50 502 SER A CA 1
ATOM 4093 C C . SER A 1 502 ? 15.283 28.702 -22.352 1.00 41.50 502 SER A C 1
ATOM 4095 O O . SER A 1 502 ? 15.736 27.783 -23.030 1.00 41.50 502 SER A O 1
ATOM 4097 N N . SER A 1 503 ? 15.454 28.742 -21.027 1.00 40.09 503 SER A N 1
ATOM 4098 C CA . SER A 1 503 ? 16.327 27.832 -20.271 1.00 40.09 503 SER A CA 1
ATOM 4099 C C . SER A 1 503 ? 15.680 26.491 -19.924 1.00 40.09 503 SER A C 1
ATOM 4101 O O . SER A 1 503 ? 16.359 25.462 -19.962 1.00 40.09 503 SER A O 1
ATOM 4103 N N . GLN A 1 504 ? 14.391 26.502 -19.580 1.00 41.41 504 GLN A N 1
ATOM 4104 C CA . GLN A 1 504 ? 13.611 25.293 -19.321 1.00 41.41 504 GLN A CA 1
ATOM 4105 C C . GLN A 1 504 ? 13.322 24.559 -20.631 1.00 41.41 504 GLN A C 1
ATOM 4107 O O . GLN A 1 504 ? 13.547 23.354 -20.719 1.00 41.41 504 GLN A O 1
ATOM 4112 N N . LEU A 1 505 ? 12.975 25.306 -21.684 1.00 42.28 505 LEU A N 1
ATOM 4113 C CA . LEU A 1 505 ? 12.814 24.761 -23.024 1.00 42.28 505 LEU A CA 1
ATOM 4114 C C . LEU A 1 505 ? 14.141 24.172 -23.523 1.00 42.28 505 LEU A C 1
ATOM 4116 O O . LEU A 1 505 ? 14.130 23.092 -24.088 1.00 42.28 505 LEU A O 1
ATOM 4120 N N . LEU A 1 506 ? 15.304 24.795 -23.290 1.00 42.84 506 LEU A N 1
ATOM 4121 C CA . LEU A 1 506 ? 16.603 24.217 -23.679 1.00 42.84 506 LEU A CA 1
ATOM 4122 C C . LEU A 1 506 ? 16.876 22.867 -22.986 1.00 42.84 506 LEU A C 1
ATOM 4124 O O . LEU A 1 506 ? 17.343 21.936 -23.633 1.00 42.84 506 LEU A O 1
ATOM 4128 N N . PHE A 1 507 ? 16.541 22.722 -21.700 1.00 46.31 507 PHE A N 1
ATOM 4129 C CA . PHE A 1 507 ? 16.707 21.462 -20.965 1.00 46.31 507 PHE A CA 1
ATOM 4130 C C . PHE A 1 507 ? 15.695 20.391 -21.410 1.00 46.31 507 PHE A C 1
ATOM 4132 O O . PHE A 1 507 ? 16.085 19.259 -21.697 1.00 46.31 507 PHE A O 1
ATOM 4139 N N . GLU A 1 508 ? 14.419 20.754 -21.557 1.00 45.97 508 GLU A N 1
ATOM 4140 C CA . GLU A 1 508 ? 13.376 19.879 -22.108 1.00 45.97 508 GLU A CA 1
ATOM 4141 C C . GLU A 1 508 ? 13.704 19.452 -23.547 1.00 45.97 508 GLU A C 1
ATOM 4143 O O . GLU A 1 508 ? 13.548 18.284 -23.884 1.00 45.97 508 GLU A O 1
ATOM 4148 N N . ASN A 1 509 ? 14.262 20.340 -24.376 1.00 42.47 509 ASN A N 1
ATOM 4149 C CA . ASN A 1 509 ? 14.725 20.014 -25.727 1.00 42.47 509 ASN A CA 1
ATOM 4150 C C . ASN A 1 509 ? 15.923 19.055 -25.706 1.00 42.47 509 ASN A C 1
ATOM 4152 O O . ASN A 1 509 ? 15.945 18.108 -26.485 1.00 42.47 509 ASN A O 1
ATOM 4156 N N . ILE A 1 510 ? 16.900 19.239 -24.811 1.00 49.34 510 ILE A N 1
ATOM 4157 C CA . ILE A 1 510 ? 18.061 18.337 -24.691 1.00 49.34 510 ILE A CA 1
ATOM 4158 C C . ILE A 1 510 ? 17.622 16.905 -24.322 1.00 49.34 510 ILE A C 1
ATOM 4160 O O . ILE A 1 510 ? 18.166 15.935 -24.866 1.00 49.34 510 ILE A O 1
ATOM 4164 N N . PHE A 1 511 ? 16.613 16.757 -23.457 1.00 48.22 511 PHE A N 1
ATOM 4165 C CA . PHE A 1 511 ? 16.134 15.447 -22.999 1.00 48.22 511 PHE A CA 1
ATOM 4166 C C . PHE A 1 511 ? 15.031 14.828 -23.878 1.00 48.22 511 PHE A C 1
ATOM 4168 O O . PHE A 1 511 ? 15.074 13.615 -24.086 1.00 48.22 511 PHE A O 1
ATOM 4175 N N . ASN A 1 512 ? 14.125 15.621 -24.465 1.00 43.28 512 ASN A N 1
ATOM 4176 C CA . ASN A 1 512 ? 12.963 15.116 -25.213 1.00 43.28 512 ASN A CA 1
ATOM 4177 C C . ASN A 1 512 ? 13.070 15.231 -26.748 1.00 43.28 512 ASN A C 1
ATOM 4179 O O . ASN A 1 512 ? 12.480 14.396 -27.427 1.00 43.28 512 ASN A O 1
ATOM 4183 N N . GLU A 1 513 ? 13.816 16.192 -27.319 1.00 41.53 513 GLU A N 1
ATOM 4184 C CA . GLU A 1 513 ? 13.743 16.477 -28.775 1.00 41.53 513 GLU A CA 1
ATOM 4185 C C . GLU A 1 513 ? 15.077 16.644 -29.531 1.00 41.53 513 GLU A C 1
ATOM 4187 O O . GLU A 1 513 ? 15.066 16.629 -30.757 1.00 41.53 513 GLU A O 1
ATOM 4192 N N . CYS A 1 514 ? 16.237 16.788 -28.882 1.00 48.22 514 CYS A N 1
ATOM 4193 C CA . CYS A 1 514 ? 17.485 17.092 -29.593 1.00 48.22 514 CYS A CA 1
ATOM 4194 C C . CYS A 1 514 ? 18.210 15.807 -30.044 1.00 48.22 514 CYS A C 1
ATOM 4196 O O . CYS A 1 514 ? 18.564 14.995 -29.181 1.00 48.22 514 CYS A O 1
ATOM 4198 N N . PRO A 1 515 ? 18.490 15.608 -31.346 1.00 48.56 515 PRO A N 1
ATOM 4199 C CA . PRO A 1 515 ? 19.316 14.498 -31.823 1.00 48.56 515 PRO A CA 1
ATOM 4200 C C . PRO A 1 515 ? 20.796 14.623 -31.402 1.00 48.56 515 PRO A C 1
ATOM 4202 O O . PRO A 1 515 ? 21.483 13.615 -31.331 1.00 48.56 515 PRO A O 1
ATOM 4205 N N . GLN A 1 516 ? 21.298 15.827 -31.077 1.00 56.97 516 GLN A N 1
ATOM 4206 C CA . GLN A 1 516 ? 22.732 16.103 -30.830 1.00 56.97 516 GLN A CA 1
ATOM 4207 C C . GLN A 1 516 ? 22.959 17.137 -29.697 1.00 56.97 516 GLN A C 1
ATOM 4209 O O . GLN A 1 516 ? 23.473 18.235 -29.920 1.00 56.97 516 GLN A O 1
ATOM 4214 N N . GLY A 1 517 ? 22.537 16.817 -28.468 1.00 64.06 517 GLY A N 1
ATOM 4215 C CA . GLY A 1 517 ? 22.737 17.661 -27.277 1.00 64.06 517 GLY A CA 1
ATOM 4216 C C . GLY A 1 517 ? 23.819 17.126 -26.329 1.00 64.06 517 GLY A C 1
ATOM 4217 O O . GLY A 1 517 ? 23.900 15.916 -26.110 1.00 64.06 517 GLY A O 1
ATOM 4218 N N . SER A 1 518 ? 24.615 18.012 -25.721 1.00 70.75 518 SER A N 1
ATOM 4219 C CA . SER A 1 518 ? 25.691 17.629 -24.795 1.00 70.75 518 SER A CA 1
ATOM 4220 C C . SER A 1 518 ? 25.665 18.421 -23.481 1.00 70.75 518 SER A C 1
ATOM 4222 O O . SER A 1 518 ? 25.323 19.604 -23.451 1.00 70.75 518 SER A O 1
ATOM 4224 N N . ILE A 1 519 ? 26.047 17.764 -22.381 1.00 73.38 519 ILE A N 1
ATOM 4225 C CA . ILE A 1 519 ? 26.073 18.325 -21.022 1.00 73.38 519 ILE A CA 1
ATOM 4226 C C . ILE A 1 519 ? 27.442 18.075 -20.396 1.00 73.38 519 ILE A C 1
ATOM 4228 O O . ILE A 1 519 ? 27.883 16.928 -20.305 1.00 73.38 519 ILE A O 1
ATOM 4232 N N . LEU A 1 520 ? 28.080 19.128 -19.891 1.00 77.94 520 LEU A N 1
ATOM 4233 C CA . LEU A 1 520 ? 29.318 19.050 -19.119 1.00 77.94 520 LEU A CA 1
ATOM 4234 C C . LEU A 1 520 ? 29.122 19.676 -17.740 1.00 77.94 520 LEU A C 1
ATOM 4236 O O . LEU A 1 520 ? 28.823 20.860 -17.625 1.00 77.94 520 LEU A O 1
ATOM 4240 N N . LYS A 1 521 ? 29.353 18.896 -16.686 1.00 72.94 521 LYS A N 1
ATOM 4241 C CA . LYS A 1 521 ? 29.371 19.371 -15.303 1.00 72.94 521 LYS A CA 1
ATOM 4242 C C . LYS A 1 521 ? 30.806 19.407 -14.785 1.00 72.94 521 LYS A C 1
ATOM 4244 O O . LYS A 1 521 ? 31.485 18.378 -14.771 1.00 72.94 521 LYS A O 1
ATOM 4249 N N . ILE A 1 522 ? 31.264 20.581 -14.363 1.00 76.50 522 ILE A N 1
ATOM 4250 C CA . ILE A 1 522 ? 32.650 20.858 -13.971 1.00 76.50 522 ILE A CA 1
ATOM 4251 C C . ILE A 1 522 ? 32.705 21.594 -12.630 1.00 76.50 522 ILE A C 1
ATOM 4253 O O . ILE A 1 522 ? 31.858 22.429 -12.325 1.00 76.50 522 ILE A O 1
ATOM 4257 N N . ARG A 1 523 ? 33.713 21.287 -11.816 1.00 74.06 523 ARG A N 1
ATOM 4258 C CA . ARG A 1 523 ? 33.912 21.841 -10.475 1.00 74.06 523 ARG A CA 1
ATOM 4259 C C . ARG A 1 523 ? 35.305 22.450 -10.323 1.00 74.06 523 ARG A C 1
ATOM 4261 O O . ARG A 1 523 ? 36.281 21.874 -10.794 1.00 74.06 523 ARG A O 1
ATOM 4268 N N . PHE A 1 524 ? 35.383 23.563 -9.606 1.00 75.62 524 PHE A N 1
ATOM 4269 C CA . PHE A 1 524 ? 36.572 24.352 -9.285 1.00 75.62 524 PHE A CA 1
ATOM 4270 C C . PHE A 1 524 ? 36.647 24.577 -7.761 1.00 75.62 524 PHE A C 1
ATOM 4272 O O . PHE A 1 524 ? 35.611 24.623 -7.092 1.00 75.62 524 PHE A O 1
ATOM 4279 N N . GLY A 1 525 ? 37.848 24.746 -7.201 1.00 66.12 525 GLY A N 1
ATOM 4280 C CA . GLY A 1 525 ? 38.045 24.969 -5.757 1.00 66.12 525 GLY A CA 1
ATOM 4281 C C . GLY A 1 525 ? 38.206 23.687 -4.923 1.00 66.12 525 GLY A C 1
ATOM 4282 O O . GLY A 1 525 ? 37.973 22.570 -5.394 1.00 66.12 525 GLY A O 1
ATOM 4283 N N . ASN A 1 526 ? 38.683 23.836 -3.684 1.00 59.19 526 ASN A N 1
ATOM 4284 C CA . ASN A 1 526 ? 39.486 22.816 -3.003 1.00 59.19 526 ASN A CA 1
ATOM 4285 C C . ASN A 1 526 ? 38.734 22.001 -1.923 1.00 59.19 526 ASN A C 1
ATOM 4287 O O . ASN A 1 526 ? 38.986 22.142 -0.732 1.00 59.19 526 ASN A O 1
ATOM 4291 N N . ILE A 1 527 ? 37.883 21.055 -2.342 1.00 48.97 527 ILE A N 1
ATOM 4292 C CA . ILE A 1 527 ? 37.507 19.863 -1.534 1.00 48.97 527 ILE A CA 1
ATOM 4293 C C . ILE A 1 527 ? 37.661 18.596 -2.395 1.00 48.97 527 ILE A C 1
ATOM 4295 O O . ILE A 1 527 ? 36.794 17.728 -2.481 1.00 48.97 527 ILE A O 1
ATOM 4299 N N . PHE A 1 528 ? 38.775 18.503 -3.119 1.00 46.47 528 PHE A N 1
ATOM 4300 C CA . PHE A 1 528 ? 39.123 17.296 -3.876 1.00 46.47 528 PHE A CA 1
ATOM 4301 C C . PHE A 1 528 ? 40.542 16.811 -3.560 1.00 46.47 528 PHE A C 1
ATOM 4303 O O . PHE A 1 528 ? 40.763 15.609 -3.445 1.00 46.47 528 PHE A O 1
ATOM 4310 N N . ILE A 1 529 ? 41.491 17.717 -3.301 1.00 42.69 529 ILE A N 1
ATOM 4311 C CA . ILE A 1 529 ? 42.889 17.346 -3.027 1.00 42.69 529 ILE A CA 1
ATOM 4312 C C . ILE A 1 529 ? 43.107 16.815 -1.605 1.00 42.69 529 ILE A C 1
ATOM 4314 O O . ILE A 1 529 ? 43.950 15.941 -1.412 1.00 42.69 529 ILE A O 1
ATOM 4318 N N . ILE A 1 530 ? 42.303 17.246 -0.629 1.00 38.72 530 ILE A N 1
ATOM 4319 C CA . ILE A 1 530 ? 42.382 16.736 0.751 1.00 38.72 530 ILE A CA 1
ATOM 4320 C C . ILE A 1 530 ? 42.007 15.240 0.802 1.00 38.72 530 ILE A C 1
ATOM 4322 O O . ILE A 1 530 ? 42.714 14.448 1.418 1.00 38.72 530 ILE A O 1
ATOM 4326 N N . ASN A 1 531 ? 40.993 14.812 0.038 1.00 38.91 531 ASN A N 1
ATOM 4327 C CA . ASN A 1 531 ? 40.618 13.394 -0.074 1.00 38.91 531 ASN A CA 1
ATOM 4328 C C . ASN A 1 531 ? 41.611 12.549 -0.893 1.00 38.91 531 ASN A C 1
ATOM 4330 O O . ASN A 1 531 ? 41.700 11.340 -0.694 1.00 38.91 531 ASN A O 1
ATOM 4334 N N . LEU A 1 532 ? 42.390 13.158 -1.792 1.00 41.03 532 LEU A N 1
ATOM 4335 C CA . LEU A 1 532 ? 43.400 12.453 -2.591 1.00 41.03 532 LEU A CA 1
ATOM 4336 C C . LEU A 1 532 ? 44.693 12.151 -1.818 1.00 41.03 532 LEU A C 1
ATOM 4338 O O . LEU A 1 532 ? 45.435 11.259 -2.222 1.00 41.03 532 LEU A O 1
ATOM 4342 N N . ASN A 1 533 ? 44.960 12.855 -0.714 1.00 37.78 533 ASN A N 1
ATOM 4343 C CA . ASN A 1 533 ? 46.114 12.583 0.149 1.00 37.78 533 ASN A CA 1
ATOM 4344 C C . ASN A 1 533 ? 45.856 11.457 1.173 1.00 37.78 533 ASN A C 1
ATOM 4346 O O . ASN A 1 533 ? 46.818 10.878 1.671 1.00 37.78 533 ASN A O 1
ATOM 4350 N N . ASN A 1 534 ? 44.589 11.112 1.445 1.00 38.66 534 ASN A N 1
ATOM 4351 C CA . ASN A 1 534 ? 44.199 10.010 2.342 1.00 38.66 534 ASN A CA 1
ATOM 4352 C C . ASN A 1 534 ? 44.012 8.660 1.627 1.00 38.66 534 ASN A C 1
ATOM 4354 O O . ASN A 1 534 ? 43.844 7.626 2.274 1.00 38.66 534 ASN A O 1
ATOM 4358 N N . ILE A 1 535 ? 44.081 8.637 0.295 1.00 39.19 535 ILE A N 1
ATOM 4359 C CA . ILE A 1 535 ? 44.188 7.398 -0.475 1.00 39.19 535 ILE A CA 1
ATOM 4360 C C . ILE A 1 535 ? 45.676 7.035 -0.509 1.00 39.19 535 ILE A C 1
ATOM 4362 O O . ILE A 1 535 ? 46.498 7.842 -0.933 1.00 39.19 535 ILE A O 1
ATOM 4366 N N . GLN A 1 536 ? 46.039 5.812 -0.100 1.00 39.34 536 GLN A N 1
ATOM 4367 C CA . GLN A 1 536 ? 47.424 5.294 -0.100 1.00 39.34 536 GLN A CA 1
ATOM 4368 C C . GLN A 1 536 ? 48.121 5.313 -1.479 1.00 39.34 536 GLN A C 1
ATOM 4370 O O . GLN A 1 536 ? 49.280 4.925 -1.608 1.00 39.34 536 GLN A O 1
ATOM 4375 N N . GLU A 1 537 ? 47.443 5.782 -2.522 1.00 44.69 537 GLU A N 1
ATOM 4376 C CA . GLU A 1 537 ? 47.910 5.789 -3.890 1.00 44.69 537 GLU A CA 1
ATOM 4377 C C . GLU A 1 537 ? 47.736 7.172 -4.534 1.00 44.69 537 GLU A C 1
ATOM 4379 O O . GLU A 1 537 ? 46.627 7.623 -4.804 1.00 44.69 537 GLU A O 1
ATOM 4384 N N . GLN A 1 538 ? 48.864 7.830 -4.820 1.00 43.44 538 GLN A N 1
ATOM 4385 C CA . GLN A 1 538 ? 48.918 9.177 -5.394 1.00 43.44 538 GLN A CA 1
ATOM 4386 C C . GLN A 1 538 ? 48.201 9.256 -6.763 1.00 43.44 538 GLN A C 1
ATOM 4388 O O . GLN A 1 538 ? 48.507 8.445 -7.649 1.00 43.44 538 GLN A O 1
ATOM 4393 N N . PRO A 1 539 ? 47.305 10.238 -6.993 1.00 47.06 539 PRO A N 1
ATOM 4394 C CA . PRO A 1 539 ? 46.790 10.537 -8.330 1.00 47.06 539 PRO A CA 1
ATOM 4395 C C . PRO A 1 539 ? 47.931 10.999 -9.248 1.00 47.06 539 PRO A C 1
ATOM 4397 O O . PRO A 1 539 ? 48.955 11.504 -8.779 1.00 47.06 539 PRO A O 1
ATOM 4400 N N . SER A 1 540 ? 47.772 10.840 -10.565 1.00 50.03 540 SER A N 1
ATOM 4401 C CA . SER A 1 540 ? 48.795 11.290 -11.514 1.00 50.03 540 SER A CA 1
ATOM 4402 C C . SER A 1 540 ? 49.014 12.808 -11.405 1.00 50.03 540 SER A C 1
ATOM 4404 O O . SER A 1 540 ? 48.086 13.578 -11.152 1.00 50.03 540 SER A O 1
ATOM 4406 N N . GLN A 1 541 ? 50.263 13.240 -11.601 1.00 49.22 541 GLN A N 1
ATOM 4407 C CA . GLN A 1 541 ? 50.738 14.633 -11.498 1.00 49.22 541 GLN A CA 1
ATOM 4408 C C . GLN A 1 541 ? 49.912 15.628 -12.339 1.00 49.22 541 GLN A C 1
ATOM 4410 O O . GLN A 1 541 ? 49.861 16.812 -12.026 1.00 49.22 541 GLN A O 1
ATOM 4415 N N . PHE A 1 542 ? 49.230 15.119 -13.367 1.00 49.72 542 PHE A N 1
ATOM 4416 C CA . PHE A 1 542 ? 48.349 15.846 -14.271 1.00 49.72 542 PHE A CA 1
ATOM 4417 C C . PHE A 1 542 ? 47.095 16.416 -13.585 1.00 49.72 542 PHE A C 1
ATOM 4419 O O . PHE A 1 542 ? 46.728 17.555 -13.836 1.00 49.72 542 PHE A O 1
ATOM 4426 N N . TRP A 1 543 ? 46.455 15.685 -12.667 1.00 51.66 543 TRP A N 1
ATOM 4427 C CA . TRP A 1 543 ? 45.237 16.172 -11.996 1.00 51.66 543 TRP A CA 1
ATOM 4428 C C . TRP A 1 543 ? 45.527 17.246 -10.946 1.00 51.66 543 TRP A C 1
ATOM 4430 O O . TRP A 1 543 ? 44.701 18.122 -10.706 1.00 51.66 543 TRP A O 1
ATOM 4440 N N . LYS A 1 544 ? 46.730 17.211 -10.357 1.00 49.22 544 LYS A N 1
ATOM 4441 C CA . LYS A 1 544 ? 47.185 18.228 -9.401 1.00 49.22 544 LYS A CA 1
ATOM 4442 C C . LYS A 1 544 ? 47.425 19.586 -10.076 1.00 49.22 544 LYS A C 1
ATOM 4444 O O . LYS A 1 544 ? 47.270 20.602 -9.409 1.00 49.22 544 LYS A O 1
ATOM 4449 N N . SER A 1 545 ? 47.756 19.624 -11.372 1.00 54.34 545 SER A N 1
ATOM 4450 C CA . SER A 1 545 ? 48.076 20.871 -12.085 1.00 54.34 545 SER A CA 1
ATOM 4451 C C . SER A 1 545 ? 46.880 21.581 -12.731 1.00 54.34 545 SER A C 1
ATOM 4453 O O . SER A 1 545 ? 46.996 22.762 -13.030 1.00 54.34 545 SER A O 1
ATOM 4455 N N . GLN A 1 546 ? 45.741 20.908 -12.944 1.00 59.50 546 GLN A N 1
ATOM 4456 C CA . GLN A 1 546 ? 44.604 21.499 -13.673 1.00 59.50 546 GLN A CA 1
ATOM 4457 C C . GLN A 1 546 ? 43.654 22.331 -12.798 1.00 59.50 546 GLN A C 1
ATOM 4459 O O . GLN A 1 546 ? 43.002 23.234 -13.312 1.00 59.50 546 GLN A O 1
ATOM 4464 N N . ARG A 1 547 ? 43.598 22.086 -11.480 1.00 68.44 547 ARG A N 1
ATOM 4465 C CA . ARG A 1 547 ? 42.764 22.839 -10.512 1.00 68.44 547 ARG A CA 1
ATOM 4466 C C . ARG A 1 547 ? 41.240 22.829 -10.795 1.00 68.44 547 ARG A C 1
ATOM 4468 O O . ARG A 1 547 ? 40.507 23.655 -10.252 1.00 68.44 547 ARG A O 1
ATOM 4475 N N . PHE A 1 548 ? 40.744 21.880 -11.601 1.00 71.88 548 PHE A N 1
ATOM 4476 C CA . PHE A 1 548 ? 39.315 21.617 -11.837 1.00 71.88 548 PHE A CA 1
ATOM 4477 C C . PHE A 1 548 ? 39.026 20.109 -11.989 1.00 71.88 548 PHE A C 1
ATOM 4479 O O . PHE A 1 548 ? 39.928 19.322 -12.277 1.00 71.88 548 PHE A O 1
ATOM 4486 N N . LEU A 1 549 ? 37.763 19.701 -11.824 1.00 68.00 549 LEU A N 1
ATOM 4487 C CA . LEU A 1 549 ? 37.287 18.321 -11.991 1.00 68.00 549 LEU A CA 1
ATOM 4488 C C . LEU A 1 549 ? 36.050 18.269 -12.894 1.00 68.00 549 LEU A C 1
ATOM 4490 O O . LEU A 1 549 ? 35.064 18.953 -12.631 1.00 68.00 549 LEU A O 1
ATOM 4494 N N . ILE A 1 550 ? 36.064 17.397 -13.904 1.00 68.69 550 ILE A N 1
ATOM 4495 C CA . ILE A 1 550 ? 34.869 17.055 -14.687 1.00 68.69 550 ILE A CA 1
ATOM 4496 C C . ILE A 1 550 ? 34.084 15.979 -13.929 1.00 68.69 550 ILE A C 1
ATOM 4498 O O . ILE A 1 550 ? 34.537 14.840 -13.804 1.00 68.69 550 ILE A O 1
ATOM 4502 N N . GLU A 1 551 ? 32.909 16.330 -13.412 1.00 64.19 551 GLU A N 1
ATOM 4503 C CA . GLU A 1 551 ? 32.057 15.397 -12.669 1.00 64.19 551 GLU A CA 1
ATOM 4504 C C . GLU A 1 551 ? 31.277 14.474 -13.599 1.00 64.19 551 GLU A C 1
ATOM 4506 O O . GLU A 1 551 ? 31.163 13.269 -13.355 1.00 64.19 551 GLU A O 1
ATOM 4511 N N . GLN A 1 552 ? 30.738 15.054 -14.668 1.00 65.19 552 GLN A N 1
ATOM 4512 C CA . GLN A 1 552 ? 29.826 14.378 -15.571 1.00 65.19 552 GLN A CA 1
ATOM 4513 C C . GLN A 1 552 ? 29.968 14.950 -16.976 1.00 65.19 552 GLN A C 1
ATOM 4515 O O . GLN A 1 552 ? 30.001 16.166 -17.158 1.00 65.19 552 GLN A O 1
ATOM 4520 N N . LEU A 1 553 ? 30.013 14.054 -17.957 1.00 68.25 553 LEU A N 1
ATOM 4521 C CA . LEU A 1 553 ? 29.939 14.382 -19.372 1.00 68.25 553 LEU A CA 1
ATOM 4522 C C . LEU A 1 553 ? 28.872 13.487 -20.007 1.00 68.25 553 LEU A C 1
ATOM 4524 O O . LEU A 1 553 ? 28.925 12.261 -19.879 1.00 68.25 553 LEU A O 1
ATOM 4528 N N . ILE A 1 554 ? 27.887 14.105 -20.649 1.00 65.19 554 ILE A N 1
ATOM 4529 C CA . ILE A 1 554 ? 26.888 13.433 -21.480 1.00 65.19 554 ILE A CA 1
ATOM 4530 C C . ILE A 1 554 ? 27.057 13.975 -22.894 1.00 65.19 554 ILE A C 1
ATOM 4532 O O . ILE A 1 554 ? 27.006 15.186 -23.093 1.00 65.19 554 ILE A O 1
ATOM 4536 N N . ILE A 1 555 ? 27.243 13.079 -23.857 1.00 64.94 555 ILE A N 1
ATOM 4537 C CA . ILE A 1 555 ? 27.261 13.391 -25.287 1.00 64.94 555 ILE A CA 1
ATOM 4538 C C . ILE A 1 555 ? 26.167 12.533 -25.920 1.00 64.94 555 ILE A C 1
ATOM 4540 O O . ILE A 1 555 ? 26.160 11.314 -25.728 1.00 64.94 555 ILE A O 1
ATOM 4544 N N . LYS A 1 556 ? 25.216 13.157 -26.616 1.00 56.62 556 LYS A N 1
ATOM 4545 C CA . LYS A 1 556 ? 24.152 12.457 -27.343 1.00 56.62 556 LYS A CA 1
ATOM 4546 C C . LYS A 1 556 ? 24.541 12.370 -28.820 1.00 56.62 556 LYS A C 1
ATOM 4548 O O . LYS A 1 556 ? 24.769 13.397 -29.451 1.00 56.62 556 LYS A O 1
ATOM 4553 N N . ASP A 1 557 ? 24.656 11.144 -29.324 1.00 54.66 557 ASP A N 1
ATOM 4554 C CA . ASP A 1 557 ? 24.867 10.841 -30.745 1.00 54.66 557 ASP A CA 1
ATOM 4555 C C . ASP A 1 557 ? 23.500 10.670 -31.421 1.00 54.66 557 ASP A C 1
ATOM 4557 O O . ASP A 1 557 ? 22.573 10.143 -30.795 1.00 54.66 557 ASP A O 1
ATOM 4561 N N . SER A 1 558 ? 23.402 11.106 -32.676 1.00 51.28 558 SER A N 1
ATOM 4562 C CA . SER A 1 558 ? 22.190 11.278 -33.493 1.00 51.28 558 SER A CA 1
ATOM 4563 C C . SER A 1 558 ? 21.185 10.123 -33.528 1.00 51.28 558 SER A C 1
ATOM 4565 O O . SER A 1 558 ? 20.064 10.378 -33.943 1.00 51.28 558 SER A O 1
ATOM 4567 N N . ASP A 1 559 ? 21.509 8.910 -33.067 1.00 48.56 559 ASP A N 1
ATOM 4568 C CA . ASP A 1 559 ? 20.581 7.765 -33.047 1.00 48.56 559 ASP A CA 1
ATOM 4569 C C . ASP A 1 559 ? 20.807 6.761 -31.882 1.00 48.56 559 ASP A C 1
ATOM 4571 O O . ASP A 1 559 ? 20.343 5.618 -31.939 1.00 48.56 559 ASP A O 1
ATOM 4575 N N . ALA A 1 560 ? 21.506 7.136 -30.797 1.00 44.75 560 ALA A N 1
ATOM 4576 C CA . ALA A 1 560 ? 21.814 6.218 -29.684 1.00 44.75 560 ALA A CA 1
ATOM 4577 C C . ALA A 1 560 ? 21.317 6.694 -28.303 1.00 44.75 560 ALA A C 1
ATOM 4579 O O . ALA A 1 560 ? 21.233 7.885 -28.010 1.00 44.75 560 ALA A O 1
ATOM 4580 N N . VAL A 1 561 ? 21.025 5.724 -27.420 1.00 46.00 561 VAL A N 1
ATOM 4581 C CA . VAL A 1 561 ? 20.720 5.937 -25.991 1.00 46.00 561 VAL A CA 1
ATOM 4582 C C . VAL A 1 561 ? 21.825 6.800 -25.354 1.00 46.00 561 VAL A C 1
ATOM 4584 O O . VAL A 1 561 ? 23.000 6.483 -25.560 1.00 46.00 561 VAL A O 1
ATOM 4587 N N . PRO A 1 562 ? 21.500 7.849 -24.566 1.00 46.28 562 PRO A N 1
ATOM 4588 C CA . PRO A 1 562 ? 22.503 8.721 -23.957 1.00 46.28 562 PRO A CA 1
ATOM 4589 C C . PRO A 1 562 ? 23.550 7.916 -23.178 1.00 46.28 562 PRO A C 1
ATOM 4591 O O . PRO A 1 562 ? 23.223 7.235 -22.203 1.00 46.28 562 PRO A O 1
ATOM 4594 N N . GLN A 1 563 ? 24.822 7.998 -23.572 1.00 47.12 563 GLN A N 1
ATOM 4595 C CA . GLN A 1 563 ? 25.900 7.379 -22.804 1.00 47.12 563 GLN A CA 1
ATOM 4596 C C . GLN A 1 563 ? 26.336 8.332 -21.690 1.00 47.12 563 GLN A C 1
ATOM 4598 O O . GLN A 1 563 ? 27.090 9.281 -21.905 1.00 47.12 563 GLN A O 1
ATOM 4603 N N . LYS A 1 564 ? 25.853 8.084 -20.467 1.00 50.97 564 LYS A N 1
ATOM 4604 C CA . LYS A 1 564 ? 26.333 8.783 -19.269 1.00 50.97 564 LYS A CA 1
ATOM 4605 C C . LYS A 1 564 ? 27.729 8.270 -18.923 1.00 50.97 564 LYS A C 1
ATOM 4607 O O . LYS A 1 564 ? 27.876 7.143 -18.452 1.00 50.97 564 LYS A O 1
ATOM 4612 N N . VAL A 1 565 ? 28.752 9.105 -19.098 1.00 54.22 565 VAL A N 1
ATOM 4613 C CA . VAL A 1 565 ? 30.103 8.797 -18.616 1.00 54.22 565 VAL A CA 1
ATOM 4614 C C . VAL A 1 565 ? 30.321 9.518 -17.287 1.00 54.22 565 VAL A C 1
ATOM 4616 O O . VAL A 1 565 ? 30.543 10.729 -17.236 1.00 54.22 565 VAL A O 1
ATOM 4619 N N . VAL A 1 566 ? 30.256 8.766 -16.184 1.00 52.53 566 VAL A N 1
ATOM 4620 C CA . VAL A 1 566 ? 30.623 9.269 -14.851 1.00 52.53 566 VAL A CA 1
ATOM 4621 C C . VAL A 1 566 ? 32.145 9.231 -14.731 1.00 52.53 566 VAL A C 1
ATOM 4623 O O . VAL A 1 566 ? 32.752 8.223 -14.369 1.00 52.53 566 VAL A O 1
ATOM 4626 N N . LEU A 1 567 ? 32.784 10.338 -15.101 1.00 55.81 567 LEU A N 1
ATOM 4627 C CA . LEU A 1 567 ? 34.242 10.424 -15.180 1.00 55.81 567 LEU A CA 1
ATOM 4628 C C . LEU A 1 567 ? 34.901 10.435 -13.803 1.00 55.81 567 LEU A C 1
ATOM 4630 O O . LEU A 1 567 ? 35.994 9.895 -13.666 1.00 55.81 567 LEU A O 1
ATOM 4634 N N . LYS A 1 568 ? 34.215 10.935 -12.769 1.00 53.47 568 LYS A N 1
ATOM 4635 C CA . LYS A 1 568 ? 34.688 10.883 -11.377 1.00 53.47 568 LYS A CA 1
ATOM 4636 C C . LYS A 1 568 ? 35.129 9.470 -10.970 1.00 53.47 568 LYS A C 1
ATOM 4638 O O . LYS A 1 568 ? 36.194 9.307 -10.385 1.00 53.47 568 LYS A O 1
ATOM 4643 N N . GLU A 1 569 ? 34.366 8.443 -11.342 1.00 50.97 569 GLU A N 1
ATOM 4644 C CA . GLU A 1 569 ? 34.685 7.050 -11.010 1.00 50.97 569 GLU A CA 1
ATOM 4645 C C . GLU A 1 569 ? 35.850 6.483 -11.832 1.00 50.97 569 GLU A C 1
ATOM 4647 O O . GLU A 1 569 ? 36.665 5.734 -11.294 1.00 50.97 569 GLU A O 1
ATOM 4652 N N . LYS A 1 570 ? 35.966 6.847 -13.117 1.00 53.25 570 LYS A N 1
ATOM 4653 C CA . LYS A 1 570 ? 37.090 6.428 -13.979 1.00 53.25 570 LYS A CA 1
ATOM 4654 C C . LYS A 1 570 ? 38.408 7.096 -13.574 1.00 53.25 570 LYS A C 1
ATOM 4656 O O . LYS A 1 570 ? 39.441 6.435 -13.507 1.00 53.25 570 LYS A O 1
ATOM 4661 N N . ILE A 1 571 ? 38.354 8.381 -13.221 1.00 50.38 571 ILE A N 1
ATOM 4662 C CA . ILE A 1 571 ? 39.488 9.169 -12.719 1.00 50.38 571 ILE A CA 1
ATOM 4663 C C . ILE A 1 571 ? 39.987 8.598 -11.382 1.00 50.38 571 ILE A C 1
ATOM 4665 O O . ILE A 1 571 ? 41.194 8.446 -11.192 1.00 50.38 571 ILE A O 1
ATOM 4669 N N . MET A 1 572 ? 39.078 8.196 -10.485 1.00 47.56 572 MET A N 1
ATOM 4670 C CA . MET A 1 572 ? 39.431 7.535 -9.218 1.00 47.56 572 MET A CA 1
ATOM 4671 C C . MET A 1 572 ? 40.025 6.125 -9.405 1.00 47.56 572 MET A C 1
ATOM 4673 O O . MET A 1 572 ? 40.772 5.669 -8.544 1.00 47.56 572 MET A O 1
ATOM 4677 N N . LYS A 1 573 ? 39.747 5.446 -10.529 1.00 48.94 573 LYS A N 1
ATOM 4678 C CA . LYS A 1 573 ? 40.243 4.091 -10.852 1.00 48.94 573 LYS A CA 1
ATOM 4679 C C . LYS A 1 573 ? 41.568 4.058 -11.642 1.00 48.94 573 LYS A C 1
ATOM 4681 O O . LYS A 1 573 ? 42.017 2.972 -11.993 1.00 48.94 573 LYS A O 1
ATOM 4686 N N . LYS A 1 574 ? 42.228 5.208 -11.861 1.00 51.44 574 LYS A N 1
ATOM 4687 C CA . LYS A 1 574 ? 43.533 5.354 -12.555 1.00 51.44 574 LYS A CA 1
ATOM 4688 C C . LYS A 1 574 ? 43.572 4.892 -14.026 1.00 51.44 574 LYS A C 1
ATOM 4690 O O . LYS A 1 574 ? 44.574 4.316 -14.455 1.00 51.44 574 LYS A O 1
ATOM 4695 N N . ASP A 1 575 ? 42.556 5.202 -14.827 1.00 51.94 575 ASP A N 1
ATOM 4696 C CA . ASP A 1 575 ? 42.690 5.070 -16.288 1.00 51.94 575 ASP A CA 1
ATOM 4697 C C . ASP A 1 575 ? 43.707 6.105 -16.814 1.00 51.94 575 ASP A C 1
ATOM 4699 O O . ASP A 1 575 ? 43.493 7.314 -16.701 1.00 51.94 575 ASP A O 1
ATOM 4703 N N . LYS A 1 576 ? 44.855 5.647 -17.335 1.00 50.94 576 LYS A N 1
ATOM 4704 C CA . LYS A 1 576 ? 45.957 6.511 -17.816 1.00 50.94 576 LYS A CA 1
ATOM 4705 C C . LYS A 1 576 ? 45.715 7.113 -19.207 1.00 50.94 576 LYS A C 1
ATOM 4707 O O . LYS A 1 576 ? 46.500 7.958 -19.625 1.00 50.94 576 LYS A O 1
ATOM 4712 N N . ASP A 1 577 ? 44.627 6.730 -19.866 1.00 53.22 577 ASP A N 1
ATOM 4713 C CA . ASP A 1 577 ? 44.395 6.979 -21.293 1.00 53.22 577 ASP A CA 1
ATOM 4714 C C . ASP A 1 577 ? 43.280 8.014 -21.570 1.00 53.22 577 ASP A C 1
ATOM 4716 O O . ASP A 1 577 ? 42.714 8.049 -22.660 1.00 53.22 577 ASP A O 1
ATOM 4720 N N . ILE A 1 578 ? 42.925 8.864 -20.594 1.00 60.31 578 ILE A N 1
ATOM 4721 C CA . ILE A 1 578 ? 41.868 9.879 -20.768 1.00 60.31 578 ILE A CA 1
ATOM 4722 C C . ILE A 1 578 ? 42.459 11.188 -21.318 1.00 60.31 578 ILE A C 1
ATOM 4724 O O . ILE A 1 578 ? 43.062 11.966 -20.577 1.00 60.31 578 ILE A O 1
ATOM 4728 N N . ASP A 1 579 ? 42.226 11.459 -22.603 1.00 70.00 579 ASP A N 1
ATOM 4729 C CA . ASP A 1 579 ? 42.541 12.735 -23.261 1.00 70.00 579 ASP A CA 1
ATOM 4730 C C . ASP A 1 579 ? 41.425 13.771 -23.005 1.00 70.00 579 ASP A C 1
ATOM 4732 O O . ASP A 1 579 ? 40.361 13.754 -23.628 1.00 70.00 579 ASP A O 1
ATOM 4736 N N . ILE A 1 580 ? 41.649 14.662 -22.032 1.00 69.50 580 ILE A N 1
ATOM 4737 C CA . ILE A 1 580 ? 40.670 15.681 -21.621 1.00 69.50 580 ILE A CA 1
ATOM 4738 C C . ILE A 1 580 ? 40.350 16.683 -22.745 1.00 69.50 580 ILE A C 1
ATOM 4740 O O . ILE A 1 580 ? 39.156 16.892 -22.987 1.00 69.50 580 ILE A O 1
ATOM 4744 N N . PRO A 1 581 ? 41.335 17.312 -23.424 1.00 77.00 581 PRO A N 1
ATOM 4745 C CA . PRO A 1 581 ? 41.062 18.165 -24.579 1.00 77.00 581 PRO A CA 1
ATOM 4746 C C . PRO A 1 581 ? 40.171 17.491 -25.624 1.00 77.00 581 PRO A C 1
ATOM 4748 O O . PRO A 1 581 ? 39.181 18.090 -26.043 1.00 77.00 581 PRO A O 1
ATOM 4751 N N . TYR A 1 582 ? 40.450 16.231 -25.966 1.00 74.19 582 TYR A N 1
ATOM 4752 C CA . TYR A 1 582 ? 39.632 15.473 -26.913 1.00 74.19 582 TYR A CA 1
ATOM 4753 C C . TYR A 1 582 ? 38.189 15.270 -26.420 1.00 74.19 582 TYR A C 1
ATOM 4755 O O . TYR A 1 582 ? 37.230 15.472 -27.166 1.00 74.19 582 TYR A O 1
ATOM 4763 N N . MET A 1 583 ? 37.988 14.936 -25.141 1.00 73.00 583 MET A N 1
ATOM 4764 C CA . MET A 1 583 ? 36.632 14.789 -24.592 1.00 73.00 583 MET A CA 1
ATOM 4765 C C . MET A 1 583 ? 35.852 16.106 -24.562 1.00 73.00 583 MET A C 1
ATOM 4767 O O . MET A 1 583 ? 34.658 16.117 -24.857 1.00 73.00 583 MET A O 1
ATOM 4771 N N . ILE A 1 584 ? 36.505 17.211 -24.194 1.00 79.69 584 ILE A N 1
ATOM 4772 C CA . ILE A 1 584 ? 35.874 18.536 -24.177 1.00 79.69 584 ILE A CA 1
ATOM 4773 C C . ILE A 1 584 ? 35.551 18.980 -25.606 1.00 79.69 584 ILE A C 1
ATOM 4775 O O . ILE A 1 584 ? 34.494 19.563 -25.834 1.00 79.69 584 ILE A O 1
ATOM 4779 N N . GLN A 1 585 ? 36.408 18.669 -26.582 1.00 82.62 585 GLN A N 1
ATOM 4780 C CA . GLN A 1 585 ? 36.156 18.953 -27.995 1.00 82.62 585 GLN A CA 1
ATOM 4781 C C . GLN A 1 585 ? 34.847 18.308 -28.475 1.00 82.62 585 GLN A C 1
ATOM 4783 O O . GLN A 1 585 ? 34.083 18.954 -29.193 1.00 82.62 585 GLN A O 1
ATOM 4788 N N . ASN A 1 586 ? 34.535 17.094 -28.013 1.00 78.31 586 ASN A N 1
ATOM 4789 C CA . ASN A 1 586 ? 33.291 16.403 -28.366 1.00 78.31 586 ASN A CA 1
ATOM 4790 C C . ASN A 1 586 ? 32.023 17.114 -27.864 1.00 78.31 586 ASN A C 1
ATOM 4792 O O . ASN A 1 586 ? 30.963 16.930 -28.454 1.00 78.31 586 ASN A O 1
ATOM 4796 N N . LEU A 1 587 ? 32.112 17.978 -26.842 1.00 78.62 587 LEU A N 1
ATOM 4797 C CA . LEU A 1 587 ? 30.984 18.818 -26.415 1.00 78.62 587 LEU A CA 1
ATOM 4798 C C . LEU A 1 587 ? 30.519 19.755 -27.545 1.00 78.62 587 LEU A C 1
ATOM 4800 O O . LEU A 1 587 ? 29.332 20.049 -27.677 1.00 78.62 587 LEU A O 1
ATOM 4804 N N . PHE A 1 588 ? 31.464 20.202 -28.372 1.00 85.12 588 PHE A N 1
ATOM 4805 C CA . PHE A 1 588 ? 31.256 21.200 -29.416 1.00 85.12 588 PHE A CA 1
ATOM 4806 C C . PHE A 1 588 ? 31.224 20.602 -30.828 1.00 85.12 588 PHE A C 1
ATOM 4808 O O . PHE A 1 588 ? 31.147 21.355 -31.795 1.00 85.12 588 PHE A O 1
ATOM 4815 N N . TYR A 1 589 ? 31.338 19.283 -30.981 1.00 80.50 589 TYR A N 1
ATOM 4816 C CA . TYR A 1 589 ? 31.468 18.644 -32.288 1.00 80.50 589 TYR A CA 1
ATOM 4817 C C . TYR A 1 589 ? 30.098 18.391 -32.931 1.00 80.50 589 TYR A C 1
ATOM 4819 O O . TYR A 1 589 ? 29.220 17.796 -32.313 1.00 80.50 589 TYR A O 1
ATOM 4827 N N . ILE A 1 590 ? 29.921 18.822 -34.184 1.00 76.19 590 ILE A N 1
ATOM 4828 C CA . ILE A 1 590 ? 28.716 18.558 -34.981 1.00 76.19 590 ILE A CA 1
ATOM 4829 C C . ILE A 1 590 ? 28.997 17.324 -35.837 1.00 76.19 590 ILE A C 1
ATOM 4831 O O . ILE A 1 590 ? 29.713 17.414 -36.839 1.00 76.19 590 ILE A O 1
ATOM 4835 N N . GLN A 1 591 ? 28.436 16.177 -35.452 1.00 69.06 591 GLN A N 1
ATOM 4836 C CA . GLN A 1 591 ? 28.721 14.896 -36.105 1.00 69.06 591 GLN A CA 1
ATOM 4837 C C . GLN A 1 591 ? 28.308 14.877 -37.582 1.00 69.06 591 GLN A C 1
ATOM 4839 O O . GLN A 1 591 ? 29.115 14.495 -38.428 1.00 69.06 591 GLN A O 1
ATOM 4844 N N . GLU A 1 592 ? 27.111 15.373 -37.914 1.00 68.31 592 GLU A N 1
ATOM 4845 C CA . GLU A 1 592 ? 26.615 15.460 -39.301 1.00 68.31 592 GLU A CA 1
ATOM 4846 C C . GLU A 1 592 ? 27.536 16.256 -40.232 1.00 68.31 592 GLU A C 1
ATOM 4848 O O . GLU A 1 592 ? 27.651 15.958 -41.419 1.00 68.31 592 GLU A O 1
ATOM 4853 N N . GLN A 1 593 ? 28.192 17.284 -39.694 1.00 73.44 593 GLN A N 1
ATOM 4854 C CA . GLN A 1 593 ? 29.044 18.194 -40.460 1.00 73.44 593 GLN A CA 1
ATOM 4855 C C . GLN A 1 593 ? 30.534 17.864 -40.309 1.00 73.44 593 GLN A C 1
ATOM 4857 O O . GLN A 1 593 ? 31.362 18.580 -40.873 1.00 73.44 593 GLN A O 1
ATOM 4862 N N . GLN A 1 594 ? 30.859 16.823 -39.534 1.00 76.88 594 GLN A N 1
ATOM 4863 C CA . GLN A 1 594 ? 32.209 16.383 -39.179 1.00 76.88 594 GLN A CA 1
ATOM 4864 C C . GLN A 1 594 ? 33.154 17.530 -38.789 1.00 76.88 594 GLN A C 1
ATOM 4866 O O . GLN A 1 594 ? 34.332 17.538 -39.148 1.00 76.88 594 GLN A O 1
ATOM 4871 N N . LYS A 1 595 ? 32.645 18.530 -38.061 1.00 83.12 595 LYS A N 1
ATOM 4872 C CA . LYS A 1 595 ? 33.418 19.724 -37.693 1.00 83.12 595 LYS A CA 1
ATOM 4873 C C . LYS A 1 595 ? 33.013 20.280 -36.336 1.00 83.12 595 LYS A C 1
ATOM 4875 O O . LYS A 1 595 ? 31.904 20.058 -35.855 1.00 83.12 595 LYS A O 1
ATOM 4880 N N . LEU A 1 596 ? 33.899 21.085 -35.759 1.00 84.38 596 LEU A N 1
ATOM 4881 C CA . LEU A 1 596 ? 33.652 21.781 -34.503 1.00 84.38 596 LEU A CA 1
ATOM 4882 C C . LEU A 1 596 ? 32.729 22.997 -34.688 1.00 84.38 596 LEU A C 1
ATOM 4884 O O . LEU A 1 596 ? 32.926 23.815 -35.593 1.00 84.38 596 LEU A O 1
ATOM 4888 N N . ASN A 1 597 ? 31.773 23.169 -33.779 1.00 87.12 597 ASN A N 1
ATOM 4889 C CA . ASN A 1 597 ? 30.970 24.376 -33.655 1.00 87.12 597 ASN A CA 1
ATOM 4890 C C . ASN A 1 597 ? 31.779 25.491 -32.971 1.00 87.12 597 ASN A C 1
ATOM 4892 O O . ASN A 1 597 ? 31.684 25.732 -31.765 1.00 87.12 597 ASN A O 1
ATOM 4896 N N . LEU A 1 598 ? 32.611 26.171 -33.764 1.00 87.31 598 LEU A N 1
ATOM 4897 C CA . LEU A 1 598 ? 33.461 27.272 -33.298 1.00 87.31 598 LEU A CA 1
ATOM 4898 C C . LEU A 1 598 ? 32.657 28.467 -32.761 1.00 87.31 598 LEU A C 1
ATOM 4900 O O . LEU A 1 598 ? 33.188 29.240 -31.962 1.00 87.31 598 LEU A O 1
ATOM 4904 N N . GLU A 1 599 ? 31.400 28.628 -33.181 1.00 85.94 599 GLU A N 1
ATOM 4905 C CA . GLU A 1 599 ? 30.525 29.701 -32.713 1.00 85.94 599 GLU A CA 1
ATOM 4906 C C . GLU A 1 599 ? 30.089 29.460 -31.263 1.00 85.94 599 GLU A C 1
ATOM 4908 O O . GLU A 1 599 ? 30.376 30.293 -30.400 1.00 85.94 599 GLU A O 1
ATOM 4913 N N . ILE A 1 600 ? 29.501 28.295 -30.973 1.00 84.62 600 ILE A N 1
ATOM 4914 C CA . ILE A 1 600 ? 29.109 27.895 -29.610 1.00 84.62 600 ILE A CA 1
ATOM 4915 C C . ILE A 1 600 ? 30.331 27.832 -28.685 1.00 84.62 600 ILE A C 1
ATOM 4917 O O . ILE A 1 600 ? 30.282 28.328 -27.555 1.00 84.62 600 ILE A O 1
ATOM 4921 N N . LEU A 1 601 ? 31.459 27.299 -29.166 1.00 89.75 601 LEU A N 1
ATOM 4922 C CA . LEU A 1 601 ? 32.706 27.271 -28.398 1.00 89.75 601 LEU A CA 1
ATOM 4923 C C . LEU A 1 601 ? 33.165 28.683 -28.009 1.00 89.75 601 LEU A C 1
ATOM 4925 O O . LEU A 1 601 ? 33.519 28.923 -26.855 1.00 89.75 601 LEU A O 1
ATOM 4929 N N . LYS A 1 602 ? 33.130 29.639 -28.945 1.00 89.19 602 LYS A N 1
ATOM 4930 C CA . LYS A 1 602 ? 33.499 31.030 -28.662 1.00 89.19 602 LYS A CA 1
ATOM 4931 C C . LYS A 1 602 ? 32.545 31.672 -27.652 1.00 89.19 602 LYS A C 1
ATOM 4933 O O . LYS A 1 602 ? 33.023 32.284 -26.702 1.00 89.19 602 LYS A O 1
ATOM 4938 N N . GLN A 1 603 ? 31.234 31.489 -27.816 1.00 85.56 603 GLN A N 1
ATOM 4939 C CA . GLN A 1 603 ? 30.230 32.009 -26.878 1.00 85.56 603 GLN A CA 1
ATOM 4940 C C . GLN A 1 603 ? 30.432 31.454 -25.459 1.00 85.56 603 GLN A C 1
ATOM 4942 O O . GLN A 1 603 ? 30.363 32.203 -24.485 1.00 85.56 603 GLN A O 1
ATOM 4947 N N . THR A 1 604 ? 30.757 30.164 -25.349 1.00 86.06 604 THR A N 1
ATOM 4948 C CA . THR A 1 604 ? 31.048 29.502 -24.069 1.00 86.06 604 THR A CA 1
ATOM 4949 C C . THR A 1 604 ? 32.311 30.076 -23.420 1.00 86.06 604 THR A C 1
ATOM 4951 O O . THR A 1 604 ? 32.303 30.399 -22.234 1.00 86.06 604 THR A O 1
ATOM 4954 N N . ILE A 1 605 ? 33.392 30.268 -24.193 1.00 90.25 605 ILE A N 1
ATOM 4955 C CA . ILE A 1 605 ? 34.629 30.914 -23.714 1.00 90.25 605 ILE A CA 1
ATOM 4956 C C . ILE A 1 605 ? 34.342 32.334 -23.210 1.00 90.25 605 ILE A C 1
ATOM 4958 O O . ILE A 1 605 ? 34.828 32.714 -22.146 1.00 90.25 605 ILE A O 1
ATOM 4962 N N . ASP A 1 606 ? 33.555 33.113 -23.951 1.00 86.69 606 ASP A N 1
ATOM 4963 C CA . ASP A 1 606 ? 33.237 34.495 -23.591 1.00 86.69 606 ASP A CA 1
ATOM 4964 C C . ASP A 1 606 ? 32.413 34.561 -22.288 1.00 86.69 606 ASP A C 1
ATOM 4966 O O . ASP A 1 606 ? 32.712 35.384 -21.421 1.00 86.69 606 ASP A O 1
ATOM 4970 N N . GLN A 1 607 ? 31.450 33.653 -22.084 1.00 80.81 607 GLN A N 1
ATOM 4971 C CA . GLN A 1 607 ? 30.703 33.547 -20.820 1.00 80.81 607 GLN A CA 1
ATOM 4972 C C . GLN A 1 607 ? 31.587 33.114 -19.645 1.00 80.81 607 GLN A C 1
ATOM 4974 O O . GLN A 1 607 ? 31.504 33.693 -18.562 1.00 80.81 607 GLN A O 1
ATOM 4979 N N . LEU A 1 608 ? 32.487 32.149 -19.846 1.00 86.38 608 LEU A N 1
ATOM 4980 C CA . LEU A 1 608 ? 33.429 31.730 -18.805 1.00 86.38 608 LEU A CA 1
ATOM 4981 C C . LEU A 1 608 ? 34.396 32.856 -18.418 1.00 86.38 608 LEU A C 1
ATOM 4983 O O . LEU A 1 608 ? 34.695 33.013 -17.237 1.00 86.38 608 LEU A O 1
ATOM 4987 N N . LYS A 1 609 ? 34.829 33.687 -19.375 1.00 86.31 609 LYS A N 1
ATOM 4988 C CA . LYS A 1 609 ? 35.629 34.894 -19.099 1.00 86.31 609 LYS A CA 1
ATOM 4989 C C . LYS A 1 609 ? 34.852 35.940 -18.303 1.00 86.31 609 LYS A C 1
ATOM 4991 O O . LYS A 1 609 ? 35.436 36.580 -17.434 1.00 86.31 609 LYS A O 1
ATOM 4996 N N . GLN A 1 610 ? 33.552 36.099 -18.555 1.00 81.19 610 GLN A N 1
ATOM 4997 C CA . GLN A 1 610 ? 32.698 36.973 -17.741 1.00 81.19 610 GLN A CA 1
ATOM 4998 C C . GLN A 1 610 ? 32.582 36.452 -16.306 1.00 81.19 610 GLN A C 1
ATOM 5000 O O . GLN A 1 610 ? 32.773 37.221 -15.366 1.00 81.19 610 GLN A O 1
ATOM 5005 N N . ILE A 1 611 ? 32.345 35.149 -16.129 1.00 78.31 611 ILE A N 1
ATOM 5006 C CA . ILE A 1 611 ? 32.300 34.503 -14.808 1.00 78.31 611 ILE A CA 1
ATOM 5007 C C . ILE A 1 611 ? 33.644 34.662 -14.086 1.00 78.31 611 ILE A C 1
ATOM 5009 O O . ILE A 1 611 ? 33.666 35.044 -12.917 1.00 78.31 611 ILE A O 1
ATOM 5013 N N . GLN A 1 612 ? 34.762 34.443 -14.785 1.00 81.81 612 GLN A N 1
ATOM 5014 C CA . GLN A 1 612 ? 36.105 34.657 -14.250 1.00 81.81 612 GLN A CA 1
ATOM 5015 C C . GLN A 1 612 ? 36.308 36.115 -13.825 1.00 81.81 612 GLN A C 1
ATOM 5017 O O . GLN A 1 612 ? 36.749 36.359 -12.711 1.00 81.81 612 GLN A O 1
ATOM 5022 N N . GLN A 1 613 ? 35.933 37.089 -14.657 1.00 77.56 613 GLN A N 1
ATOM 5023 C CA . GLN A 1 613 ? 36.061 38.510 -14.331 1.00 77.56 613 GLN A CA 1
ATOM 5024 C C . GLN A 1 613 ? 35.216 38.902 -13.110 1.00 77.56 613 GLN A C 1
ATOM 5026 O O . GLN A 1 613 ? 35.696 39.644 -12.252 1.00 77.56 613 GLN A O 1
ATOM 5031 N N . ILE A 1 614 ? 33.980 38.400 -13.016 1.00 72.56 614 ILE A N 1
ATOM 5032 C CA . ILE A 1 614 ? 33.092 38.608 -11.861 1.00 72.56 614 ILE A CA 1
ATOM 5033 C C . ILE A 1 614 ? 33.723 38.011 -10.599 1.00 72.56 614 ILE A C 1
ATOM 5035 O O . ILE A 1 614 ? 33.736 38.663 -9.555 1.00 72.56 614 ILE A O 1
ATOM 5039 N N . TYR A 1 615 ? 34.289 36.807 -10.703 1.00 72.25 615 TYR A N 1
ATOM 5040 C CA . TYR A 1 615 ? 34.992 36.150 -9.606 1.00 72.25 615 TYR A CA 1
ATOM 5041 C C . TYR A 1 615 ? 36.243 36.937 -9.172 1.00 72.25 615 TYR A C 1
ATOM 5043 O O . TYR A 1 615 ? 36.363 37.266 -7.995 1.00 72.25 615 TYR A O 1
ATOM 5051 N N . THR A 1 616 ? 37.129 37.325 -10.097 1.00 72.50 616 THR A N 1
ATOM 5052 C CA . THR A 1 616 ? 38.363 38.091 -9.818 1.00 72.50 616 THR A CA 1
ATOM 5053 C C . THR A 1 616 ? 38.077 39.466 -9.202 1.00 72.50 616 THR A C 1
ATOM 5055 O O . THR A 1 616 ? 38.834 39.945 -8.361 1.00 72.50 616 THR A O 1
ATOM 5058 N N . GLN A 1 617 ? 36.977 40.122 -9.584 1.00 67.00 617 GLN A N 1
ATOM 5059 C CA . GLN A 1 617 ? 36.565 41.394 -8.977 1.00 67.00 617 GLN A CA 1
ATOM 5060 C C . GLN A 1 617 ? 36.116 41.244 -7.516 1.00 67.00 617 GLN A C 1
ATOM 5062 O O . GLN A 1 617 ? 36.171 42.217 -6.766 1.00 67.00 617 GLN A O 1
ATOM 5067 N N . PHE A 1 618 ? 35.680 40.048 -7.115 1.00 60.12 618 PHE A N 1
ATOM 5068 C CA . PHE A 1 618 ? 35.156 39.762 -5.781 1.00 60.12 618 PHE A CA 1
ATOM 5069 C C . PHE A 1 618 ? 36.162 39.033 -4.876 1.00 60.12 618 PHE A C 1
ATOM 5071 O O . PHE A 1 618 ? 36.124 39.202 -3.659 1.00 60.12 618 PHE A O 1
ATOM 5078 N N . SER A 1 619 ? 37.110 38.283 -5.449 1.00 54.66 619 SER A N 1
ATOM 5079 C CA . SER A 1 619 ? 38.068 37.419 -4.736 1.00 54.66 619 SER A CA 1
ATOM 5080 C C . SER A 1 619 ? 39.099 38.148 -3.861 1.00 54.66 619 SER A C 1
ATOM 5082 O O . SER A 1 619 ? 39.984 37.510 -3.292 1.00 54.66 619 SER A O 1
ATOM 5084 N N . GLN A 1 620 ? 38.973 39.466 -3.664 1.00 50.91 620 GLN A N 1
ATOM 5085 C CA . GLN A 1 620 ? 39.773 40.193 -2.674 1.00 50.91 620 GLN A CA 1
ATOM 5086 C C . GLN A 1 620 ? 39.444 39.793 -1.220 1.00 50.91 620 GLN A C 1
ATOM 5088 O O . GLN A 1 620 ? 40.200 40.150 -0.316 1.00 50.91 620 GLN A O 1
ATOM 5093 N N . LYS A 1 621 ? 38.375 39.017 -0.978 1.00 53.03 621 LYS A N 1
ATOM 5094 C CA . LYS A 1 621 ? 38.086 38.358 0.307 1.00 53.03 621 LYS A CA 1
ATOM 5095 C C . LYS A 1 621 ? 37.808 36.867 0.067 1.00 53.03 621 LYS A C 1
ATOM 5097 O O . LYS A 1 621 ? 36.983 36.506 -0.767 1.00 53.03 621 LYS A O 1
ATOM 5102 N N . GLN A 1 622 ? 38.570 36.010 0.744 1.00 53.91 622 GLN A N 1
ATOM 5103 C CA . GLN A 1 622 ? 38.751 34.568 0.498 1.00 53.91 622 GLN A CA 1
ATOM 5104 C C . GLN A 1 622 ? 37.570 33.701 0.966 1.00 53.91 622 GLN A C 1
ATOM 5106 O O . GLN A 1 622 ? 37.751 32.669 1.608 1.00 53.91 622 GLN A O 1
ATOM 5111 N N . ASP A 1 623 ? 36.351 34.119 0.645 1.00 56.94 623 ASP A N 1
ATOM 5112 C CA . ASP A 1 623 ? 35.149 33.539 1.238 1.00 56.94 623 ASP A CA 1
ATOM 5113 C C . ASP A 1 623 ? 34.512 32.449 0.360 1.00 56.94 623 ASP A C 1
ATOM 5115 O O . ASP A 1 623 ? 33.676 31.707 0.852 1.00 56.94 623 ASP A O 1
ATOM 5119 N N . ILE A 1 624 ? 34.889 32.289 -0.918 1.00 61.94 624 ILE A N 1
ATOM 5120 C CA . ILE A 1 624 ? 34.363 31.220 -1.796 1.00 61.94 624 ILE A CA 1
ATOM 5121 C C . ILE A 1 624 ? 35.367 30.068 -1.870 1.00 61.94 624 ILE A C 1
ATOM 5123 O O . ILE A 1 624 ? 36.494 30.245 -2.328 1.00 61.94 624 ILE A O 1
ATOM 5127 N N . THR A 1 625 ? 34.946 28.873 -1.460 1.00 59.41 625 THR A N 1
ATOM 5128 C CA . THR A 1 625 ? 35.823 27.695 -1.343 1.00 59.41 625 THR A CA 1
ATOM 5129 C C . THR A 1 625 ? 35.589 26.651 -2.432 1.00 59.41 625 THR A C 1
ATOM 5131 O O . THR A 1 625 ? 36.501 25.886 -2.757 1.00 59.41 625 THR A O 1
ATOM 5134 N N . GLN A 1 626 ? 34.401 26.638 -3.044 1.00 68.38 626 GLN A N 1
ATOM 5135 C CA . GLN A 1 626 ? 34.077 25.760 -4.168 1.00 68.38 626 GLN A CA 1
ATOM 5136 C C . GLN A 1 626 ? 33.103 26.425 -5.142 1.00 68.38 626 GLN A C 1
ATOM 5138 O O . GLN A 1 626 ? 32.196 27.154 -4.739 1.00 68.38 626 GLN A O 1
ATOM 5143 N N . PHE A 1 627 ? 33.251 26.106 -6.425 1.00 70.94 627 PHE A N 1
ATOM 5144 C CA . PHE A 1 627 ? 32.443 26.644 -7.512 1.00 70.94 627 PHE A CA 1
ATOM 5145 C C . PHE A 1 627 ? 32.133 25.548 -8.538 1.00 70.94 627 PHE A C 1
ATOM 5147 O O . PHE A 1 627 ? 33.033 24.837 -8.975 1.00 70.94 627 PHE A O 1
ATOM 5154 N N . GLU A 1 628 ? 30.872 25.359 -8.916 1.00 75.38 628 GLU A N 1
ATOM 5155 C CA . GLU A 1 628 ? 30.452 24.315 -9.860 1.00 75.38 628 GLU A CA 1
ATOM 5156 C C . GLU A 1 628 ? 29.652 24.911 -11.014 1.00 75.38 628 GLU A C 1
ATOM 5158 O O . GLU A 1 628 ? 28.710 25.677 -10.796 1.00 75.38 628 GLU A O 1
ATOM 5163 N N . LEU A 1 629 ? 30.021 24.528 -12.236 1.00 78.75 629 LEU A N 1
ATOM 5164 C CA . LEU A 1 629 ? 29.376 24.944 -13.470 1.00 78.75 629 LEU A CA 1
ATOM 5165 C C . LEU A 1 629 ? 28.756 23.752 -14.204 1.00 78.75 629 LEU A C 1
ATOM 5167 O O . LEU A 1 629 ? 29.324 22.663 -14.261 1.00 78.75 629 LEU A O 1
ATOM 5171 N N . THR A 1 630 ? 27.611 23.991 -14.830 1.00 74.75 630 THR A N 1
ATOM 5172 C CA . THR A 1 630 ? 26.981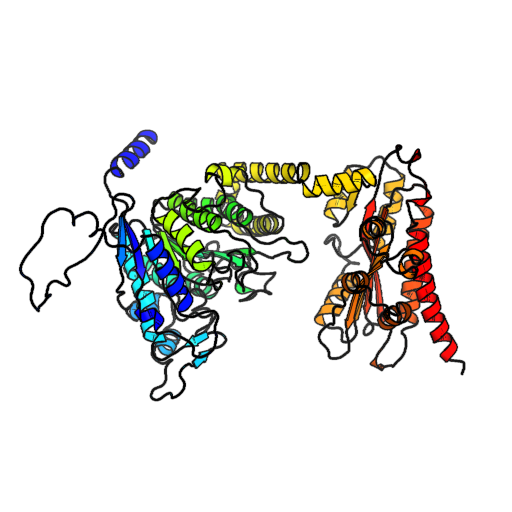 23.102 -15.805 1.00 74.75 630 THR A CA 1
ATOM 5173 C C . THR A 1 630 ? 26.914 23.820 -17.145 1.00 74.75 630 THR A C 1
ATOM 5175 O O . THR A 1 630 ? 26.319 24.888 -17.248 1.00 74.75 630 THR A O 1
ATOM 5178 N N . ILE A 1 631 ? 27.528 23.237 -18.167 1.00 81.25 631 ILE A N 1
ATOM 5179 C CA . ILE A 1 631 ? 27.543 23.732 -19.540 1.00 81.25 631 ILE A CA 1
ATOM 5180 C C . ILE A 1 631 ? 26.610 22.847 -20.360 1.00 81.25 631 ILE A C 1
ATOM 5182 O O . ILE A 1 631 ? 26.778 21.627 -20.403 1.00 81.25 631 ILE A O 1
ATOM 5186 N N . LEU A 1 632 ? 25.631 23.473 -20.998 1.00 75.31 632 LEU A N 1
ATOM 5187 C CA . LEU A 1 632 ? 24.674 22.845 -21.897 1.00 75.31 632 LEU A CA 1
ATOM 5188 C C . LEU A 1 632 ? 24.963 23.314 -23.317 1.00 75.31 632 LEU A C 1
ATOM 5190 O O . LEU A 1 632 ? 25.116 24.513 -23.543 1.00 75.31 632 LEU A O 1
ATOM 5194 N N . VAL A 1 633 ? 25.015 22.384 -24.265 1.00 76.44 633 VAL A N 1
ATOM 5195 C CA . VAL A 1 633 ? 25.204 22.684 -25.685 1.00 76.44 633 VAL A CA 1
ATOM 5196 C C . VAL A 1 633 ? 24.134 21.964 -26.497 1.00 76.44 633 VAL A C 1
ATOM 5198 O O . VAL A 1 633 ? 24.039 20.738 -26.458 1.00 76.44 633 VAL A O 1
ATOM 5201 N N . ASP A 1 634 ? 23.342 22.733 -27.238 1.00 73.62 634 ASP A N 1
ATOM 5202 C CA . ASP A 1 634 ? 22.362 22.257 -28.212 1.00 73.62 634 ASP A CA 1
ATOM 5203 C C . ASP A 1 634 ? 22.884 22.571 -29.620 1.00 73.62 634 ASP A C 1
ATOM 5205 O O . ASP A 1 634 ? 22.838 23.716 -30.086 1.00 73.62 634 ASP A O 1
ATOM 5209 N N . GLN A 1 635 ? 23.409 21.547 -30.298 1.00 73.75 635 GLN A N 1
ATOM 5210 C CA . GLN A 1 635 ? 23.963 21.700 -31.645 1.00 73.75 635 GLN A CA 1
ATOM 5211 C C . GLN A 1 635 ? 22.873 21.906 -32.701 1.00 73.75 635 GLN A C 1
ATOM 5213 O O . GLN A 1 635 ? 23.123 22.563 -33.710 1.00 73.75 635 GLN A O 1
ATOM 5218 N N . TYR A 1 636 ? 21.663 21.391 -32.467 1.00 67.69 636 TYR A N 1
ATOM 5219 C CA . TYR A 1 636 ? 20.551 21.487 -33.410 1.00 67.69 636 TYR A CA 1
ATOM 5220 C C . TYR A 1 636 ? 19.986 22.910 -33.465 1.00 67.69 636 TYR A C 1
ATOM 5222 O O . TYR A 1 636 ? 19.752 23.453 -34.545 1.00 67.69 636 TYR A O 1
ATOM 5230 N N . LYS A 1 637 ? 19.818 23.549 -32.301 1.00 67.44 637 LYS A N 1
ATOM 5231 C CA . LYS A 1 637 ? 19.344 24.942 -32.204 1.00 67.44 637 LYS A CA 1
ATOM 5232 C C . LYS A 1 637 ? 20.466 25.979 -32.270 1.00 67.44 637 LYS A C 1
ATOM 5234 O O . LYS A 1 637 ? 20.180 27.173 -32.264 1.00 67.44 637 LYS A O 1
ATOM 5239 N N . ASN A 1 638 ? 21.719 25.532 -32.361 1.00 72.69 638 ASN A N 1
ATOM 5240 C CA . ASN A 1 638 ? 22.925 26.358 -32.304 1.00 72.69 638 ASN A CA 1
ATOM 5241 C C . ASN A 1 638 ? 22.981 27.241 -31.039 1.00 72.69 638 ASN A C 1
ATOM 5243 O O . ASN A 1 638 ? 23.191 28.452 -31.118 1.00 72.69 638 ASN A O 1
ATOM 5247 N N . GLN A 1 639 ? 22.725 26.644 -29.873 1.00 73.44 639 GLN A N 1
ATOM 5248 C CA . GLN A 1 639 ? 22.588 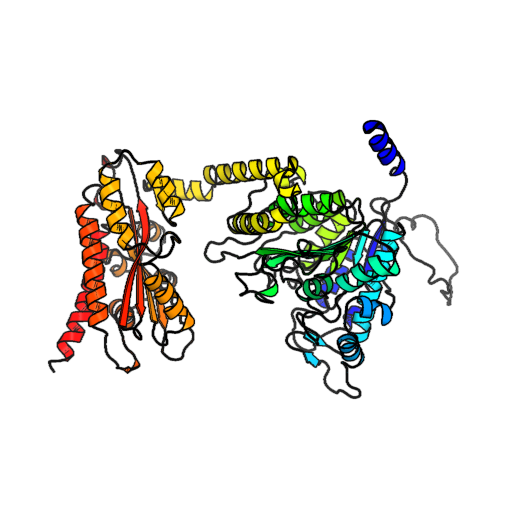27.346 -28.593 1.00 73.44 639 GLN A CA 1
ATOM 5249 C C . GLN A 1 639 ? 23.467 26.727 -27.505 1.00 73.44 639 GLN A C 1
ATOM 5251 O O . GLN A 1 639 ? 23.736 25.527 -27.500 1.00 73.44 639 GLN A O 1
ATOM 5256 N N . GLN A 1 640 ? 23.896 27.552 -26.549 1.00 79.75 640 GLN A N 1
ATOM 5257 C CA . GLN A 1 640 ? 24.654 27.103 -25.383 1.00 79.75 640 GLN A CA 1
ATOM 5258 C C . GLN A 1 640 ? 24.258 27.865 -24.126 1.00 79.75 640 GLN A C 1
ATOM 5260 O O . GLN A 1 640 ? 23.775 28.997 -24.208 1.00 79.75 640 GLN A O 1
ATOM 5265 N N . ASN A 1 641 ? 24.474 27.246 -22.970 1.00 72.50 641 ASN A N 1
ATOM 5266 C CA . ASN A 1 641 ? 24.224 27.878 -21.686 1.00 72.50 641 ASN A CA 1
ATOM 5267 C C . ASN A 1 641 ? 25.233 27.415 -20.625 1.00 72.50 641 ASN A C 1
ATOM 5269 O O . ASN A 1 641 ? 25.328 26.218 -20.345 1.00 72.50 641 ASN A O 1
ATOM 5273 N N . VAL A 1 642 ? 25.953 28.358 -20.011 1.00 73.31 642 VAL A N 1
ATOM 5274 C CA . VAL A 1 642 ? 26.834 28.117 -18.861 1.00 73.31 642 VAL A CA 1
ATOM 5275 C C . VAL A 1 642 ? 26.124 28.545 -17.583 1.00 73.31 642 VAL A C 1
ATOM 5277 O O . VAL A 1 642 ? 25.810 29.719 -17.396 1.00 73.31 642 VAL A O 1
ATOM 5280 N N . LYS A 1 643 ? 25.915 27.594 -16.675 1.00 69.19 643 LYS A N 1
ATOM 5281 C CA . LYS A 1 643 ? 25.151 27.794 -15.441 1.00 69.19 643 LYS A CA 1
ATOM 5282 C C . LYS A 1 643 ? 25.969 27.491 -14.213 1.00 69.19 643 LYS A C 1
ATOM 5284 O O . LYS A 1 643 ? 26.737 26.535 -14.211 1.00 69.19 643 LYS A O 1
ATOM 5289 N N . ILE A 1 644 ? 25.748 28.241 -13.145 1.00 66.94 644 ILE A N 1
ATOM 5290 C CA . ILE A 1 644 ? 26.369 27.964 -11.850 1.00 66.94 644 ILE A CA 1
ATOM 5291 C C . ILE A 1 644 ? 25.443 27.049 -11.059 1.00 66.94 644 ILE A C 1
ATOM 5293 O O . ILE A 1 644 ? 24.405 27.486 -10.565 1.00 66.94 644 ILE A O 1
ATOM 5297 N N . SER A 1 645 ? 25.807 25.772 -10.942 1.00 60.12 645 SER A N 1
ATOM 5298 C CA . SER A 1 645 ? 24.984 24.769 -10.258 1.00 60.12 645 SER A CA 1
ATOM 5299 C C . SER A 1 645 ? 25.217 24.729 -8.750 1.00 60.12 645 SER A C 1
ATOM 5301 O O . SER A 1 645 ? 24.354 24.243 -8.021 1.00 60.12 645 SER A O 1
ATOM 5303 N N . LYS A 1 646 ? 26.366 25.223 -8.265 1.00 60.12 646 LYS A N 1
ATOM 5304 C CA . LYS A 1 646 ? 26.706 25.213 -6.835 1.00 60.12 646 LYS A CA 1
ATOM 5305 C C . LYS A 1 646 ? 27.812 26.212 -6.485 1.00 60.12 646 LYS A C 1
ATOM 5307 O O . LYS A 1 646 ? 28.784 26.346 -7.227 1.00 60.12 646 LYS A O 1
ATOM 5312 N N . ILE A 1 647 ? 27.700 26.840 -5.315 1.00 61.94 647 ILE A N 1
ATOM 5313 C CA . ILE A 1 647 ? 28.756 27.654 -4.692 1.00 61.94 647 ILE A CA 1
ATOM 5314 C C . ILE A 1 647 ? 28.861 27.255 -3.212 1.00 61.94 647 ILE A C 1
ATOM 5316 O O . ILE A 1 647 ? 27.838 27.171 -2.528 1.00 61.94 647 ILE A O 1
ATOM 5320 N N . ASP A 1 648 ? 30.079 27.017 -2.721 1.00 58.28 648 ASP A N 1
ATOM 5321 C CA . ASP A 1 648 ? 30.364 26.808 -1.292 1.00 58.28 648 ASP A CA 1
ATOM 5322 C C . ASP A 1 648 ? 31.178 27.995 -0.736 1.00 58.28 648 ASP A C 1
ATOM 5324 O O . ASP A 1 648 ? 32.057 28.518 -1.431 1.00 58.28 648 ASP A O 1
ATOM 5328 N N . TRP A 1 649 ? 30.884 28.422 0.504 1.00 59.44 649 TRP A N 1
ATOM 5329 C CA . TRP A 1 649 ? 31.537 29.570 1.152 1.00 59.44 649 TRP A CA 1
ATOM 5330 C C . TRP A 1 649 ? 32.122 29.248 2.548 1.00 59.44 649 TRP A C 1
ATOM 5332 O O . TRP A 1 649 ? 31.589 28.422 3.302 1.00 59.44 649 TRP A O 1
ATOM 5342 N N . ALA A 1 650 ? 33.178 29.969 2.934 1.00 51.66 650 ALA A N 1
ATOM 5343 C CA . ALA A 1 650 ? 33.743 30.080 4.284 1.00 51.66 650 ALA A CA 1
ATOM 5344 C C . ALA A 1 650 ? 33.592 31.522 4.823 1.00 51.66 650 ALA A C 1
ATOM 5346 O O . ALA A 1 650 ? 33.462 32.457 4.045 1.00 51.66 650 ALA A O 1
ATOM 5347 N N . ASN A 1 651 ? 33.512 31.715 6.145 1.00 43.12 651 ASN A N 1
ATOM 5348 C CA . ASN A 1 651 ? 33.394 33.047 6.761 1.00 43.12 651 ASN A CA 1
ATOM 5349 C C . ASN A 1 651 ? 34.304 33.134 8.005 1.00 43.12 651 ASN A C 1
ATOM 5351 O O . ASN A 1 651 ? 34.517 32.126 8.674 1.00 43.12 651 ASN A O 1
ATOM 5355 N N . SER A 1 652 ? 34.704 34.356 8.370 1.00 39.47 652 SER A N 1
ATOM 5356 C CA . SER A 1 652 ? 35.227 34.819 9.675 1.00 39.47 652 SER A CA 1
ATOM 5357 C C . SER A 1 652 ? 36.754 35.008 9.882 1.00 39.47 652 SER A C 1
ATOM 5359 O O . SER A 1 652 ? 37.574 34.313 9.286 1.00 39.47 652 SER A O 1
ATOM 5361 N N . PRO A 1 653 ? 37.149 35.956 10.773 1.00 38.59 653 PRO A N 1
ATOM 5362 C CA . PRO A 1 653 ? 38.481 36.570 10.912 1.00 38.59 653 PRO A CA 1
ATOM 5363 C C . PRO A 1 653 ? 39.535 35.677 11.596 1.00 38.59 653 PRO A C 1
ATOM 5365 O O . PRO A 1 653 ? 40.488 36.170 12.185 1.00 38.59 653 PRO A O 1
ATOM 5368 N N . GLN A 1 654 ? 39.359 34.358 11.536 1.00 38.19 654 GLN A N 1
ATOM 5369 C CA . GLN A 1 654 ? 40.308 33.351 12.031 1.00 38.19 654 GLN A CA 1
ATOM 5370 C C . GLN A 1 654 ? 41.098 32.693 10.884 1.00 38.19 654 GLN A C 1
ATOM 5372 O O . GLN A 1 654 ? 41.885 31.781 11.112 1.00 38.19 654 GLN A O 1
ATOM 5377 N N . LEU A 1 655 ? 40.905 33.166 9.647 1.00 39.88 655 LEU A N 1
ATOM 5378 C CA . LEU A 1 655 ? 41.645 32.729 8.459 1.00 39.88 655 LEU A CA 1
ATOM 5379 C C . LEU A 1 655 ? 43.065 33.321 8.363 1.00 39.88 655 LEU A C 1
ATOM 5381 O O . LEU A 1 655 ? 43.793 32.959 7.445 1.00 39.88 655 LEU A O 1
ATOM 5385 N N . GLU A 1 656 ? 43.489 34.182 9.299 1.00 39.44 656 GLU A N 1
ATOM 5386 C CA . GLU A 1 656 ? 44.852 34.750 9.310 1.00 39.44 656 GLU A CA 1
ATOM 5387 C C . GLU A 1 656 ? 45.951 33.681 9.493 1.00 39.44 656 GLU A C 1
ATOM 5389 O O . GLU A 1 656 ? 47.081 33.895 9.056 1.00 39.44 656 GLU A O 1
ATOM 5394 N N . ASP A 1 657 ? 45.611 32.512 10.053 1.00 38.16 657 ASP A N 1
ATOM 5395 C CA . ASP A 1 657 ? 46.565 31.441 10.381 1.00 38.16 657 ASP A CA 1
ATOM 5396 C C . ASP A 1 657 ? 46.575 30.256 9.389 1.00 38.16 657 ASP A C 1
ATOM 5398 O O . ASP A 1 657 ? 47.402 29.349 9.524 1.00 38.16 657 ASP A O 1
ATOM 5402 N N . ILE A 1 658 ? 45.697 30.232 8.375 1.00 38.84 658 ILE A N 1
ATOM 5403 C CA . ILE A 1 658 ? 45.734 29.190 7.333 1.00 38.84 658 ILE A CA 1
ATOM 5404 C C . ILE A 1 658 ? 46.670 29.652 6.209 1.00 38.84 658 ILE A C 1
ATOM 5406 O O . ILE A 1 658 ? 46.441 30.712 5.625 1.00 38.84 658 ILE A O 1
ATOM 5410 N N . PRO A 1 659 ? 47.714 28.876 5.847 1.00 39.81 659 PRO A N 1
ATOM 5411 C CA . PRO A 1 659 ? 48.589 29.248 4.747 1.00 39.81 659 PRO A CA 1
ATOM 5412 C C . PRO A 1 659 ? 47.773 29.452 3.467 1.00 39.81 659 PRO A C 1
ATOM 5414 O O . PRO A 1 659 ? 47.080 28.540 3.020 1.00 39.81 659 PRO A O 1
ATOM 5417 N N . LEU A 1 660 ? 47.917 30.622 2.838 1.00 42.16 660 LEU A N 1
ATOM 5418 C CA . LEU A 1 660 ? 47.344 30.970 1.526 1.00 42.16 660 LEU A CA 1
ATOM 5419 C C . LEU A 1 660 ? 47.513 29.864 0.464 1.00 42.16 660 LEU A C 1
ATOM 5421 O O . LEU A 1 660 ? 46.712 29.760 -0.456 1.00 42.16 660 LEU A O 1
ATOM 5425 N N . SER A 1 661 ? 48.539 29.019 0.601 1.00 41.16 661 SER A N 1
ATOM 5426 C CA . SER A 1 661 ? 48.823 27.876 -0.270 1.00 41.16 661 SER A CA 1
ATOM 5427 C C . SER A 1 661 ? 47.863 26.684 -0.131 1.00 41.16 661 SER A C 1
ATOM 5429 O O . SER A 1 661 ? 47.964 25.757 -0.930 1.00 41.16 661 SER A O 1
ATOM 5431 N N . VAL A 1 662 ? 46.965 26.664 0.863 1.00 41.47 662 VAL A N 1
ATOM 5432 C CA . VAL A 1 662 ? 45.946 25.608 1.057 1.00 41.47 662 VAL A CA 1
ATOM 5433 C C . VAL A 1 662 ? 44.702 25.857 0.190 1.00 41.47 662 VAL A C 1
ATOM 5435 O O . VAL A 1 662 ? 44.056 24.910 -0.269 1.00 41.47 662 VAL A O 1
ATOM 5438 N N . PHE A 1 663 ? 44.397 27.121 -0.109 1.00 48.66 663 PHE A N 1
ATOM 5439 C CA . PHE A 1 663 ? 43.324 27.503 -1.022 1.00 48.66 663 PHE A CA 1
ATOM 5440 C C . PHE A 1 663 ? 43.868 27.557 -2.449 1.00 48.66 663 PHE A C 1
ATOM 5442 O O . PHE A 1 663 ? 44.347 28.583 -2.925 1.00 48.66 663 PHE A O 1
ATOM 5449 N N . GLU A 1 664 ? 43.830 26.428 -3.149 1.00 55.81 664 GLU A N 1
ATOM 5450 C CA . GLU A 1 664 ? 44.100 26.431 -4.583 1.00 55.81 664 GLU A CA 1
ATOM 5451 C C . GLU A 1 664 ? 42.979 27.175 -5.319 1.00 55.81 664 GLU A C 1
ATOM 5453 O O . GLU A 1 664 ? 41.791 26.920 -5.103 1.00 55.81 664 GLU A O 1
ATOM 5458 N N . ASN A 1 665 ? 43.374 28.151 -6.138 1.00 65.62 665 ASN A N 1
ATOM 5459 C CA . ASN A 1 665 ? 42.511 29.249 -6.553 1.00 65.62 665 ASN A CA 1
ATOM 5460 C C . ASN A 1 665 ? 41.506 28.796 -7.633 1.00 65.62 665 ASN A C 1
ATOM 5462 O O . ASN A 1 665 ? 41.898 28.322 -8.700 1.00 65.62 665 ASN A O 1
ATOM 5466 N N . ILE A 1 666 ? 40.203 28.981 -7.382 1.00 72.69 666 ILE A N 1
ATOM 5467 C CA . ILE A 1 666 ? 39.113 28.787 -8.365 1.00 72.69 666 ILE A CA 1
ATOM 5468 C C . ILE A 1 666 ? 39.412 29.547 -9.665 1.00 72.69 666 ILE A C 1
ATOM 5470 O O . ILE A 1 666 ? 39.118 29.056 -10.753 1.00 72.69 666 ILE A O 1
ATOM 5474 N N . GLU A 1 667 ? 40.050 30.712 -9.558 1.00 76.44 667 GLU A N 1
ATOM 5475 C CA . GLU A 1 667 ? 40.497 31.514 -10.696 1.00 76.44 667 GLU A CA 1
ATOM 5476 C C . GLU A 1 667 ? 41.520 30.782 -11.572 1.00 76.44 667 GLU A C 1
ATOM 5478 O O . GLU A 1 667 ? 41.411 30.835 -12.795 1.00 76.44 667 GLU A O 1
ATOM 5483 N N . GLU A 1 668 ? 42.470 30.062 -10.965 1.00 76.44 668 GLU A N 1
ATOM 5484 C CA . GLU A 1 668 ? 43.478 29.263 -11.675 1.00 76.44 668 GLU A CA 1
ATOM 5485 C C . GLU A 1 668 ? 42.806 28.088 -12.399 1.00 76.44 668 GLU A C 1
ATOM 5487 O O . GLU A 1 668 ? 43.088 27.830 -13.568 1.00 76.44 668 GLU A O 1
ATOM 5492 N N . GLY A 1 669 ? 41.845 27.422 -11.749 1.00 79.44 669 GLY A N 1
ATOM 5493 C CA . GLY A 1 669 ? 41.050 26.361 -12.371 1.00 79.44 669 GLY A CA 1
ATOM 5494 C C . GLY A 1 669 ? 40.213 26.853 -13.554 1.00 79.44 669 GLY A C 1
ATOM 5495 O O . GLY A 1 669 ? 40.215 26.223 -14.614 1.00 79.44 669 GLY A O 1
ATOM 5496 N N . LEU A 1 670 ? 39.542 27.999 -13.408 1.00 82.81 670 LEU A N 1
ATOM 5497 C CA . LEU A 1 670 ? 38.808 28.645 -14.501 1.00 82.81 670 LEU A CA 1
ATOM 5498 C C . LEU A 1 670 ? 39.751 29.037 -15.644 1.00 82.81 670 LEU A C 1
ATOM 5500 O O . LEU A 1 670 ? 39.444 28.768 -16.804 1.00 82.81 670 LEU A O 1
ATOM 5504 N N . GLN A 1 671 ? 40.917 29.608 -15.332 1.00 85.38 671 GLN A N 1
ATOM 5505 C CA . GLN A 1 671 ? 41.924 29.985 -16.323 1.00 85.38 671 GLN A CA 1
ATOM 5506 C C . GLN A 1 671 ? 42.451 28.771 -17.096 1.00 85.38 671 GLN A C 1
ATOM 5508 O O . GLN A 1 671 ? 42.550 28.824 -18.323 1.00 85.38 671 GLN A O 1
ATOM 5513 N N . ASN A 1 672 ? 42.748 27.671 -16.404 1.00 84.69 672 ASN A N 1
ATOM 5514 C CA . ASN A 1 672 ? 43.201 26.427 -17.021 1.00 84.69 672 ASN A CA 1
ATOM 5515 C C . ASN A 1 672 ? 42.131 25.841 -17.946 1.00 84.69 672 ASN A C 1
ATOM 5517 O O . ASN A 1 672 ? 42.432 25.470 -19.081 1.00 84.69 672 ASN A O 1
ATOM 5521 N N . PHE A 1 673 ? 40.872 25.817 -17.506 1.00 87.38 673 PHE A N 1
ATOM 5522 C CA . PHE A 1 673 ? 39.770 25.325 -18.329 1.00 87.38 673 PHE A CA 1
ATOM 5523 C C . PHE A 1 673 ? 39.533 26.202 -19.570 1.00 87.38 673 PHE A C 1
ATOM 5525 O O . PHE A 1 673 ? 39.416 25.682 -20.681 1.00 87.38 673 PHE A O 1
ATOM 5532 N N . ILE A 1 674 ? 39.550 27.531 -19.417 1.00 89.81 674 ILE A N 1
ATOM 5533 C CA . ILE A 1 674 ? 39.464 28.478 -20.541 1.00 89.81 674 ILE A CA 1
ATOM 5534 C C . ILE A 1 674 ? 40.634 28.273 -21.514 1.00 89.81 674 ILE A C 1
ATOM 5536 O O . ILE A 1 674 ? 40.417 28.247 -22.724 1.00 89.81 674 ILE A O 1
ATOM 5540 N N . SER A 1 675 ? 41.854 28.073 -21.008 1.00 88.12 675 SER A N 1
ATOM 5541 C CA . SER A 1 675 ? 43.045 27.809 -21.824 1.00 88.12 675 SER A CA 1
ATOM 5542 C C . SER A 1 675 ? 42.888 26.546 -22.678 1.00 88.12 675 SER A C 1
ATOM 5544 O O . SER A 1 675 ? 43.203 26.570 -23.867 1.00 88.12 675 SER A O 1
ATOM 5546 N N . ILE A 1 676 ? 42.319 25.467 -22.126 1.00 87.06 676 ILE A N 1
ATOM 5547 C CA . ILE A 1 676 ? 42.022 24.241 -22.887 1.00 87.06 676 ILE A CA 1
ATOM 5548 C C . ILE A 1 676 ? 41.016 24.523 -24.011 1.00 87.06 676 ILE A C 1
ATOM 5550 O O . ILE A 1 676 ? 41.242 24.124 -25.153 1.00 87.06 676 ILE A O 1
ATOM 5554 N N . LEU A 1 677 ? 39.934 25.254 -23.728 1.00 90.06 677 LEU A N 1
ATOM 5555 C CA . LEU A 1 677 ? 38.952 25.634 -24.751 1.00 90.06 677 LEU A CA 1
ATOM 5556 C C . LEU A 1 677 ? 39.570 26.519 -25.847 1.00 90.06 677 LEU A C 1
ATOM 5558 O O . LEU A 1 677 ? 39.250 26.367 -27.028 1.00 90.06 677 LEU A O 1
ATOM 5562 N N . GLU A 1 678 ? 40.483 27.423 -25.487 1.00 89.44 678 GLU A N 1
ATOM 5563 C CA . GLU A 1 678 ? 41.220 28.247 -26.448 1.00 89.44 678 GLU A CA 1
ATOM 5564 C C . GLU A 1 678 ? 42.205 27.432 -27.292 1.00 89.44 678 GLU A C 1
ATOM 5566 O O . GLU A 1 678 ? 42.317 27.694 -28.491 1.00 89.44 678 GLU A O 1
ATOM 5571 N N . GLN A 1 679 ? 42.869 26.426 -26.719 1.00 87.81 679 GLN A N 1
ATOM 5572 C CA . GLN A 1 679 ? 43.715 25.489 -27.466 1.00 87.81 679 GLN A CA 1
ATOM 5573 C C . GLN A 1 679 ? 42.897 24.697 -28.488 1.00 87.81 679 GLN A C 1
ATOM 5575 O O . GLN A 1 679 ? 43.263 24.687 -29.664 1.00 87.81 679 GLN A O 1
ATOM 5580 N N . ILE A 1 680 ? 41.758 24.128 -28.071 1.00 87.00 680 ILE A N 1
ATOM 5581 C CA . ILE A 1 680 ? 40.826 23.412 -28.957 1.00 87.00 680 ILE A CA 1
ATOM 5582 C C . ILE A 1 680 ? 40.384 24.330 -30.105 1.00 87.00 680 ILE A C 1
ATOM 5584 O O . ILE A 1 680 ? 40.454 23.949 -31.276 1.00 87.00 680 ILE A O 1
ATOM 5588 N N . LYS A 1 681 ? 39.983 25.568 -29.790 1.00 88.56 681 LYS A N 1
ATOM 5589 C CA . LYS A 1 681 ? 39.585 26.567 -30.791 1.00 88.56 681 LYS A CA 1
ATOM 5590 C C . LYS A 1 681 ? 40.720 26.873 -31.774 1.00 88.56 681 LYS A C 1
ATOM 5592 O O . LYS A 1 681 ? 40.478 26.936 -32.973 1.00 88.56 681 LYS A O 1
ATOM 5597 N N . ASN A 1 682 ? 41.942 27.081 -31.286 1.00 84.06 682 ASN A N 1
ATOM 5598 C CA . ASN A 1 682 ? 43.076 27.485 -32.119 1.00 84.06 682 ASN A CA 1
ATOM 5599 C C . ASN A 1 682 ? 43.560 26.353 -33.035 1.00 84.06 682 ASN A C 1
ATOM 5601 O O . ASN A 1 682 ? 43.783 26.615 -34.214 1.00 84.06 682 ASN A O 1
ATOM 5605 N N . GLN A 1 683 ? 43.645 25.115 -32.534 1.00 81.75 683 GLN A N 1
ATOM 5606 C CA . GLN A 1 683 ? 44.007 23.928 -33.326 1.00 81.75 683 GLN A CA 1
ATOM 5607 C C . GLN A 1 683 ? 43.037 23.702 -34.497 1.00 81.75 683 GLN A C 1
ATOM 5609 O O . GLN A 1 683 ? 43.464 23.444 -35.619 1.00 81.75 683 GLN A O 1
ATOM 5614 N N . ASN A 1 684 ? 41.737 23.903 -34.265 1.00 70.56 684 ASN A N 1
ATOM 5615 C CA . ASN A 1 684 ? 40.695 23.729 -35.282 1.00 70.56 684 ASN A CA 1
ATOM 5616 C C . ASN A 1 684 ? 40.471 24.980 -36.167 1.00 70.56 684 ASN A C 1
ATOM 5618 O O . ASN A 1 684 ? 39.752 24.917 -37.164 1.00 70.56 684 ASN A O 1
ATOM 5622 N N . CYS A 1 685 ? 41.070 26.130 -35.834 1.00 61.41 685 CYS A N 1
ATOM 5623 C CA . CYS A 1 685 ? 41.100 27.314 -36.705 1.00 61.41 685 CYS A CA 1
ATOM 5624 C C . CYS A 1 685 ? 42.245 27.248 -37.731 1.00 61.41 685 CYS A C 1
ATOM 5626 O O . CYS A 1 685 ? 42.102 27.790 -38.828 1.00 61.41 685 CYS A O 1
ATOM 5628 N N . SER A 1 686 ? 43.361 26.591 -37.392 1.00 50.56 686 SER A N 1
ATOM 5629 C CA . SER A 1 686 ? 44.519 26.397 -38.278 1.00 50.56 686 SER A CA 1
ATOM 5630 C C . SER A 1 686 ? 44.282 25.395 -39.415 1.00 50.56 686 SER A C 1
ATOM 5632 O O . SER A 1 686 ? 44.856 25.568 -40.483 1.00 50.56 686 SER A O 1
ATOM 5634 N N . GLU A 1 687 ? 43.377 24.424 -39.256 1.00 47.19 687 GLU A N 1
ATOM 5635 C CA . GLU A 1 687 ? 43.032 23.437 -40.303 1.00 47.19 687 GLU A CA 1
ATOM 5636 C C . GLU A 1 687 ? 42.226 24.018 -41.486 1.00 47.19 687 GLU A C 1
ATOM 5638 O O . GLU A 1 687 ? 41.893 23.307 -42.426 1.00 47.19 687 GLU A O 1
ATOM 5643 N N . LYS A 1 688 ? 41.921 25.325 -41.486 1.00 39.97 688 LYS A N 1
ATOM 5644 C CA . LYS A 1 688 ? 41.404 26.048 -42.666 1.00 39.97 688 LYS A CA 1
ATOM 5645 C C . LYS A 1 688 ? 42.495 26.745 -43.497 1.00 39.97 688 LYS A C 1
ATOM 5647 O O . LYS A 1 688 ? 42.149 27.497 -44.410 1.00 39.97 688 LYS A O 1
ATOM 5652 N N . GLN A 1 689 ? 43.779 26.557 -43.177 1.00 35.59 689 GLN A N 1
ATOM 5653 C CA . GLN A 1 689 ? 44.909 27.148 -43.914 1.00 35.59 689 GLN A CA 1
ATOM 5654 C C . GLN A 1 689 ? 45.886 26.145 -44.555 1.00 35.59 689 GLN A C 1
ATOM 5656 O O . GLN A 1 689 ? 46.841 26.592 -45.191 1.00 35.59 689 GLN A O 1
ATOM 5661 N N . GLU A 1 690 ? 45.620 24.841 -44.488 1.00 29.03 690 GLU A N 1
ATOM 5662 C CA . GLU A 1 690 ? 46.207 23.821 -45.379 1.00 29.03 690 GLU A CA 1
ATOM 5663 C C . GLU A 1 690 ? 45.106 23.204 -46.247 1.00 29.03 690 GLU A C 1
ATOM 5665 O O . GLU A 1 690 ? 45.411 22.853 -47.411 1.00 29.03 690 GLU A O 1
#

Sequence (690 aa):
MESLTSQVNNLNLQGKKQITGLIFDPFMLKHKSKRQHVENPARLIQILDHFKNQNFLSDNEKLSQQQQNPENNTPNQQQLQKQYLIRENADIHIQQSMKYAKREDILLAHTEKYVDFIDNMWPQNYNNPNIYYLDTYVNENTRDIAYLGTGGVIQAITNILNETWTNCFALIRPPGHHSGHSDFPAGFCVLNYVSIGAKYAIQKLNQKKIVVLDWDIHHGDGSQNLLKNDPNIIYISLHRHDNGMFYPGISGSVDNIGEGDAKGFNLNFPWNLDLDNGFTARNDEYIFIFERLIIPIIKEFAPDLLIVSSGFDGCINDPLGQCEITIDGYAYMTARLKEVMNDKILICLEGGYNLDMIPHAAEGVFRALTGETLPIKNSLNNQTMKQVIQNCTPNKVGMETFKTCYNKFKEYWPILQTDKEALEFEENCLKNIQNSYRYNPLYQNQLQDLQEANVIKQIRDPIDLQRAKYQYSNFTEFNDFFPKLLNFQEIFSNQNENENESSQLLFENIFNECPQGSILKIRFGNIFIINLNNIQEQPSQFWKSQRFLIEQLIIKDSDAVPQKVVLKEKIMKKDKDIDIPYMIQNLFYIQEQQKLNLEILKQTIDQLKQIQQIYTQFSQKQDITQFELTILVDQYKNQQNVKISKIDWANSPQLEDIPLSVFENIEEGLQNFISILEQIKNQNCSEKQE

Organism: Pseudocohnilembus persalinus (NCBI:txid266149)

Nearest PDB structures (foldseek):
  6uim-assembly1_A  TM=8.753E-01  e=6.843E-30  Danio rerio
  7u6b-assembly1_B  TM=8.726E-01  e=3.969E-30  Danio rerio
  9cbg-assembly1_A  TM=8.769E-01  e=1.002E-29  Danio rerio
  9cbi-assembly1_A  TM=8.815E-01  e=8.508E-30  Danio rerio
  5td7-assembly1_A  TM=8.828E-01  e=1.549E-29  Danio rerio

pLDDT: mean 76.24, std 23.43, range [29.03, 98.94]

Solvent-accessible surface area (backbone atoms only — not comparable to full-atom values): 37838 Å² total; per-residue (Å²): 109,72,74,54,53,57,52,56,58,60,65,70,60,80,76,68,82,65,23,30,33,39,36,34,42,76,70,35,58,65,44,51,67,94,59,96,55,76,82,42,44,61,53,61,49,38,32,52,54,46,36,44,74,72,55,75,69,59,71,71,64,80,81,55,75,88,64,88,86,85,93,87,88,69,100,66,79,81,66,86,63,82,82,81,52,70,43,98,88,43,28,43,42,75,40,64,73,59,48,67,43,55,71,76,52,49,53,62,47,45,52,68,70,40,51,53,44,51,77,55,67,62,63,85,90,60,89,63,76,55,51,71,39,91,81,14,75,41,32,90,48,35,53,61,29,40,34,25,38,36,17,37,43,44,50,50,52,51,32,33,77,69,65,71,17,42,24,34,41,36,60,45,40,69,25,16,45,33,11,61,61,54,84,55,47,28,79,50,4,69,47,33,34,67,50,21,36,50,41,41,38,38,76,74,65,72,44,72,31,34,33,40,39,31,53,19,26,48,42,38,47,4,39,48,62,61,40,27,67,37,70,45,37,36,41,35,35,42,17,45,18,48,91,31,73,32,64,84,22,61,74,41,38,61,83,51,25,39,38,84,85,7,51,62,29,27,46,31,47,41,38,46,64,41,68,94,79,70,39,51,54,30,43,34,26,52,51,48,46,36,56,48,49,51,49,56,49,48,63,73,68,57,52,73,37,37,39,31,44,40,21,44,18,26,24,52,81,18,86,81,45,72,22,46,26,44,41,64,35,45,18,47,55,41,37,53,51,32,63,78,47,72,38,32,38,37,39,33,38,41,59,39,60,29,68,80,49,40,31,50,35,53,46,28,31,49,42,16,70,56,64,47,56,54,48,40,93,88,53,92,52,91,47,37,61,69,51,49,64,68,65,27,52,52,51,70,40,31,52,53,37,46,55,56,41,48,70,61,44,44,80,68,40,60,58,71,79,65,44,63,69,34,51,53,49,51,54,44,27,54,51,43,43,60,46,46,76,75,65,40,63,70,54,47,55,50,43,48,61,26,63,76,62,59,56,72,52,79,48,79,52,64,72,57,48,59,54,46,55,72,73,48,72,85,45,74,70,60,70,66,50,52,66,66,51,48,80,34,44,80,84,71,73,98,76,69,94,88,74,60,65,63,55,55,49,50,52,51,33,48,76,77,69,46,50,42,24,22,39,42,33,37,37,24,32,65,85,55,65,72,65,44,69,74,41,100,61,78,74,62,75,68,65,76,72,40,43,53,46,60,51,36,45,36,55,35,52,75,88,55,80,74,54,75,45,60,40,51,62,45,64,75,69,65,65,88,82,75,59,61,68,63,58,58,47,55,56,38,45,38,74,95,74,75,41,71,42,63,65,57,50,49,53,51,49,54,51,50,50,50,54,46,51,57,45,64,76,53,56,88,54,89,33,71,47,33,43,26,38,37,39,40,29,34,64,82,79,72,43,70,47,72,30,56,66,34,50,29,35,29,80,70,96,74,58,86,81,56,63,74,84,72,62,54,52,44,65,56,11,51,50,45,52,48,49,49,54,49,50,55,51,51,61,66,57,53,70,78,76,117

Secondary structure (DSSP, 8-state):
-HHHHHHHHHHSSTTS--EEEEEE-GGGGG---SS--SSSTHHHHHHHHHHHHTTSS--GGGGTTTS-------S-----------BTTBEEEEE--PPPPPHHHHTTTS-HHHHHHHHH-S-TT--SS-EEETTEEE-TTHHHHHHHHHHHHHHHHHHHHTTS-SEEEEE-SS--TTTTSSSS-BTTBSS-HHHHHHHHHHHHH----EEEEE-SSS--HHHHHHHTT-TTEEEEEEEE-GGGTSTT-GGG-TT---SGGGTT-EEEEEE--BGGGTB--BHHHHHHHIIIIIHHHHHHH--SEEEEEE--TTBTT-TTT--BB-HHHHHHHHHHHHHHTTT-EEEEE-----TTTHHHHHHHHHHHHHTPPSSPTT-S----HHHHHHT----HHHHHHHHHHHHHHTTT-THHHH-HHHHHHHHHHHHHHHHHHHH-HHHHHHHHHHHTTT--EEE-SHHHHHHHHHH-TT-HHHHHHHHHHHTT-TTS----TTSTHHHHHHHHHHHHT-SSEEEEEEEEESSSHHHHHSSSSPPPHHHHHH-EEEEEEEE--TTS--EEE-HHHHHHTT-TT--HHHHHHHHTEETTTTEE-HHHHHHHHHHHHHHHHHHHHHTTS--EEEEEEEEEEETTTTEEEEEEEEEEE--STTGGGS-GGGS--HHHHHHHHHHHHHHHHHHHHHTT--